Protein AF-A0A1M3NCI1-F1 (afdb_monomer_lite)

Secondary structure (DSSP, 8-state):
----------------------------------------------------TT----SSEEEEEEEEES-SEEEEETT-TTSPSBS-TTTSTT-SS-SB-TT-EEEE--B-S--EEEEEEEHHHH---TT-SSPPPHHHHH-TTT-SSPBTTTEEEEEEE-S-BSSSSEEEEEEEEE--HHHHHHHT--GGGG-TT-BTTTBS-EEEEEEPPP-S--BTTEEEEEEEE--HHHHHHPPTTEEEEEEEEEGGG-TT---EEEEESPPBTSBPPPEEEE--TT-HHHHHHEEEEEEEEETT-S-EEEEEEEEHHHHHHHH-TTS-HHHHHHS-SEEEEEEESBTT--SB-TTS-B-TT--TTTBSEEEEEEE--------------------

Structure (mmCIF, N/CA/C/O backbone):
data_AF-A0A1M3NCI1-F1
#
_entry.id   AF-A0A1M3NCI1-F1
#
loop_
_atom_site.group_PDB
_atom_site.id
_atom_site.type_symbol
_atom_site.label_atom_id
_atom_site.label_alt_id
_atom_site.label_comp_id
_atom_site.label_asym_id
_atom_site.label_entity_id
_atom_site.label_seq_id
_atom_site.pdbx_PDB_ins_code
_atom_site.Cartn_x
_atom_site.Cartn_y
_atom_site.Cartn_z
_atom_site.occupancy
_atom_site.B_iso_or_equiv
_atom_site.auth_seq_id
_atom_site.auth_comp_id
_atom_site.auth_asym_id
_atom_site.auth_atom_id
_atom_site.pdbx_PDB_model_num
ATOM 1 N N . MET A 1 1 ? -26.739 -9.148 -61.357 1.00 40.53 1 MET A N 1
ATOM 2 C CA . MET A 1 1 ? -25.997 -8.224 -62.245 1.00 40.53 1 MET A CA 1
ATOM 3 C C . MET A 1 1 ? -25.130 -7.331 -61.376 1.00 40.53 1 MET A C 1
ATOM 5 O O . MET A 1 1 ? -25.653 -6.690 -60.477 1.00 40.53 1 MET A O 1
ATOM 9 N N . ARG A 1 2 ? -23.810 -7.386 -61.578 1.00 34.84 2 ARG A N 1
ATOM 10 C CA . ARG A 1 2 ? -22.794 -6.645 -60.817 1.00 34.84 2 ARG A CA 1
ATOM 11 C C . ARG A 1 2 ? -22.845 -5.152 -61.156 1.00 34.84 2 ARG A C 1
ATOM 13 O O . ARG A 1 2 ? -22.869 -4.821 -62.338 1.00 34.84 2 ARG A O 1
ATOM 20 N N . ARG A 1 3 ? -22.734 -4.278 -60.153 1.00 43.81 3 ARG A N 1
ATOM 21 C CA . ARG A 1 3 ? -22.121 -2.949 -60.300 1.00 43.81 3 ARG A CA 1
ATOM 22 C C . ARG A 1 3 ? -21.271 -2.659 -59.063 1.00 43.81 3 ARG A C 1
ATOM 24 O O . ARG A 1 3 ? -21.806 -2.476 -57.978 1.00 43.81 3 ARG A O 1
ATOM 31 N N . LEU A 1 4 ? -19.952 -2.692 -59.263 1.00 43.12 4 LEU A N 1
ATOM 32 C CA . LEU A 1 4 ? -18.947 -2.146 -58.355 1.00 43.12 4 LEU A CA 1
ATOM 33 C C . LEU A 1 4 ? -19.023 -0.620 -58.409 1.00 43.12 4 LEU A C 1
ATOM 35 O O . LEU A 1 4 ? -19.038 -0.076 -59.512 1.00 43.12 4 LEU A O 1
ATOM 39 N N . TRP A 1 5 ? -18.997 0.041 -57.255 1.00 45.53 5 TRP A N 1
ATOM 40 C CA . TRP A 1 5 ? -18.660 1.459 -57.138 1.00 45.53 5 TRP A CA 1
ATOM 41 C C . TRP A 1 5 ? -17.601 1.621 -56.047 1.00 45.53 5 TRP A C 1
ATOM 43 O O . TRP A 1 5 ? -17.828 1.286 -54.888 1.00 45.53 5 TRP A O 1
ATOM 53 N N . THR A 1 6 ? -16.439 2.110 -56.466 1.00 47.72 6 THR A N 1
ATOM 54 C CA . THR A 1 6 ? -15.294 2.515 -55.647 1.00 47.72 6 THR A CA 1
ATOM 55 C C . THR A 1 6 ? -15.270 4.043 -55.592 1.00 47.72 6 THR A C 1
ATOM 57 O O . THR A 1 6 ? -15.431 4.674 -56.638 1.00 47.72 6 THR A O 1
ATOM 60 N N . PRO A 1 7 ? -14.993 4.646 -54.430 1.00 53.59 7 PRO A N 1
ATOM 61 C CA . PRO A 1 7 ? -14.240 5.901 -54.378 1.00 53.59 7 PRO A CA 1
ATOM 62 C C . PRO A 1 7 ? -13.011 5.722 -53.464 1.00 53.59 7 PRO A C 1
ATOM 64 O O . PRO A 1 7 ? -13.126 5.278 -52.329 1.00 53.59 7 PRO A O 1
ATOM 67 N N . ALA A 1 8 ? -11.799 5.778 -54.017 1.00 46.03 8 ALA A N 1
ATOM 68 C CA . ALA A 1 8 ? -10.978 6.983 -54.205 1.00 46.03 8 ALA A CA 1
ATOM 69 C C . ALA A 1 8 ? -10.274 7.414 -52.902 1.00 46.03 8 ALA A C 1
ATOM 71 O O . ALA A 1 8 ? -10.809 8.169 -52.096 1.00 46.03 8 ALA A O 1
ATOM 72 N N . ALA A 1 9 ? -9.050 6.905 -52.731 1.00 40.59 9 ALA A N 1
ATOM 73 C CA . ALA A 1 9 ? -8.100 7.324 -51.710 1.00 40.59 9 ALA A CA 1
ATOM 74 C C . ALA A 1 9 ? -7.507 8.696 -52.071 1.00 40.59 9 ALA A C 1
ATOM 76 O O . ALA A 1 9 ? -7.034 8.894 -53.191 1.00 40.59 9 ALA A O 1
ATOM 77 N N . ILE A 1 10 ? -7.520 9.627 -51.118 1.00 46.78 10 ILE A N 1
ATOM 78 C CA . ILE A 1 10 ? -6.822 10.912 -51.209 1.00 46.78 10 ILE A CA 1
ATOM 79 C C . ILE A 1 10 ? -5.492 10.754 -50.473 1.00 46.78 10 ILE A C 1
ATOM 81 O O . ILE A 1 10 ? -5.462 10.595 -49.256 1.00 46.78 10 ILE A O 1
ATOM 85 N N . ALA A 1 11 ? -4.397 10.777 -51.230 1.00 40.53 11 ALA A N 1
ATOM 86 C CA . ALA A 1 11 ? -3.043 10.885 -50.707 1.00 40.53 11 ALA A CA 1
ATOM 87 C C . ALA A 1 11 ? -2.715 12.368 -50.487 1.00 40.53 11 ALA A C 1
ATOM 89 O O . ALA A 1 11 ? -2.764 13.159 -51.430 1.00 40.53 11 ALA A O 1
ATOM 90 N N . ILE A 1 12 ? -2.390 12.746 -49.250 1.00 44.50 12 ILE A N 1
ATOM 91 C CA . ILE A 1 12 ? -1.831 14.061 -48.931 1.00 44.50 12 ILE A CA 1
ATOM 92 C C . ILE A 1 12 ? -0.315 13.904 -48.832 1.00 44.50 12 ILE A C 1
ATOM 94 O O . ILE A 1 12 ? 0.208 13.282 -47.911 1.00 44.50 12 ILE A O 1
ATOM 98 N N . THR A 1 13 ? 0.376 14.473 -49.814 1.00 37.19 13 THR A N 1
ATOM 99 C CA . THR A 1 13 ? 1.830 14.621 -49.858 1.00 37.19 13 THR A CA 1
ATOM 100 C C . THR A 1 13 ? 2.185 15.959 -49.210 1.00 37.19 13 THR A C 1
ATOM 102 O O . THR A 1 13 ? 1.835 17.004 -49.755 1.00 37.19 13 THR A O 1
ATOM 105 N N . ILE A 1 14 ? 2.881 15.957 -48.071 1.00 46.50 14 ILE A N 1
ATOM 106 C CA . ILE A 1 14 ? 3.517 17.166 -47.523 1.00 46.50 14 ILE A CA 1
ATOM 107 C C . ILE A 1 14 ? 5.025 16.968 -47.623 1.00 46.50 14 ILE A C 1
ATOM 109 O O . ILE A 1 14 ? 5.597 16.106 -46.962 1.00 46.50 14 ILE A O 1
ATOM 113 N N . ALA A 1 15 ? 5.646 17.760 -48.496 1.00 40.88 15 ALA A N 1
ATOM 114 C CA . ALA A 1 15 ? 7.088 17.876 -48.617 1.00 40.88 15 ALA A CA 1
ATOM 115 C C . ALA A 1 15 ? 7.594 19.071 -47.791 1.00 40.88 15 ALA A C 1
ATOM 117 O O . ALA A 1 15 ? 7.034 20.164 -47.817 1.00 40.88 15 ALA A O 1
ATOM 118 N N . THR A 1 16 ? 8.673 18.784 -47.076 1.00 40.47 16 THR A N 1
ATOM 119 C CA . THR A 1 16 ? 9.565 19.590 -46.234 1.00 40.47 16 THR A CA 1
ATOM 120 C C . THR A 1 16 ? 10.077 20.907 -46.820 1.00 40.47 16 THR A C 1
ATOM 122 O O . THR A 1 16 ? 10.429 20.965 -47.997 1.00 40.47 16 THR A O 1
ATOM 125 N N . VAL A 1 17 ? 10.342 21.878 -45.934 1.00 36.66 17 VAL A N 1
ATOM 126 C CA . VAL A 1 17 ? 11.493 22.794 -46.050 1.00 36.66 17 VAL A CA 1
ATOM 127 C C . VAL A 1 17 ? 12.200 22.887 -44.694 1.00 36.66 17 VAL A C 1
ATOM 129 O O . VAL A 1 17 ? 11.570 23.130 -43.668 1.00 36.66 17 VAL A O 1
ATOM 132 N N . ALA A 1 18 ? 13.511 22.657 -44.726 1.00 38.53 18 ALA A N 1
ATOM 133 C CA . ALA A 1 18 ? 14.450 22.709 -43.615 1.00 38.53 18 ALA A CA 1
ATOM 134 C C . ALA A 1 18 ? 15.222 24.040 -43.587 1.00 38.53 18 ALA A C 1
ATOM 136 O O . ALA A 1 18 ? 15.524 24.584 -44.6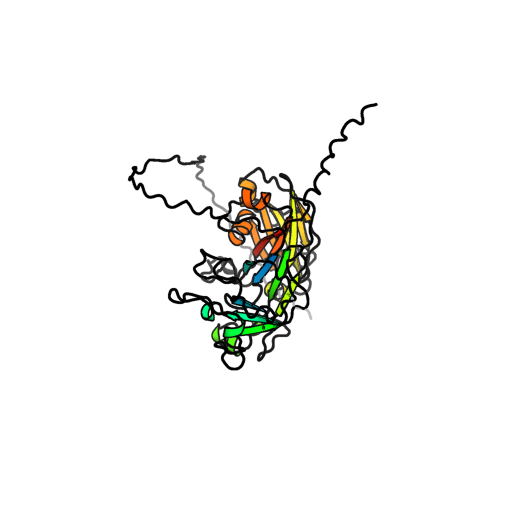46 1.00 38.53 18 ALA A O 1
ATOM 137 N N . ALA A 1 19 ? 15.569 24.495 -42.379 1.00 34.59 19 ALA A N 1
ATOM 138 C CA . ALA A 1 19 ? 16.744 25.285 -41.958 1.00 34.59 19 ALA A CA 1
ATOM 139 C C . ALA A 1 19 ? 16.405 25.823 -40.550 1.00 34.59 19 ALA A C 1
ATOM 141 O O . ALA A 1 19 ? 15.327 26.369 -40.365 1.00 34.59 19 ALA A O 1
ATOM 142 N N . GLY A 1 20 ? 17.185 25.696 -39.483 1.00 29.44 20 GLY A N 1
ATOM 143 C CA . GLY A 1 20 ? 18.598 25.400 -39.331 1.00 29.44 20 GLY A CA 1
ATOM 144 C C . GLY A 1 20 ? 19.154 26.422 -38.341 1.00 29.44 20 GLY A C 1
ATOM 145 O O . GLY A 1 20 ? 19.418 27.545 -38.744 1.00 29.44 20 GLY A O 1
ATOM 146 N N . THR A 1 21 ? 19.336 26.039 -37.078 1.00 30.75 21 THR A N 1
ATOM 147 C CA . THR A 1 21 ? 20.267 26.694 -36.146 1.00 30.75 21 THR A CA 1
ATOM 148 C C . THR A 1 21 ? 20.724 25.677 -35.110 1.00 30.75 21 THR A C 1
ATOM 150 O O . THR A 1 21 ? 19.938 25.148 -34.330 1.00 30.75 21 THR A O 1
ATOM 153 N N . ALA A 1 22 ? 22.021 25.397 -35.158 1.00 30.91 22 ALA A N 1
ATOM 154 C CA . ALA A 1 22 ? 22.777 24.658 -34.169 1.00 30.91 22 ALA A CA 1
ATOM 155 C C . ALA A 1 22 ? 23.440 25.654 -33.204 1.00 30.91 22 ALA A C 1
ATOM 157 O O . ALA A 1 22 ? 24.049 26.609 -33.673 1.00 30.91 22 ALA A O 1
ATOM 158 N N . CYS A 1 23 ? 23.323 25.380 -31.905 1.00 32.50 23 CYS A N 1
ATOM 159 C CA . CYS A 1 23 ? 24.206 25.712 -30.774 1.00 32.50 23 CYS A CA 1
ATOM 160 C C . CYS A 1 23 ? 23.754 24.714 -29.680 1.00 32.50 23 CYS A C 1
ATOM 162 O O . CYS A 1 23 ? 22.561 24.649 -29.416 1.00 32.50 23 CYS A O 1
ATOM 164 N N . GLY A 1 24 ? 24.537 23.817 -29.083 1.00 25.30 24 GLY A N 1
ATOM 165 C CA . GLY A 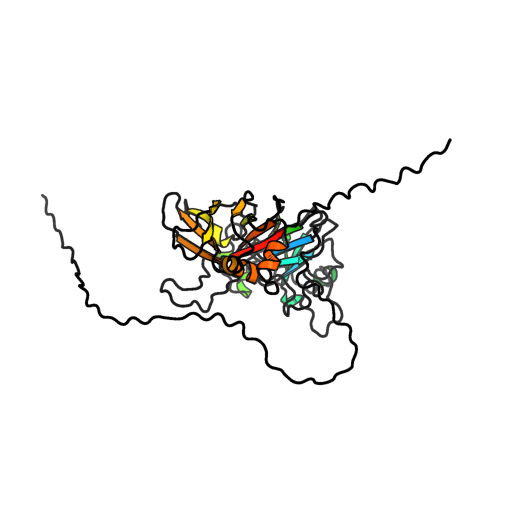1 24 ? 25.977 23.785 -28.875 1.00 25.30 24 GLY A CA 1
ATOM 166 C C . GLY A 1 24 ? 26.301 24.293 -27.468 1.00 25.30 24 GLY A C 1
ATOM 167 O O . GLY A 1 24 ? 26.268 25.506 -27.297 1.00 25.30 24 GLY A O 1
ATOM 168 N N . ALA A 1 25 ? 26.671 23.357 -26.571 1.00 33.38 25 ALA A N 1
ATOM 169 C CA . ALA A 1 25 ? 27.436 23.547 -25.316 1.00 33.38 25 ALA A CA 1
ATOM 170 C C . ALA A 1 25 ? 26.662 24.235 -24.151 1.00 33.38 25 ALA A C 1
ATOM 172 O O . ALA A 1 25 ? 25.836 25.098 -24.413 1.00 33.38 25 ALA A O 1
ATOM 173 N N . ASP A 1 26 ? 26.749 23.930 -22.848 1.00 31.02 26 ASP A N 1
ATOM 174 C CA . ASP A 1 26 ? 27.590 23.135 -21.928 1.00 31.02 26 ASP A CA 1
ATOM 175 C C . ASP A 1 26 ? 26.672 22.804 -20.703 1.00 31.02 26 ASP A C 1
ATOM 177 O O . ASP A 1 26 ? 25.660 23.470 -20.508 1.00 31.02 26 ASP A O 1
ATOM 181 N N . GLY A 1 27 ? 26.806 21.761 -19.878 1.00 31.61 27 GLY A N 1
ATOM 182 C CA . GLY A 1 27 ? 27.999 21.342 -19.160 1.00 31.61 27 GLY A CA 1
ATOM 183 C C . GLY A 1 27 ? 28.219 22.181 -17.894 1.00 31.61 27 GLY A C 1
ATOM 184 O O . GLY A 1 27 ? 29.201 22.902 -17.869 1.00 31.61 27 GLY A O 1
ATOM 185 N N . GLU A 1 28 ? 27.370 22.094 -16.857 1.00 28.95 28 GLU A N 1
ATOM 186 C CA . GLU A 1 28 ? 27.768 22.544 -15.508 1.00 28.95 28 GLU A CA 1
ATOM 187 C C . GLU A 1 28 ? 26.950 21.894 -14.379 1.00 28.95 28 GLU A C 1
ATOM 189 O O . GLU A 1 28 ? 25.812 22.252 -14.072 1.00 28.95 28 GLU A O 1
ATOM 194 N N . SER A 1 29 ? 27.588 20.913 -13.745 1.00 40.69 29 SER A N 1
ATOM 195 C CA . SER A 1 29 ? 27.358 20.525 -12.361 1.00 40.69 29 SER A CA 1
ATOM 196 C C . SER A 1 29 ? 27.756 21.698 -11.464 1.00 40.69 29 SER A C 1
ATOM 198 O O . SER A 1 29 ? 28.907 22.126 -11.500 1.00 40.69 29 SER A O 1
ATOM 200 N N . ALA A 1 30 ? 26.844 22.191 -10.631 1.00 33.94 30 ALA A N 1
ATOM 201 C CA . ALA A 1 30 ? 27.172 23.160 -9.591 1.00 33.94 30 ALA A CA 1
ATOM 202 C C . ALA A 1 30 ? 26.534 22.734 -8.267 1.00 33.94 30 ALA A C 1
ATOM 204 O O . ALA A 1 30 ? 25.440 23.159 -7.900 1.00 33.94 30 ALA A O 1
ATOM 205 N N . PHE A 1 31 ? 27.269 21.891 -7.541 1.00 40.50 31 PHE A N 1
ATOM 206 C CA . PHE A 1 31 ? 27.266 21.930 -6.086 1.00 40.50 31 PHE A CA 1
ATOM 207 C C . PHE A 1 31 ? 27.792 23.312 -5.677 1.00 40.50 31 PHE A C 1
ATOM 209 O O . PHE A 1 31 ? 28.977 23.606 -5.825 1.00 40.50 31 PHE A O 1
ATOM 216 N N . GLY A 1 32 ? 26.880 24.185 -5.255 1.00 30.11 32 GLY A N 1
ATOM 217 C CA . GLY A 1 32 ? 27.179 25.522 -4.761 1.00 30.11 32 GLY A CA 1
ATOM 218 C C . GLY A 1 32 ? 27.451 25.494 -3.265 1.00 30.11 32 GLY A C 1
ATOM 219 O O . GLY A 1 32 ? 26.518 25.462 -2.467 1.00 30.11 32 GLY A O 1
ATOM 220 N N . ASP A 1 33 ? 28.742 25.495 -2.948 1.00 32.66 33 ASP A N 1
ATOM 221 C CA . ASP A 1 33 ? 29.357 25.791 -1.656 1.00 32.66 33 ASP A CA 1
ATOM 222 C C . ASP A 1 33 ? 28.839 27.111 -1.047 1.00 32.66 33 ASP A C 1
ATOM 224 O O . ASP A 1 33 ? 28.389 28.026 -1.742 1.00 32.66 33 ASP A O 1
ATOM 228 N N . GLY A 1 34 ? 28.864 27.166 0.280 1.00 31.83 34 GLY A N 1
ATOM 229 C CA . GLY A 1 34 ? 28.138 28.113 1.103 1.00 31.83 34 GLY A CA 1
ATOM 230 C C . GLY A 1 34 ? 28.633 29.556 1.073 1.00 31.83 34 GLY A C 1
ATOM 231 O O . GLY A 1 34 ? 29.784 29.879 0.790 1.00 31.83 34 GLY A O 1
ATOM 232 N N . THR A 1 35 ? 27.742 30.437 1.525 1.00 31.97 35 THR A N 1
ATOM 233 C CA . THR A 1 35 ? 28.119 31.722 2.112 1.00 31.97 35 THR A CA 1
ATOM 234 C C . THR A 1 35 ? 27.311 31.960 3.382 1.00 31.97 35 THR A C 1
ATOM 236 O O . THR A 1 35 ? 26.106 32.193 3.324 1.00 31.97 35 THR A O 1
ATOM 239 N N . ASN A 1 36 ? 28.017 31.867 4.510 1.00 36.03 36 ASN A N 1
ATOM 240 C CA . ASN A 1 36 ? 27.876 32.627 5.753 1.00 36.03 36 ASN A CA 1
ATOM 241 C C . ASN A 1 36 ? 26.561 33.393 5.967 1.00 36.03 36 ASN A C 1
ATOM 243 O O . ASN A 1 36 ? 26.358 34.466 5.398 1.00 36.03 36 ASN A O 1
ATOM 247 N N . VAL A 1 37 ? 25.766 32.918 6.928 1.00 37.91 37 VAL A N 1
ATOM 248 C CA . VAL A 1 37 ? 24.909 33.791 7.734 1.00 37.91 37 VAL A CA 1
ATOM 249 C C . VAL A 1 37 ? 25.424 33.748 9.167 1.00 37.91 37 VAL A C 1
ATOM 251 O O . VAL A 1 37 ? 25.727 32.689 9.711 1.00 37.91 37 VAL A O 1
ATOM 254 N N . ASP A 1 38 ? 25.588 34.955 9.684 1.00 33.81 38 ASP A N 1
ATOM 255 C CA . ASP A 1 38 ? 26.250 35.367 10.909 1.00 33.81 38 ASP A CA 1
ATOM 256 C C . ASP A 1 38 ? 25.833 34.603 12.173 1.00 33.81 38 ASP A C 1
ATOM 258 O O . ASP A 1 38 ? 24.671 34.243 12.375 1.00 33.81 38 ASP A O 1
ATOM 262 N N . ALA A 1 39 ? 26.820 34.434 13.050 1.00 35.22 39 ALA A N 1
ATOM 263 C CA . ALA A 1 39 ? 26.708 33.823 14.360 1.00 35.22 39 ALA A CA 1
ATOM 264 C C . ALA A 1 39 ? 25.905 34.719 15.318 1.00 35.22 39 ALA A C 1
ATOM 266 O O . ALA A 1 39 ? 26.376 35.763 15.769 1.00 35.22 39 ALA A O 1
ATOM 267 N N . GLY A 1 40 ? 24.694 34.274 15.656 1.00 29.41 40 GLY A N 1
ATOM 268 C CA . GLY A 1 40 ? 23.921 34.755 16.795 1.00 29.41 40 GLY A CA 1
ATOM 269 C C . GLY A 1 40 ? 24.013 33.759 17.945 1.00 29.41 40 GLY A C 1
ATOM 270 O O . GLY A 1 40 ? 23.355 32.724 17.928 1.00 29.41 40 GLY A O 1
ATOM 271 N N . ASP A 1 41 ? 24.856 34.097 18.912 1.00 36.91 41 ASP A N 1
ATOM 272 C CA . ASP A 1 41 ? 25.030 33.482 20.226 1.00 36.91 41 ASP A CA 1
ATOM 273 C C . ASP A 1 41 ? 23.685 33.276 20.960 1.00 36.91 41 ASP A C 1
ATOM 275 O O . ASP A 1 41 ? 23.016 34.240 21.336 1.00 36.91 41 ASP A O 1
ATOM 279 N N . PHE A 1 42 ? 23.286 32.015 21.147 1.00 31.97 42 PHE A N 1
ATOM 280 C CA . PHE A 1 42 ? 22.255 31.596 22.098 1.00 31.97 42 PHE A CA 1
ATOM 281 C C . PHE A 1 42 ? 22.765 30.377 22.865 1.00 31.97 42 PHE A C 1
ATOM 283 O O . PHE A 1 42 ? 22.544 29.223 22.498 1.00 31.97 42 PHE A O 1
ATOM 290 N N . ASP A 1 43 ? 23.468 30.674 23.950 1.00 32.66 43 ASP A N 1
ATOM 291 C CA . ASP A 1 43 ? 23.837 29.733 24.995 1.00 32.66 43 ASP A CA 1
ATOM 292 C C . ASP A 1 43 ? 22.569 29.327 25.773 1.00 32.66 43 ASP A C 1
ATOM 294 O O . ASP A 1 43 ? 21.943 30.127 26.475 1.00 32.66 43 ASP A O 1
ATOM 298 N N . GLY A 1 44 ? 22.124 28.086 25.580 1.00 29.52 44 GLY A N 1
ATOM 299 C CA . GLY A 1 44 ? 20.874 27.585 26.144 1.00 29.52 44 GLY A CA 1
ATOM 300 C C . GLY A 1 44 ? 20.687 26.103 25.862 1.00 29.52 44 GLY A C 1
ATOM 301 O O . GLY A 1 44 ? 19.941 25.723 24.965 1.00 29.52 44 GLY A O 1
ATOM 302 N N . GLY A 1 45 ? 21.390 25.268 26.629 1.00 34.56 45 GLY A N 1
ATOM 303 C CA . GLY A 1 45 ? 21.347 23.813 26.536 1.00 34.56 45 GLY A CA 1
ATOM 304 C C . GLY A 1 45 ? 19.928 23.241 26.568 1.00 34.56 45 GLY A C 1
ATOM 305 O O . GLY A 1 45 ? 19.298 23.136 27.617 1.00 34.56 45 GLY A O 1
ATOM 306 N N . LEU A 1 46 ? 19.477 22.789 25.405 1.00 28.42 46 LEU A N 1
ATOM 307 C CA . LEU A 1 46 ? 18.456 21.770 25.239 1.00 28.42 46 LEU A CA 1
ATOM 308 C C . LEU A 1 46 ? 19.104 20.706 24.365 1.00 28.42 46 LEU A C 1
ATOM 310 O O . LEU A 1 46 ? 19.523 20.994 23.245 1.00 28.42 46 LEU A O 1
ATOM 314 N N . GLY A 1 47 ? 19.273 19.505 24.920 1.00 27.02 47 GLY A N 1
ATOM 315 C CA . GLY A 1 47 ? 19.826 18.374 24.188 1.00 27.02 47 GLY A CA 1
ATOM 316 C C . GLY A 1 47 ? 19.093 18.228 22.861 1.00 27.02 47 GLY A C 1
ATOM 317 O O . GLY A 1 47 ? 17.862 18.177 22.837 1.00 27.02 47 GLY A O 1
ATOM 318 N N . ALA A 1 48 ? 19.857 18.216 21.771 1.00 24.00 48 ALA A N 1
ATOM 319 C CA . ALA A 1 48 ? 19.333 17.915 20.455 1.00 24.00 48 ALA A CA 1
ATOM 320 C C . ALA A 1 48 ? 18.541 16.600 20.553 1.00 24.00 48 ALA A C 1
ATOM 322 O O . ALA A 1 48 ? 19.105 15.597 21.001 1.00 24.00 48 ALA A O 1
ATOM 323 N N . PRO A 1 49 ? 17.245 16.579 20.202 1.00 25.61 49 PRO A N 1
ATOM 324 C CA . PRO A 1 49 ? 16.517 15.330 20.128 1.00 25.61 49 PRO A CA 1
ATOM 325 C C . PRO A 1 49 ? 17.153 14.524 18.998 1.00 25.61 49 PRO A C 1
ATOM 327 O O . PRO A 1 49 ? 17.052 14.892 17.826 1.00 25.61 49 PRO A O 1
ATOM 330 N N . THR A 1 50 ? 17.841 13.443 19.355 1.00 27.28 50 THR A N 1
ATOM 331 C CA . THR A 1 50 ? 18.226 12.388 18.421 1.00 27.28 50 THR A CA 1
ATOM 332 C C . THR A 1 50 ? 16.927 11.785 17.905 1.00 27.28 50 THR A C 1
ATOM 334 O O . THR A 1 50 ? 16.303 10.943 18.546 1.00 27.28 50 THR A O 1
ATOM 337 N N . SER A 1 51 ? 16.449 12.338 16.800 1.00 39.59 51 SER A N 1
ATOM 338 C CA . SER A 1 51 ? 15.360 11.773 16.030 1.00 39.59 51 SER A CA 1
ATOM 339 C C . SER A 1 51 ? 15.991 10.688 15.179 1.00 39.59 51 SER A C 1
ATOM 341 O O . SER A 1 51 ? 16.780 10.985 14.286 1.00 39.59 51 SER A O 1
ATOM 343 N N . ASP A 1 52 ? 15.671 9.434 15.485 1.00 29.25 52 ASP A N 1
ATOM 344 C CA . ASP A 1 52 ? 15.889 8.330 14.559 1.00 29.25 52 ASP A CA 1
ATOM 345 C C . ASP A 1 52 ? 14.998 8.577 13.337 1.00 29.25 52 ASP A C 1
ATOM 347 O O . ASP A 1 52 ? 13.846 8.147 13.249 1.00 29.25 52 ASP A O 1
ATOM 351 N N . ALA A 1 53 ? 15.526 9.379 12.417 1.00 30.39 53 ALA A N 1
ATOM 352 C CA . ALA A 1 53 ? 14.993 9.597 11.093 1.00 30.39 53 ALA A CA 1
ATOM 353 C C . ALA A 1 53 ? 14.852 8.232 10.420 1.00 30.39 53 ALA A C 1
ATOM 355 O O . ALA A 1 53 ? 15.849 7.556 10.196 1.00 30.39 53 ALA A O 1
ATOM 356 N N . GLY A 1 54 ? 13.616 7.807 10.148 1.00 39.25 54 GLY A N 1
ATOM 357 C CA . GLY A 1 54 ? 13.352 6.627 9.329 1.00 39.25 54 GLY A CA 1
ATOM 358 C C . GLY A 1 54 ? 14.157 5.396 9.737 1.00 39.25 54 GLY A C 1
ATOM 359 O O . GLY A 1 54 ? 14.698 4.739 8.851 1.00 39.25 54 GLY A O 1
ATOM 360 N N . SER A 1 55 ? 14.253 5.104 11.047 1.00 38.88 55 SER A N 1
ATOM 361 C CA . SER A 1 55 ? 14.827 3.840 11.514 1.00 38.88 55 SER A CA 1
ATOM 362 C C . SER A 1 55 ? 14.227 2.738 10.658 1.00 38.88 55 SER A C 1
ATOM 364 O O . SER A 1 55 ? 13.001 2.599 10.582 1.00 38.88 55 SER A O 1
ATOM 366 N N . VAL A 1 56 ? 15.097 2.025 9.948 1.00 46.72 56 VAL A N 1
ATOM 367 C CA . VAL A 1 56 ? 14.785 0.775 9.271 1.00 46.72 56 VAL A CA 1
ATOM 368 C C . VAL A 1 56 ? 14.202 -0.097 10.372 1.00 46.72 56 VAL A C 1
ATOM 370 O O . VAL A 1 56 ? 14.954 -0.622 11.192 1.00 46.72 56 VAL A O 1
ATOM 373 N N . GLY A 1 57 ? 12.870 -0.066 10.512 1.00 50.31 57 GLY A N 1
ATOM 374 C CA . GLY A 1 57 ? 12.235 -0.405 11.785 1.00 50.31 57 GLY A CA 1
ATOM 375 C C . GLY A 1 57 ? 12.661 -1.789 12.255 1.00 50.31 57 GLY A C 1
ATOM 376 O O . GLY A 1 57 ? 13.066 -2.606 11.422 1.00 50.31 57 GLY A O 1
ATOM 377 N N . SER A 1 58 ? 12.564 -2.034 13.569 1.00 56.41 58 SER A N 1
ATOM 378 C CA . SER A 1 58 ? 12.768 -3.347 14.212 1.00 56.41 58 SER A CA 1
ATOM 379 C C . SER A 1 58 ? 12.403 -4.485 13.267 1.00 56.41 58 SER A C 1
ATOM 381 O O . SER A 1 58 ? 11.424 -4.357 12.559 1.00 56.41 58 SER A O 1
ATOM 383 N N . ALA A 1 59 ? 13.126 -5.594 13.185 1.00 68.00 59 ALA A N 1
ATOM 384 C CA . ALA A 1 59 ? 12.789 -6.625 12.193 1.00 68.00 59 ALA A CA 1
ATOM 385 C C . ALA A 1 59 ? 11.353 -7.197 12.321 1.00 68.00 59 ALA A C 1
ATOM 387 O O . ALA A 1 59 ? 10.773 -7.695 11.360 1.00 68.00 59 ALA A O 1
ATOM 388 N N . SER A 1 60 ? 10.723 -6.971 13.473 1.00 82.56 60 SER A N 1
ATOM 389 C CA . SER A 1 60 ? 9.313 -7.191 13.775 1.00 82.56 60 SER A CA 1
ATOM 390 C C . SER A 1 60 ? 8.439 -5.937 13.571 1.00 82.56 60 SER A C 1
ATOM 392 O O . SER A 1 60 ? 8.878 -4.790 13.699 1.00 82.56 60 SER A O 1
ATOM 394 N N . GLY A 1 61 ? 7.170 -6.117 13.219 1.00 89.19 61 GLY A N 1
ATOM 395 C CA . GLY A 1 61 ? 6.162 -5.051 13.211 1.00 89.19 61 GLY A CA 1
ATOM 396 C C . GLY A 1 61 ? 5.035 -5.279 12.210 1.00 89.19 61 GLY A C 1
ATOM 397 O O . GLY A 1 61 ? 5.034 -6.254 11.457 1.00 89.19 61 GLY A O 1
ATOM 398 N N . VAL A 1 62 ? 4.069 -4.360 12.186 1.00 91.75 62 VAL A N 1
ATOM 399 C CA . VAL A 1 62 ? 2.937 -4.423 11.251 1.00 91.75 62 VAL A CA 1
ATOM 400 C C . VAL A 1 62 ? 2.991 -3.247 10.286 1.00 91.75 62 VAL A C 1
ATOM 402 O O . VAL A 1 62 ? 2.995 -2.091 10.705 1.00 91.75 62 VAL A O 1
ATOM 405 N N . VAL A 1 63 ? 3.018 -3.533 8.987 1.00 91.75 63 VAL A N 1
ATOM 406 C CA . VAL A 1 63 ? 2.895 -2.533 7.921 1.00 91.75 63 VAL A CA 1
ATOM 407 C C . VAL A 1 63 ? 1.434 -2.449 7.515 1.00 91.75 63 VAL A C 1
ATOM 409 O O . VAL A 1 63 ? 0.898 -3.369 6.901 1.00 91.75 63 VAL A O 1
ATOM 412 N N . ILE A 1 64 ? 0.786 -1.343 7.857 1.00 94.44 64 ILE A N 1
ATOM 413 C CA . ILE A 1 64 ? -0.586 -1.057 7.453 1.00 94.44 64 ILE A CA 1
ATOM 414 C C . ILE A 1 64 ? -0.551 -0.396 6.079 1.00 94.44 64 ILE A C 1
ATOM 416 O O . ILE A 1 64 ? 0.124 0.617 5.897 1.00 94.44 64 ILE A O 1
ATOM 420 N N . VAL A 1 65 ? -1.299 -0.952 5.128 1.00 93.69 65 VAL A N 1
ATOM 421 C CA . VAL A 1 65 ? -1.394 -0.445 3.755 1.00 93.69 65 VAL A CA 1
ATOM 422 C C . VAL A 1 65 ? -2.807 0.039 3.472 1.00 93.69 65 VAL A C 1
ATOM 424 O O . VAL A 1 65 ? -3.780 -0.686 3.698 1.00 93.69 65 VAL A O 1
ATOM 427 N N . HIS A 1 66 ? -2.923 1.245 2.921 1.00 93.81 66 HIS A N 1
ATOM 428 C CA . HIS A 1 66 ? -4.201 1.794 2.487 1.00 93.81 66 HIS A CA 1
ATOM 429 C C . HIS A 1 66 ? -4.473 1.495 1.007 1.00 93.81 66 HIS A C 1
ATOM 431 O O . HIS A 1 66 ? -4.126 2.278 0.121 1.00 93.81 66 HIS A O 1
ATOM 437 N N . ALA A 1 67 ? -5.180 0.396 0.755 1.00 90.56 67 ALA A N 1
ATOM 438 C CA . ALA A 1 67 ? -5.648 -0.032 -0.567 1.00 90.56 67 ALA A CA 1
ATOM 439 C C . ALA A 1 67 ? -7.178 0.120 -0.745 1.00 90.56 67 ALA A C 1
ATOM 441 O O . ALA A 1 67 ? -7.760 -0.389 -1.701 1.00 90.56 67 ALA A O 1
ATOM 442 N N . ALA A 1 68 ? -7.852 0.783 0.197 1.00 88.44 68 ALA A N 1
ATOM 443 C CA . ALA A 1 68 ? -9.294 1.002 0.176 1.00 88.44 68 ALA A CA 1
ATOM 444 C C . ALA A 1 68 ? -9.670 2.284 -0.578 1.00 88.44 68 ALA A C 1
ATOM 446 O O . ALA A 1 68 ? -8.908 3.248 -0.600 1.00 88.44 68 ALA A O 1
ATOM 447 N N . SER A 1 69 ? -10.896 2.337 -1.097 1.00 83.25 69 SER A N 1
ATOM 448 C CA . SER A 1 69 ? -11.551 3.576 -1.539 1.00 83.25 69 SER A CA 1
ATOM 449 C C . SER A 1 69 ? -12.175 4.273 -0.326 1.00 83.25 69 SER A C 1
ATOM 451 O O . SER A 1 69 ? -13.389 4.452 -0.217 1.00 83.25 69 SER A O 1
ATOM 453 N N . PHE A 1 70 ? -11.317 4.595 0.638 1.00 82.38 70 PHE A N 1
ATOM 454 C CA . PHE A 1 70 ? -11.638 5.243 1.905 1.00 82.38 70 PHE A CA 1
ATOM 455 C C . PHE A 1 70 ? -10.723 6.485 2.042 1.00 82.38 70 PHE A C 1
ATOM 457 O O . PHE A 1 70 ? -9.640 6.511 1.466 1.00 82.38 70 PHE A O 1
ATOM 464 N N . PRO A 1 71 ? -11.127 7.569 2.716 1.00 85.31 71 PRO A N 1
ATOM 465 C CA . PRO A 1 71 ? -10.232 8.652 3.112 1.00 85.31 71 PRO A CA 1
ATOM 466 C C . PRO A 1 71 ? -9.176 8.147 4.090 1.00 85.31 71 PRO A C 1
ATOM 468 O O . PRO A 1 71 ? -9.261 7.027 4.583 1.00 85.31 71 PRO A O 1
ATOM 471 N N . ALA A 1 72 ? -8.249 9.026 4.474 1.00 88.88 72 ALA A N 1
ATOM 472 C CA . ALA A 1 72 ? -7.294 8.692 5.519 1.00 88.88 72 ALA A CA 1
ATOM 473 C C . ALA A 1 72 ? -7.994 8.115 6.766 1.00 88.88 72 ALA A C 1
ATOM 475 O O . ALA A 1 72 ? -9.018 8.644 7.230 1.00 88.88 72 ALA A O 1
ATOM 476 N N . PHE A 1 73 ? -7.439 7.032 7.306 1.00 92.25 73 PHE A N 1
ATOM 477 C CA . PHE A 1 73 ? -8.039 6.294 8.413 1.00 92.25 73 PHE A CA 1
ATOM 478 C C . PHE A 1 73 ? -7.039 5.944 9.507 1.00 92.25 73 PHE A C 1
ATOM 480 O O . PHE A 1 73 ? -5.821 6.010 9.333 1.00 92.25 73 PHE A O 1
ATOM 487 N N . ARG A 1 74 ? -7.603 5.521 10.638 1.00 94.56 74 ARG A N 1
ATOM 488 C CA . ARG A 1 74 ? -6.911 4.785 11.693 1.00 94.56 74 ARG A CA 1
ATOM 489 C C . ARG A 1 74 ? -7.612 3.465 11.958 1.00 94.56 74 ARG A C 1
ATOM 491 O O . ARG A 1 74 ? -8.769 3.285 11.587 1.00 94.56 74 ARG A O 1
ATOM 498 N N . LEU A 1 75 ? -6.906 2.557 12.608 1.00 96.06 75 LEU A N 1
ATOM 499 C CA . LEU A 1 75 ? -7.374 1.236 12.970 1.00 96.06 75 LEU A CA 1
ATOM 500 C C . LEU A 1 75 ? -7.559 1.129 14.475 1.00 96.06 75 LEU A C 1
ATOM 502 O O . LEU A 1 75 ? -6.696 1.528 15.253 1.00 96.06 75 LEU A O 1
ATOM 506 N N . CYS A 1 76 ? -8.676 0.536 14.857 1.00 97.12 76 CYS A N 1
ATOM 507 C CA . CYS A 1 76 ? -8.898 -0.002 16.183 1.00 97.12 76 CYS A CA 1
ATOM 508 C C . CYS A 1 76 ? -9.008 -1.518 16.099 1.00 97.12 76 CYS A C 1
ATOM 510 O O . CYS A 1 76 ? -9.507 -2.060 15.112 1.00 97.12 76 CYS A O 1
ATOM 512 N N . PHE A 1 77 ? -8.558 -2.194 17.149 1.00 97.44 77 PHE A N 1
ATOM 513 C CA . PHE A 1 77 ? -8.589 -3.647 17.236 1.00 97.44 77 PHE A CA 1
ATOM 514 C C . PHE A 1 77 ? -9.356 -4.050 18.491 1.00 97.44 77 PHE A C 1
ATOM 516 O O . PHE A 1 77 ? -9.091 -3.528 19.573 1.00 97.44 77 PHE A O 1
ATOM 523 N N . GLU A 1 78 ? -10.302 -4.973 18.350 1.00 97.19 78 GLU A N 1
ATOM 524 C CA . GLU A 1 78 ? -11.195 -5.424 19.428 1.00 97.19 78 GLU A CA 1
ATOM 525 C C . GLU A 1 78 ? -10.447 -5.873 20.687 1.00 97.19 78 GLU A C 1
ATOM 527 O O . GLU A 1 78 ? -10.827 -5.516 21.798 1.00 97.19 78 GLU A O 1
ATOM 532 N N . ASN A 1 79 ? -9.350 -6.616 20.520 1.00 97.50 79 ASN A N 1
ATOM 533 C CA . ASN A 1 79 ? -8.560 -7.130 21.642 1.00 97.50 79 ASN A CA 1
ATOM 534 C C . ASN A 1 79 ? -7.471 -6.154 22.126 1.00 97.50 79 ASN A C 1
ATOM 536 O O . ASN A 1 79 ? -6.658 -6.513 22.981 1.00 97.50 79 ASN A O 1
ATOM 540 N N . TYR A 1 80 ? -7.467 -4.923 21.609 1.00 96.75 80 TYR A N 1
ATOM 541 C CA . TYR A 1 80 ? -6.615 -3.821 22.058 1.00 96.75 80 TYR A CA 1
ATOM 542 C C . TYR A 1 80 ? -7.450 -2.577 22.413 1.00 96.75 80 TYR A C 1
ATOM 544 O O . TYR A 1 80 ? -7.217 -1.501 21.856 1.00 96.75 80 TYR A O 1
ATOM 552 N N . PRO A 1 81 ? -8.420 -2.687 23.341 1.00 95.81 81 PRO A N 1
ATOM 553 C CA . PRO A 1 81 ? -9.313 -1.578 23.666 1.00 95.81 81 PRO A CA 1
ATOM 554 C C . PRO A 1 81 ? -8.566 -0.397 24.292 1.00 95.81 81 PRO A C 1
ATOM 556 O O . PRO A 1 81 ? -8.944 0.741 24.049 1.00 95.81 81 PRO A O 1
ATOM 559 N N . ASP A 1 82 ? -7.488 -0.650 25.037 1.00 95.06 82 ASP A N 1
ATOM 560 C CA . ASP A 1 82 ? -6.718 0.391 25.729 1.00 95.06 82 ASP A CA 1
ATOM 561 C C . ASP A 1 82 ? -5.768 1.166 24.801 1.00 95.06 82 ASP A C 1
ATOM 563 O O . ASP A 1 82 ? -5.227 2.201 25.193 1.00 95.06 82 ASP A O 1
ATOM 567 N N . LEU A 1 83 ? -5.538 0.682 23.573 1.00 92.88 83 LEU A N 1
ATOM 568 C CA . LEU A 1 83 ? -4.703 1.397 22.612 1.00 92.88 83 LEU A CA 1
ATOM 569 C C . LEU A 1 83 ? -5.483 2.557 21.986 1.00 92.88 83 LEU A C 1
ATOM 571 O O . LEU A 1 83 ? -6.668 2.406 21.682 1.00 92.88 83 LEU A O 1
ATOM 575 N N . PRO A 1 84 ? -4.834 3.703 21.719 1.00 92.56 84 PRO A N 1
ATOM 576 C CA . PRO A 1 84 ? -5.412 4.697 20.831 1.00 92.56 84 PRO A CA 1
ATOM 577 C C . PRO A 1 84 ? -5.497 4.135 19.400 1.00 92.56 84 PRO A C 1
ATOM 579 O O . PRO A 1 84 ? -4.715 3.242 19.044 1.00 92.56 84 PRO A O 1
ATOM 582 N N . PRO A 1 85 ? -6.386 4.682 18.549 1.00 93.81 85 PRO A N 1
ATOM 583 C CA . PRO A 1 85 ? -6.441 4.313 17.140 1.00 93.81 85 PRO A CA 1
ATOM 584 C C . PRO A 1 85 ? -5.069 4.451 16.464 1.00 93.81 85 PRO A C 1
ATOM 586 O O . PRO A 1 85 ? -4.413 5.486 16.600 1.00 93.81 85 PRO A O 1
ATOM 589 N N . GLN A 1 86 ? -4.664 3.423 15.719 1.00 93.69 86 GLN A N 1
ATOM 590 C CA . GLN A 1 86 ? -3.344 3.292 15.100 1.00 93.69 86 GLN A CA 1
ATOM 591 C C . GLN A 1 86 ? -3.355 3.665 13.603 1.00 93.69 86 GLN A C 1
ATOM 593 O O . GLN A 1 86 ? -4.329 3.367 12.918 1.00 93.69 86 GLN A O 1
ATOM 598 N N . PRO A 1 87 ? -2.293 4.262 13.040 1.00 90.00 87 PRO A N 1
ATOM 599 C CA . PRO A 1 87 ? -1.112 4.751 13.740 1.00 90.00 87 PRO A CA 1
ATOM 600 C C . PRO A 1 87 ? -1.463 5.928 14.652 1.00 90.00 87 PRO A C 1
ATOM 602 O O . PRO A 1 87 ? -2.321 6.751 14.326 1.00 90.00 87 PRO A O 1
ATOM 605 N N . ASP A 1 88 ? -0.805 5.989 15.806 1.00 83.62 88 ASP A N 1
ATOM 606 C CA . ASP A 1 88 ? -0.967 7.088 16.748 1.00 83.62 88 ASP A CA 1
ATOM 607 C C . ASP A 1 88 ? 0.084 8.195 16.547 1.00 83.62 88 ASP A C 1
ATOM 609 O O . ASP A 1 88 ? 0.961 8.137 15.680 1.00 83.62 88 ASP A O 1
ATOM 613 N N . ARG A 1 89 ? -0.017 9.250 17.362 1.00 75.38 89 ARG A N 1
ATOM 614 C CA . ARG A 1 89 ? 0.863 10.426 17.279 1.00 75.38 89 ARG A CA 1
ATOM 615 C C . ARG A 1 89 ? 2.327 10.123 17.601 1.00 75.38 89 ARG A C 1
ATOM 617 O O . ARG A 1 89 ? 3.190 10.903 17.229 1.00 75.38 89 ARG A O 1
ATOM 624 N N . THR A 1 90 ? 2.603 9.039 18.318 1.00 74.81 90 THR A N 1
ATOM 625 C CA . THR A 1 90 ? 3.964 8.619 18.668 1.00 74.81 90 THR A CA 1
ATOM 626 C C . THR A 1 90 ? 4.632 7.972 17.465 1.00 74.81 90 THR A C 1
ATOM 628 O O . THR A 1 90 ? 5.820 8.174 17.239 1.00 74.81 90 THR A O 1
ATOM 631 N N . VAL A 1 91 ? 3.852 7.242 16.664 1.00 66.94 91 VAL A N 1
ATOM 632 C CA . VAL A 1 91 ? 4.306 6.642 15.406 1.00 66.94 91 VAL A CA 1
ATOM 633 C C . VAL A 1 91 ? 4.505 7.705 14.317 1.00 66.94 91 VAL A C 1
ATOM 635 O O . VAL A 1 91 ? 5.427 7.597 13.513 1.00 66.94 91 VAL A O 1
ATOM 638 N N . MET A 1 92 ? 3.677 8.758 14.295 1.00 62.72 92 MET A N 1
ATOM 639 C CA . MET A 1 92 ? 3.749 9.836 13.293 1.00 62.72 92 MET A CA 1
ATOM 640 C C . MET A 1 92 ? 3.853 11.241 13.925 1.00 62.72 92 MET A C 1
ATOM 642 O O . MET A 1 92 ? 2.967 12.072 13.715 1.00 62.72 92 MET A O 1
ATOM 646 N N . PRO A 1 93 ? 4.929 11.562 14.666 1.00 47.66 93 PRO A N 1
ATOM 647 C CA . PRO A 1 93 ? 5.006 12.787 15.472 1.00 47.66 93 PRO A CA 1
ATOM 648 C C . PRO A 1 93 ? 5.063 14.084 14.654 1.00 47.66 93 PRO A C 1
ATOM 650 O O . PRO A 1 93 ? 4.780 15.152 15.189 1.00 47.66 93 PRO A O 1
ATOM 653 N N . GLN A 1 94 ? 5.418 14.006 13.366 1.00 42.03 94 GLN A N 1
ATOM 654 C CA . GLN A 1 94 ? 5.583 15.168 12.482 1.00 42.03 94 GLN A CA 1
ATOM 655 C C . GLN A 1 94 ? 4.519 15.280 11.383 1.00 42.03 94 GLN A C 1
ATOM 657 O O . GLN A 1 94 ? 4.519 16.247 10.621 1.00 42.03 94 GLN A O 1
ATOM 662 N N . ALA A 1 95 ? 3.598 14.319 11.278 1.00 49.19 95 ALA A N 1
ATOM 663 C CA . ALA A 1 95 ? 2.520 14.425 10.310 1.00 49.19 95 ALA A CA 1
ATOM 664 C C . ALA A 1 95 ? 1.387 15.270 10.905 1.00 49.19 95 ALA A C 1
ATOM 666 O O . ALA A 1 95 ? 0.752 14.872 11.879 1.00 49.19 95 ALA A O 1
ATOM 667 N N . ASN A 1 96 ? 1.067 16.404 10.269 1.00 42.88 96 ASN A N 1
ATOM 668 C CA . ASN A 1 96 ? -0.150 17.175 10.579 1.00 42.88 96 ASN A CA 1
ATOM 669 C C . ASN A 1 96 ? -1.431 16.320 10.435 1.00 42.88 96 ASN A C 1
ATOM 671 O O . ASN A 1 96 ? -2.492 16.693 10.932 1.00 42.88 96 ASN A O 1
ATOM 675 N N . VAL A 1 97 ? -1.327 15.160 9.776 1.00 56.50 97 VAL A N 1
ATOM 676 C CA . VAL A 1 97 ? -2.352 14.124 9.670 1.00 56.50 97 VAL A CA 1
ATOM 677 C C . VAL A 1 97 ? -1.759 12.802 10.175 1.00 56.50 97 VAL A C 1
ATOM 679 O O . VAL A 1 97 ? -1.062 12.098 9.459 1.00 56.50 97 VAL A O 1
ATOM 682 N N . VAL A 1 98 ? -2.020 12.461 11.435 1.00 64.19 98 VAL A N 1
ATOM 683 C CA . VAL A 1 98 ? -1.581 11.193 12.053 1.00 64.19 98 VAL A CA 1
ATOM 684 C C . VAL A 1 98 ? -2.498 10.058 11.598 1.00 64.19 98 VAL A C 1
ATOM 686 O O . VAL A 1 98 ? -3.489 9.842 12.274 1.00 64.19 98 VAL A O 1
ATOM 689 N N . GLY A 1 99 ? -2.309 9.438 10.438 1.00 77.62 99 GLY A N 1
ATOM 690 C CA . GLY A 1 99 ? -3.209 8.410 9.897 1.00 77.62 99 GLY A CA 1
ATOM 691 C C . GLY A 1 99 ? -2.626 7.757 8.650 1.00 77.62 99 GLY A C 1
ATOM 692 O O . GLY A 1 99 ? -1.618 8.224 8.127 1.00 77.62 99 GLY A O 1
ATOM 693 N N . VAL A 1 100 ? -3.252 6.688 8.162 1.00 80.56 100 VAL A N 1
ATOM 694 C CA . VAL A 1 100 ? -2.838 6.066 6.898 1.00 80.56 100 VAL A CA 1
ATOM 695 C C . VAL A 1 100 ? -3.571 6.786 5.776 1.00 80.56 100 VAL A C 1
ATOM 697 O O . VAL A 1 100 ? -4.796 6.751 5.735 1.00 80.56 100 VAL A O 1
ATOM 700 N N . GLU A 1 101 ? -2.853 7.489 4.904 1.00 85.81 101 GLU A N 1
ATOM 701 C CA . GLU A 1 101 ? -3.429 8.138 3.722 1.00 85.81 101 GLU A CA 1
ATOM 702 C C . GLU A 1 101 ? -3.595 7.138 2.576 1.00 85.81 101 GLU A C 1
ATOM 704 O O . GLU A 1 101 ? -2.900 6.121 2.528 1.00 85.81 101 GLU A O 1
ATOM 709 N N . MET A 1 102 ? -4.476 7.434 1.621 1.00 83.94 102 MET A N 1
ATOM 710 C CA . MET A 1 102 ? -4.635 6.598 0.431 1.00 83.94 102 MET A CA 1
ATOM 711 C C . MET A 1 102 ? -3.324 6.493 -0.348 1.00 83.94 102 MET A C 1
ATOM 713 O O . MET A 1 102 ? -2.639 7.497 -0.513 1.00 83.94 102 MET A O 1
ATOM 717 N N . GLY A 1 103 ? -2.970 5.281 -0.790 1.00 80.94 103 GLY A N 1
ATOM 718 C CA . GLY A 1 103 ? -1.697 5.044 -1.478 1.00 80.94 103 GLY A CA 1
ATOM 719 C C . GLY A 1 103 ? -0.480 5.316 -0.597 1.00 80.94 103 GLY A C 1
ATOM 720 O O . GLY A 1 103 ? 0.548 5.782 -1.077 1.00 80.94 103 GLY A O 1
ATOM 721 N N . SER A 1 104 ? -0.605 5.085 0.709 1.00 85.69 104 SER A N 1
ATOM 722 C CA . SER A 1 104 ? 0.506 5.175 1.649 1.00 85.69 104 SER A CA 1
ATOM 723 C C . SER A 1 104 ? 0.565 3.948 2.551 1.00 85.69 104 SER A C 1
ATOM 725 O O . SER A 1 104 ? -0.367 3.136 2.617 1.00 85.69 104 SER A O 1
ATOM 727 N N . VAL A 1 105 ? 1.692 3.830 3.246 1.00 88.50 105 VAL A N 1
ATOM 728 C CA . VAL A 1 105 ? 1.933 2.799 4.245 1.00 88.50 105 VAL A CA 1
ATOM 729 C C . VAL A 1 105 ? 2.405 3.427 5.538 1.00 88.50 105 VAL A C 1
ATOM 731 O O . VAL A 1 105 ? 3.122 4.427 5.530 1.00 88.50 105 VAL A O 1
ATOM 734 N N . VAL A 1 106 ? 2.027 2.814 6.654 1.00 89.50 106 VAL A N 1
ATOM 735 C CA . VAL A 1 106 ? 2.555 3.180 7.965 1.00 89.50 106 VAL A CA 1
ATOM 736 C C . VAL A 1 106 ? 2.936 1.920 8.712 1.00 89.50 106 VAL A C 1
ATOM 738 O O . VAL A 1 106 ? 2.213 0.925 8.695 1.00 89.50 106 VAL A O 1
ATOM 741 N N . ARG A 1 107 ? 4.086 1.967 9.376 1.00 87.81 107 ARG A N 1
ATOM 742 C CA . ARG A 1 107 ? 4.557 0.883 10.222 1.00 87.81 107 ARG A CA 1
ATOM 743 C C . ARG A 1 107 ? 4.181 1.156 11.670 1.00 87.81 107 ARG A C 1
ATOM 745 O O . ARG A 1 107 ? 4.476 2.229 12.181 1.00 87.81 107 ARG A O 1
ATOM 752 N N . ILE A 1 108 ? 3.568 0.180 12.325 1.00 91.44 108 ILE A N 1
ATOM 753 C CA . ILE A 1 108 ? 3.298 0.199 13.764 1.00 91.44 108 ILE A CA 1
ATOM 754 C C . ILE A 1 108 ? 4.061 -0.932 14.457 1.00 91.44 108 ILE A C 1
ATOM 756 O O . ILE A 1 108 ? 4.592 -1.843 13.808 1.00 91.44 108 ILE A O 1
ATOM 760 N N . GLY A 1 109 ? 4.109 -0.864 15.788 1.00 89.81 109 GLY A N 1
ATOM 761 C CA . GLY A 1 109 ? 4.662 -1.936 16.608 1.00 89.81 109 GLY A CA 1
ATOM 762 C C . GLY A 1 109 ? 3.926 -3.273 16.418 1.00 89.81 109 GLY A C 1
ATOM 763 O O . GLY A 1 109 ? 2.814 -3.304 15.881 1.00 89.81 109 GLY A O 1
ATOM 764 N N . PRO A 1 110 ? 4.545 -4.386 16.838 1.00 92.88 110 PRO A N 1
ATOM 765 C CA . PRO A 1 110 ? 3.923 -5.704 16.781 1.00 92.88 110 PRO A CA 1
ATOM 766 C C . PRO A 1 110 ? 2.627 -5.767 17.600 1.00 92.88 110 PRO A C 1
ATOM 768 O O . PRO A 1 110 ? 2.503 -5.144 18.655 1.00 92.88 110 PRO A O 1
ATOM 771 N N . LEU A 1 111 ? 1.683 -6.579 17.128 1.00 95.00 111 LEU A N 1
ATOM 772 C CA . LEU A 1 111 ? 0.471 -6.963 17.844 1.00 95.00 111 LEU A CA 1
ATOM 773 C C . LEU A 1 111 ? 0.679 -8.377 18.401 1.00 95.00 111 LEU A C 1
ATOM 775 O O . LEU A 1 111 ? 0.414 -9.379 17.738 1.00 95.00 111 LEU A O 1
ATOM 779 N N . ASP A 1 112 ? 1.189 -8.426 19.630 1.00 95.06 112 ASP A N 1
ATOM 780 C CA . ASP 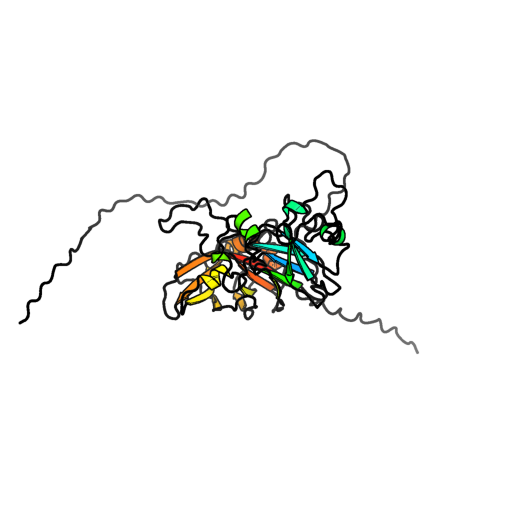A 1 112 ? 1.562 -9.616 20.413 1.00 95.06 112 ASP A CA 1
ATOM 781 C C . ASP A 1 112 ? 0.422 -10.608 20.725 1.00 95.06 112 ASP A C 1
ATOM 783 O O . ASP A 1 112 ? 0.651 -11.742 21.147 1.00 95.06 112 ASP A O 1
ATOM 787 N N . ARG A 1 113 ? -0.824 -10.200 20.510 1.00 96.00 113 ARG A N 1
ATOM 788 C CA . ARG A 1 113 ? -2.057 -10.949 20.738 1.00 96.00 113 ARG A CA 1
ATOM 789 C C . ARG A 1 113 ? -2.907 -10.866 19.475 1.00 96.00 113 ARG A C 1
ATOM 791 O O . ARG A 1 113 ? -2.770 -9.953 18.666 1.00 96.00 113 ARG A O 1
ATOM 798 N N . ARG A 1 114 ? -3.830 -11.816 19.307 1.00 96.19 114 ARG A N 1
ATOM 799 C CA . ARG A 1 114 ? -4.779 -11.794 18.181 1.00 96.19 114 ARG A CA 1
ATOM 800 C C . ARG A 1 114 ? -5.564 -10.467 18.175 1.00 96.19 114 ARG A C 1
ATOM 802 O O . ARG A 1 114 ? -6.226 -10.185 19.176 1.00 96.19 114 ARG A O 1
ATOM 809 N N . PRO A 1 115 ? -5.544 -9.662 17.098 1.00 97.19 115 PRO A N 1
ATOM 810 C CA . PRO A 1 115 ? -6.223 -8.365 17.103 1.00 97.19 115 PRO A CA 1
ATOM 811 C C . PRO A 1 115 ? -7.750 -8.456 17.258 1.00 97.19 115 PRO A C 1
ATOM 813 O O . PRO A 1 115 ? -8.354 -7.549 17.829 1.00 97.19 115 PRO A O 1
ATOM 816 N N . GLY A 1 116 ? -8.370 -9.567 16.840 1.00 97.75 116 GLY A N 1
ATOM 817 C CA . GLY A 1 116 ? -9.828 -9.712 16.818 1.00 97.75 116 GLY A CA 1
ATOM 818 C C . GLY A 1 116 ? -10.431 -8.907 15.673 1.00 97.75 116 GLY A C 1
ATOM 819 O O . GLY A 1 116 ? -9.814 -8.795 14.609 1.00 97.75 116 GLY A O 1
ATOM 820 N N . LYS A 1 117 ? -11.624 -8.342 15.869 1.00 97.75 117 LYS A N 1
ATOM 821 C CA . LYS A 1 117 ? -12.228 -7.466 14.857 1.00 97.75 117 LYS A CA 1
ATOM 822 C C . LYS A 1 117 ? -11.374 -6.228 14.591 1.00 97.75 117 LYS A C 1
ATOM 824 O O . LYS A 1 117 ? -10.862 -5.597 15.517 1.00 97.75 117 LYS A O 1
ATOM 829 N N . VAL A 1 118 ? -11.260 -5.874 13.314 1.00 97.69 118 VAL A N 1
ATOM 830 C CA . VAL A 1 118 ? -10.575 -4.673 12.832 1.00 97.69 118 VAL A CA 1
ATOM 831 C C . VAL A 1 118 ? -11.618 -3.615 12.519 1.00 97.69 118 VAL A C 1
ATOM 833 O O . VAL A 1 118 ? -12.518 -3.840 11.713 1.00 97.69 118 VAL A O 1
ATOM 836 N N . PHE A 1 119 ? -11.477 -2.443 13.121 1.00 96.62 119 PHE A N 1
ATOM 837 C CA . PHE A 1 119 ? -12.348 -1.302 12.883 1.00 96.62 119 PHE A CA 1
ATOM 838 C C . PHE A 1 119 ? -11.565 -0.201 12.180 1.00 96.62 119 PHE A C 1
ATOM 840 O O . PHE A 1 119 ? -10.558 0.281 12.695 1.00 96.62 119 PHE A O 1
ATOM 847 N N . VAL A 1 120 ? -12.038 0.209 11.010 1.00 95.31 120 VAL A N 1
ATOM 848 C CA . VAL A 1 120 ? -11.490 1.325 10.242 1.00 95.31 120 VAL A CA 1
ATOM 849 C C . VAL A 1 120 ? -12.249 2.578 10.633 1.00 95.31 120 VAL A C 1
ATOM 851 O O . VAL A 1 120 ? -13.452 2.688 10.405 1.00 95.31 120 VAL A O 1
ATOM 854 N N . VAL A 1 121 ? -11.539 3.519 11.241 1.00 93.19 121 VAL A N 1
ATOM 855 C CA . VAL A 1 121 ? -12.091 4.743 11.810 1.00 93.19 121 VAL A CA 1
ATOM 856 C C . VAL A 1 121 ? -11.636 5.939 10.988 1.00 93.19 121 VAL A C 1
ATOM 858 O O . VAL A 1 121 ? -10.454 6.077 10.665 1.00 93.19 121 VAL A O 1
ATOM 861 N N . ALA A 1 122 ? -12.561 6.842 10.666 1.00 89.12 122 ALA A N 1
ATOM 862 C CA . ALA A 1 122 ? -12.223 8.049 9.925 1.00 89.12 122 ALA A CA 1
ATOM 863 C C . ALA A 1 122 ? -11.235 8.926 10.716 1.00 89.12 122 ALA A C 1
ATOM 865 O O . ALA A 1 122 ? -11.561 9.430 11.791 1.00 89.12 122 ALA A O 1
ATOM 866 N N . GLN A 1 123 ? -10.065 9.195 10.131 1.00 88.19 123 GLN A N 1
ATOM 867 C CA . GLN A 1 123 ? -8.981 9.994 10.714 1.00 88.19 123 GLN A CA 1
ATOM 868 C C . GLN A 1 123 ? -9.469 11.287 11.384 1.00 88.19 123 GLN A C 1
ATOM 870 O O . GLN A 1 123 ? -9.129 11.589 12.523 1.00 88.19 123 GLN A O 1
ATOM 875 N N . ARG A 1 124 ? -10.319 12.042 10.681 1.00 85.50 124 ARG A N 1
ATOM 876 C CA . ARG A 1 124 ? -10.857 13.340 11.125 1.00 85.50 124 ARG A CA 1
ATOM 877 C C . ARG A 1 124 ? -11.690 13.282 12.410 1.00 85.50 124 ARG A C 1
ATOM 879 O O . ARG A 1 124 ? -11.942 14.325 12.998 1.00 85.50 124 ARG A O 1
ATOM 886 N N . LYS A 1 125 ? -12.178 12.100 12.795 1.00 86.38 125 LYS A N 1
ATOM 887 C CA . LYS A 1 125 ? -13.020 11.895 13.983 1.00 86.38 125 LYS A CA 1
ATOM 888 C C . LYS A 1 125 ? -12.213 11.546 15.228 1.00 86.38 125 LYS A C 1
ATOM 890 O O . LYS A 1 125 ? -12.701 11.738 16.329 1.00 86.38 125 LYS A O 1
ATOM 895 N N . VAL A 1 126 ? -10.985 11.070 15.039 1.00 84.88 126 VAL A N 1
ATOM 896 C CA . VAL A 1 126 ? -10.081 10.616 16.108 1.00 84.88 126 VAL A CA 1
ATOM 897 C C . VAL A 1 126 ? -8.763 11.389 16.140 1.00 84.88 126 VAL A C 1
ATOM 899 O O . VAL A 1 126 ? -7.843 11.066 16.898 1.00 84.88 126 VAL A O 1
ATOM 902 N N . ALA A 1 127 ? -8.640 12.410 15.295 1.00 74.00 127 ALA A N 1
ATOM 903 C CA . ALA A 1 127 ? -7.554 13.365 15.366 1.00 74.00 127 ALA A CA 1
ATOM 904 C C . ALA A 1 127 ? -7.701 14.151 16.673 1.00 74.00 127 ALA A C 1
ATOM 906 O O . ALA A 1 127 ? -8.641 14.929 16.823 1.00 74.00 127 ALA A O 1
ATOM 907 N N . ALA A 1 128 ? -6.777 13.919 17.610 1.00 65.50 128 ALA A N 1
ATOM 908 C CA . ALA A 1 128 ? -6.730 14.665 18.857 1.00 65.50 128 ALA A CA 1
ATOM 909 C C . ALA A 1 128 ? -6.638 16.158 18.535 1.00 65.50 128 ALA A C 1
ATOM 911 O O . ALA A 1 128 ? -5.805 16.581 17.726 1.00 65.50 128 ALA A O 1
ATOM 912 N N . THR A 1 129 ? -7.498 16.957 19.156 1.00 62.94 129 THR A N 1
ATOM 913 C CA . THR A 1 129 ? -7.356 18.411 19.050 1.00 62.94 129 THR A CA 1
ATOM 914 C C . THR A 1 129 ? -6.118 18.850 19.845 1.00 62.94 129 THR A C 1
ATOM 916 O O . THR A 1 129 ? -5.759 18.185 20.818 1.00 62.94 129 THR A O 1
ATOM 919 N N . PRO A 1 130 ? -5.455 19.972 19.505 1.00 57.97 130 PRO A N 1
ATOM 920 C CA . PRO A 1 130 ? -4.279 20.452 20.247 1.00 57.97 130 PRO A CA 1
ATOM 921 C C . PRO A 1 130 ? -4.516 20.646 21.755 1.00 57.97 130 PRO A C 1
ATOM 923 O O . PRO A 1 130 ? -3.570 20.732 22.531 1.00 57.97 130 PRO A O 1
ATOM 926 N N . THR A 1 131 ? -5.782 20.743 22.163 1.00 57.25 131 THR A N 1
ATOM 927 C CA . THR A 1 131 ? -6.232 20.921 23.545 1.00 57.25 131 THR A CA 1
ATOM 928 C C . THR A 1 131 ? -6.505 19.615 24.295 1.00 57.25 131 THR A C 1
ATOM 930 O O . THR A 1 131 ? -6.690 19.655 25.509 1.00 57.25 131 THR A O 1
ATOM 933 N N . GLU A 1 132 ? -6.536 18.464 23.620 1.00 66.69 132 GLU A N 1
ATOM 934 C CA . GLU A 1 132 ? -6.718 17.160 24.264 1.00 66.69 132 GLU A CA 1
ATOM 935 C C . GLU A 1 132 ? -5.367 16.602 24.728 1.00 66.69 132 GLU A C 1
ATOM 937 O O . GLU A 1 132 ? -4.474 16.293 23.937 1.00 66.69 132 GLU A O 1
ATOM 942 N N . SER A 1 133 ? -5.204 16.476 26.047 1.00 57.31 133 SER A N 1
ATOM 943 C CA . SER A 1 133 ? -3.961 16.009 26.673 1.00 57.31 133 SER A CA 1
ATOM 944 C C . SER A 1 133 ? -3.686 14.517 26.435 1.00 57.31 133 SER A C 1
ATOM 946 O O . SER A 1 133 ? -2.520 14.108 26.392 1.00 57.31 133 SER A O 1
ATOM 948 N N . ALA A 1 134 ? -4.730 13.714 26.214 1.00 69.25 134 ALA A N 1
ATOM 949 C CA . ALA A 1 134 ? -4.640 12.285 25.930 1.00 69.25 134 ALA A CA 1
ATOM 950 C C . ALA A 1 134 ? -5.524 11.903 24.734 1.00 69.25 134 ALA A C 1
ATOM 952 O O . ALA A 1 134 ? -6.656 12.366 24.617 1.00 69.25 134 ALA A O 1
ATOM 953 N N . ALA A 1 135 ? -4.995 11.056 23.847 1.00 80.31 135 ALA A N 1
ATOM 954 C CA . ALA A 1 135 ? -5.789 10.452 22.784 1.00 80.31 135 ALA A CA 1
ATOM 955 C C . ALA A 1 135 ? -6.743 9.418 23.398 1.00 80.31 135 ALA A C 1
ATOM 957 O O . ALA A 1 135 ? -6.304 8.605 24.212 1.00 80.31 135 ALA A O 1
ATOM 958 N N . LYS A 1 136 ? -8.020 9.453 23.002 1.00 88.25 136 LYS A N 1
ATOM 959 C CA . LYS A 1 136 ? -9.017 8.460 23.424 1.00 88.25 136 LYS A CA 1
ATOM 960 C C . LYS A 1 136 ? -8.612 7.071 22.950 1.00 88.25 136 LYS A C 1
ATOM 962 O O . LYS A 1 136 ? -8.079 6.910 21.847 1.00 88.25 136 LYS A O 1
ATOM 967 N N . SER A 1 137 ? -8.875 6.088 23.791 1.00 92.81 137 SER A N 1
ATOM 968 C CA . SER A 1 137 ? -8.647 4.681 23.499 1.00 92.81 137 SER A CA 1
ATOM 969 C C . SER A 1 137 ? -9.713 4.134 22.544 1.00 92.81 137 SER A C 1
ATOM 971 O O . SER A 1 137 ? -10.815 4.674 22.417 1.00 92.81 137 SER A O 1
ATOM 973 N N . CYS A 1 138 ? -9.400 3.042 21.853 1.00 94.62 138 CYS A N 1
ATOM 974 C CA . CYS A 1 138 ? -10.343 2.357 20.976 1.00 94.62 138 CYS A CA 1
ATOM 975 C C . CYS A 1 138 ? -11.582 1.853 21.728 1.00 94.62 138 CYS A C 1
ATOM 977 O O . CYS A 1 138 ? -12.678 1.886 21.172 1.00 94.62 138 CYS A O 1
ATOM 979 N N . GLY A 1 139 ? -11.425 1.437 22.986 1.00 94.25 139 GLY A N 1
ATOM 980 C CA . GLY A 1 139 ? -12.520 1.020 23.856 1.00 94.25 139 GLY A CA 1
ATOM 981 C C . GLY A 1 139 ? -13.496 2.159 24.141 1.00 94.25 139 GLY A C 1
ATOM 982 O O . GLY A 1 139 ? -14.695 1.972 23.984 1.00 94.25 139 GLY A O 1
ATOM 983 N N . GLU A 1 140 ? -12.994 3.353 24.469 1.00 92.81 140 GLU A N 1
ATOM 984 C CA . GLU A 1 140 ? -13.836 4.541 24.696 1.00 92.81 140 GLU A CA 1
ATOM 985 C C . GLU A 1 140 ? -14.560 4.992 23.420 1.00 92.81 140 GLU A C 1
ATOM 987 O O . GLU A 1 140 ? -15.719 5.396 23.465 1.00 92.81 140 GLU A O 1
ATOM 992 N N . LEU A 1 141 ? -13.888 4.920 22.268 1.00 92.31 141 LEU A N 1
ATOM 993 C CA . LEU A 1 141 ? -14.439 5.382 20.992 1.00 92.31 141 LEU A CA 1
ATOM 994 C C . LEU A 1 141 ? -15.522 4.456 20.426 1.00 92.31 141 LEU A C 1
ATOM 996 O O . LEU A 1 141 ? -16.462 4.939 19.792 1.00 92.31 141 LEU A O 1
ATOM 1000 N N . LEU A 1 142 ? -15.373 3.143 20.624 1.00 93.62 142 LEU A N 1
ATOM 1001 C CA . LEU A 1 142 ? -16.225 2.107 20.031 1.00 93.62 142 LEU A CA 1
ATOM 1002 C C . LEU A 1 142 ? -17.228 1.492 21.019 1.00 93.62 142 LEU A C 1
ATOM 1004 O O . LEU A 1 142 ? -17.920 0.538 20.659 1.00 93.62 142 LEU A O 1
ATOM 1008 N N . ASP A 1 143 ? -17.315 2.007 22.250 1.00 91.06 143 ASP A N 1
ATOM 1009 C CA . ASP A 1 143 ? -18.244 1.498 23.260 1.00 91.06 143 ASP A CA 1
ATOM 1010 C C . ASP A 1 143 ? -19.702 1.534 22.738 1.00 91.06 143 ASP A C 1
ATOM 1012 O O . ASP A 1 143 ? -20.172 2.560 22.247 1.00 91.06 143 ASP A O 1
ATOM 1016 N N . PRO A 1 144 ? -20.472 0.438 22.823 1.00 82.69 144 PRO A N 1
ATOM 1017 C CA . PRO A 1 144 ? -21.824 0.392 22.263 1.00 82.69 144 PRO A CA 1
ATOM 1018 C C . PRO A 1 144 ? -22.849 1.249 23.027 1.00 82.69 144 PRO A C 1
ATOM 1020 O O . PRO A 1 144 ? -23.947 1.483 22.521 1.00 82.69 144 PRO A O 1
ATOM 1023 N N . VAL A 1 145 ? -22.535 1.672 24.253 1.00 83.88 145 VAL A N 1
ATOM 1024 C CA . VAL A 1 145 ? -23.406 2.456 25.140 1.00 83.88 145 VAL A CA 1
ATOM 1025 C C . VAL A 1 145 ? -22.977 3.922 25.186 1.00 83.88 145 VAL A C 1
ATOM 1027 O O . VAL A 1 145 ? -23.833 4.806 25.198 1.00 83.88 145 VAL A O 1
ATOM 1030 N N . GLN A 1 146 ? -21.672 4.177 25.247 1.00 83.94 146 GLN A N 1
ATOM 1031 C CA . GLN A 1 146 ? -21.083 5.504 25.457 1.00 83.94 146 GLN A CA 1
ATOM 1032 C C . GLN A 1 146 ? -20.152 5.949 24.327 1.00 83.94 146 GLN A C 1
ATOM 1034 O O . GLN A 1 146 ? -19.611 7.051 24.398 1.00 83.94 146 GLN A O 1
ATOM 1039 N N . GLY A 1 147 ? -19.966 5.115 23.305 1.00 80.31 147 GLY A N 1
ATOM 1040 C CA . GLY A 1 147 ? -19.057 5.382 22.204 1.00 80.31 147 GLY A CA 1
ATOM 1041 C C . GLY A 1 147 ? -19.440 6.643 21.452 1.00 80.31 147 GLY A C 1
ATOM 1042 O O . GLY A 1 147 ? -20.613 6.957 21.235 1.00 80.31 147 GLY A O 1
ATOM 1043 N N . GLU A 1 148 ? -18.415 7.379 21.053 1.00 86.25 148 GLU A N 1
ATOM 1044 C CA . GLU A 1 148 ? -18.577 8.648 20.349 1.00 86.25 148 GLU A CA 1
ATOM 1045 C C . GLU A 1 148 ? -18.730 8.466 18.842 1.00 86.25 148 GLU A C 1
ATOM 1047 O O . GLU A 1 148 ? -19.112 9.407 18.147 1.00 86.25 148 GLU A O 1
ATOM 1052 N N . LEU A 1 149 ? -18.405 7.272 18.338 1.00 90.75 149 LEU A N 1
ATOM 1053 C CA . LEU A 1 149 ? -18.420 6.972 16.918 1.00 90.75 149 LEU A CA 1
ATOM 1054 C C . LEU A 1 149 ? -19.657 6.163 16.533 1.00 90.75 149 LEU A C 1
ATOM 1056 O O . LEU A 1 149 ? -20.008 5.153 17.138 1.00 90.75 149 LEU A O 1
ATOM 1060 N N . THR A 1 150 ? -20.280 6.582 15.442 1.00 88.00 150 THR A N 1
ATOM 1061 C CA . THR A 1 150 ? -21.440 5.935 14.838 1.00 88.00 150 THR A CA 1
ATOM 1062 C C . THR A 1 150 ? -20.986 4.891 13.820 1.00 88.00 150 THR A C 1
ATOM 1064 O O . THR A 1 150 ? -20.246 5.206 12.878 1.00 88.00 150 THR A O 1
ATOM 1067 N N . ARG A 1 151 ? -21.459 3.649 13.971 1.00 88.31 151 ARG A N 1
ATOM 1068 C CA . ARG A 1 151 ? -21.204 2.566 13.009 1.00 88.31 151 ARG A CA 1
ATOM 1069 C C . ARG A 1 151 ? -21.719 2.947 11.619 1.00 88.31 151 ARG A C 1
ATOM 1071 O O . ARG A 1 151 ? -22.751 3.599 11.496 1.00 88.31 151 ARG A O 1
ATOM 1078 N N . ASP A 1 152 ? -20.988 2.545 10.586 1.00 83.44 152 ASP A N 1
ATOM 1079 C CA . ASP A 1 152 ? -21.309 2.716 9.163 1.00 83.44 152 ASP A CA 1
ATOM 1080 C C . ASP A 1 152 ? -21.312 4.171 8.655 1.00 83.44 152 ASP A C 1
ATOM 1082 O O . ASP A 1 152 ? -21.548 4.428 7.472 1.00 83.44 152 ASP A O 1
ATOM 1086 N N . LEU A 1 153 ? -20.990 5.123 9.535 1.00 82.25 153 LEU A N 1
ATOM 1087 C CA . LEU A 1 153 ? -20.795 6.533 9.207 1.00 82.25 153 LEU A CA 1
ATOM 1088 C C . LEU A 1 153 ? -19.395 7.021 9.596 1.00 82.25 153 LEU A C 1
ATOM 1090 O O . LEU A 1 153 ? -18.745 7.736 8.832 1.00 82.25 153 LEU A O 1
ATOM 1094 N N . GLU A 1 154 ? -18.943 6.670 10.799 1.00 87.88 154 GLU A N 1
ATOM 1095 C CA . GLU A 1 154 ? -17.694 7.169 11.387 1.00 87.88 154 GLU A CA 1
ATOM 1096 C C . GLU A 1 154 ? -16.651 6.066 11.568 1.00 87.88 154 GLU A C 1
ATOM 1098 O O . GLU A 1 154 ? -15.450 6.349 11.512 1.00 87.88 154 GLU A O 1
ATOM 1103 N N . TYR A 1 155 ? -17.104 4.818 11.697 1.00 92.31 155 TYR A N 1
ATOM 1104 C CA . TYR A 1 155 ? -16.257 3.636 11.624 1.00 92.31 155 TYR A CA 1
ATOM 1105 C C . TYR A 1 155 ? -16.942 2.482 10.888 1.00 92.31 155 TYR A C 1
ATOM 1107 O O . TYR A 1 155 ? -18.170 2.393 10.848 1.00 92.31 155 TYR A O 1
ATOM 1115 N N . HIS A 1 156 ? -16.133 1.576 10.345 1.00 93.19 156 HIS A N 1
ATOM 1116 C CA . HIS A 1 156 ? -16.577 0.357 9.674 1.00 93.19 156 HIS A CA 1
ATOM 1117 C C . HIS A 1 156 ? -15.791 -0.852 10.180 1.00 93.19 156 HIS A C 1
ATOM 1119 O O . HIS A 1 156 ? -14.612 -0.742 10.508 1.00 93.19 156 HIS A O 1
ATOM 1125 N N . GLU A 1 157 ? -16.435 -2.012 10.230 1.00 94.56 157 GLU A N 1
ATOM 1126 C CA . GLU A 1 157 ? -15.777 -3.289 10.518 1.00 94.56 157 GLU A CA 1
ATOM 1127 C C . GLU A 1 157 ? -15.138 -3.815 9.225 1.00 94.56 157 GLU A C 1
ATOM 1129 O O . GLU A 1 157 ? -15.815 -3.938 8.209 1.00 94.56 157 GLU A O 1
ATOM 1134 N N . ALA A 1 158 ? -13.839 -4.105 9.259 1.00 95.19 158 ALA A N 1
ATOM 1135 C CA . ALA A 1 158 ? -13.062 -4.614 8.129 1.00 95.19 158 ALA A CA 1
ATOM 1136 C C . ALA A 1 158 ? -12.731 -6.110 8.288 1.00 95.19 158 ALA A C 1
ATOM 1138 O O . ALA A 1 158 ? -11.777 -6.609 7.708 1.00 95.19 158 ALA A O 1
ATOM 1139 N N . GLY A 1 159 ? -13.497 -6.853 9.083 1.00 95.06 159 GLY A N 1
ATOM 1140 C CA . GLY A 1 159 ? -13.270 -8.280 9.321 1.00 95.06 159 GLY A CA 1
ATOM 1141 C C . GLY A 1 159 ? -12.493 -8.570 10.603 1.00 95.06 159 GLY A C 1
ATOM 1142 O O . GLY A 1 159 ? -12.395 -7.723 11.489 1.00 95.06 159 GLY A O 1
ATOM 1143 N N . GLU A 1 160 ? -11.985 -9.796 10.720 1.00 96.94 160 GLU A N 1
ATOM 1144 C CA . GLU A 1 160 ? -11.416 -10.343 11.954 1.00 96.94 160 GLU A CA 1
ATOM 1145 C C . GLU A 1 160 ? -10.037 -10.965 11.707 1.00 96.94 160 GLU A C 1
ATOM 1147 O O . GLU A 1 160 ? -9.819 -11.671 10.722 1.00 96.94 160 GLU A O 1
ATOM 1152 N N . LEU A 1 161 ? -9.112 -10.718 12.634 1.00 96.88 161 LEU A N 1
ATOM 1153 C CA . LEU A 1 161 ? -7.760 -11.259 12.638 1.00 96.88 161 LEU A CA 1
ATOM 1154 C C . LEU A 1 161 ? -7.579 -12.198 13.829 1.00 96.88 161 LEU A C 1
ATOM 1156 O O . LEU A 1 161 ? -7.622 -11.788 14.992 1.00 96.88 161 LEU A O 1
ATOM 1160 N N . THR A 1 162 ? -7.337 -13.471 13.531 1.00 96.69 162 THR A N 1
ATOM 1161 C CA . THR A 1 162 ? -7.331 -14.546 14.533 1.00 96.69 162 THR A CA 1
ATOM 1162 C C . THR A 1 162 ? -5.948 -14.881 15.086 1.00 96.69 162 THR A C 1
ATOM 1164 O O . THR A 1 162 ? -5.852 -15.678 16.019 1.00 96.69 162 THR A O 1
ATOM 1167 N N . SER A 1 163 ? -4.891 -14.272 14.547 1.00 95.62 163 SER A N 1
ATOM 1168 C CA . SER A 1 163 ? -3.493 -14.547 14.899 1.00 95.62 163 SER A CA 1
ATOM 1169 C C . SER A 1 163 ? -2.756 -13.255 15.271 1.00 95.62 163 SER A C 1
ATOM 1171 O O . SER A 1 163 ? -3.112 -12.200 14.740 1.00 95.62 163 SER A O 1
ATOM 1173 N N . PRO A 1 164 ? -1.748 -13.309 16.164 1.00 95.56 164 PRO A N 1
ATOM 1174 C CA . PRO A 1 164 ? -0.823 -12.196 16.389 1.00 95.56 164 PRO A CA 1
ATOM 1175 C C . PRO A 1 164 ? -0.183 -11.724 15.080 1.00 95.56 164 PRO A C 1
ATOM 1177 O O . PRO A 1 164 ? 0.002 -12.524 14.161 1.00 95.56 164 PRO A O 1
ATOM 1180 N N . LEU A 1 165 ? 0.165 -10.440 15.004 1.00 94.06 165 LEU A N 1
ATOM 1181 C CA . LEU A 1 165 ? 0.782 -9.845 13.820 1.00 94.06 165 LEU A CA 1
ATOM 1182 C C . LEU A 1 165 ? 2.108 -9.196 14.159 1.00 94.06 165 LEU A C 1
ATOM 1184 O O . LEU A 1 165 ? 2.236 -8.461 15.133 1.00 94.06 165 LEU A O 1
ATOM 1188 N N . GLY A 1 166 ? 3.078 -9.401 13.284 1.00 90.75 166 GLY A N 1
ATOM 1189 C CA . GLY A 1 166 ? 4.314 -8.650 13.322 1.00 90.75 166 GLY A CA 1
ATOM 1190 C C . GLY A 1 166 ? 5.269 -9.042 14.443 1.00 90.75 166 GLY A C 1
ATOM 1191 O O . GLY A 1 166 ? 6.213 -8.303 14.657 1.00 90.75 166 GLY A O 1
ATOM 1192 N N . VAL A 1 167 ? 5.023 -10.124 15.192 1.00 89.94 167 VAL A N 1
ATOM 1193 C CA . VAL A 1 167 ? 5.816 -10.483 16.385 1.00 89.94 167 VAL A CA 1
ATOM 1194 C C . VAL A 1 167 ? 7.214 -10.968 16.004 1.00 89.94 167 VAL A C 1
ATOM 1196 O O . VAL A 1 167 ? 8.195 -10.414 16.486 1.00 89.94 167 VAL A O 1
ATOM 1199 N N . ASP A 1 168 ? 7.284 -11.943 15.097 1.00 84.31 168 ASP A N 1
ATOM 1200 C CA . ASP A 1 168 ? 8.536 -12.604 14.692 1.00 84.31 168 ASP A CA 1
ATOM 1201 C C . ASP A 1 168 ? 9.051 -12.133 13.321 1.00 84.31 168 ASP A C 1
ATOM 1203 O O . ASP A 1 168 ? 10.046 -12.633 12.816 1.00 84.31 168 ASP A O 1
ATOM 1207 N N . SER A 1 169 ? 8.308 -11.256 12.646 1.00 84.56 169 SER A N 1
ATOM 1208 C CA . SER A 1 169 ? 8.625 -10.777 11.296 1.00 84.56 169 SER A CA 1
ATOM 1209 C C . SER A 1 169 ? 7.810 -9.533 10.964 1.00 84.56 169 SER A C 1
ATOM 1211 O O . SER A 1 169 ? 6.938 -9.120 11.731 1.00 84.56 169 SER A O 1
ATOM 1213 N N . VAL A 1 170 ? 8.040 -8.944 9.793 1.00 85.75 170 VAL A N 1
ATOM 1214 C CA . VAL A 1 170 ? 7.163 -7.902 9.255 1.00 85.75 170 VAL A CA 1
ATOM 1215 C C . VAL A 1 170 ? 5.884 -8.533 8.702 1.00 85.75 170 VAL A C 1
ATOM 1217 O O . VAL A 1 170 ? 5.903 -9.238 7.695 1.00 85.75 170 VAL A O 1
ATOM 1220 N N . SER A 1 171 ? 4.745 -8.246 9.332 1.00 90.81 171 SER A N 1
ATOM 1221 C CA . SER A 1 171 ? 3.425 -8.608 8.806 1.00 90.81 171 SER A CA 1
ATOM 1222 C C . SER A 1 171 ? 2.812 -7.438 8.053 1.00 90.81 171 SER A C 1
ATOM 1224 O O . SER A 1 171 ? 2.818 -6.311 8.541 1.00 90.81 171 SER A O 1
ATOM 1226 N N . MET A 1 172 ? 2.224 -7.694 6.890 1.00 92.88 172 MET A N 1
ATOM 1227 C CA . MET A 1 172 ? 1.482 -6.673 6.162 1.00 92.88 172 MET A CA 1
ATOM 1228 C C . MET A 1 172 ? -0.011 -6.804 6.432 1.00 92.88 172 MET A C 1
ATOM 1230 O O . MET A 1 172 ? -0.569 -7.891 6.315 1.00 92.88 172 MET A O 1
ATOM 1234 N N . LEU A 1 173 ? -0.658 -5.688 6.757 1.00 95.88 173 LEU A N 1
ATOM 1235 C CA . LEU A 1 173 ? -2.099 -5.570 6.920 1.00 95.88 173 LEU A CA 1
ATOM 1236 C C . LEU A 1 173 ? -2.648 -4.612 5.860 1.00 95.88 173 LEU A C 1
ATOM 1238 O O . LEU A 1 173 ? -2.597 -3.392 6.015 1.00 95.88 173 LEU A O 1
ATOM 1242 N N . ALA A 1 174 ? -3.169 -5.169 4.771 1.00 95.62 174 ALA A N 1
ATOM 1243 C CA . ALA A 1 174 ? -3.816 -4.398 3.721 1.00 95.62 174 ALA A CA 1
ATOM 1244 C C . ALA A 1 174 ? -5.286 -4.154 4.076 1.00 95.62 174 ALA A C 1
ATOM 1246 O O . ALA A 1 174 ? -6.038 -5.098 4.318 1.00 95.62 174 ALA A O 1
ATOM 1247 N N . ILE A 1 175 ? -5.696 -2.888 4.081 1.00 95.75 175 ILE A N 1
ATOM 1248 C CA . ILE A 1 175 ? -7.099 -2.488 4.204 1.00 95.75 175 ILE A CA 1
ATOM 1249 C C . ILE A 1 175 ? -7.594 -2.130 2.811 1.00 95.75 175 ILE A C 1
ATOM 1251 O O . ILE A 1 175 ? -7.066 -1.201 2.199 1.00 95.75 175 ILE A O 1
ATOM 1255 N N . ALA A 1 176 ? -8.585 -2.862 2.310 1.00 92.94 176 ALA A N 1
ATOM 1256 C CA . ALA A 1 176 ? -9.078 -2.732 0.944 1.00 92.94 176 ALA A CA 1
ATOM 1257 C C . ALA A 1 176 ? -10.609 -2.779 0.869 1.00 92.94 176 ALA A C 1
ATOM 1259 O O . ALA A 1 176 ? -11.277 -3.206 1.807 1.00 92.94 176 ALA A O 1
ATOM 1260 N N . GLY A 1 177 ? -11.165 -2.339 -0.262 1.00 91.38 177 GLY A N 1
ATOM 1261 C CA . GLY A 1 177 ? -12.612 -2.265 -0.494 1.00 91.38 177 GLY A CA 1
ATOM 1262 C C . GLY A 1 177 ? -13.210 -0.886 -0.204 1.00 91.38 177 GLY A C 1
ATOM 1263 O O . GLY A 1 177 ? -12.504 0.122 -0.215 1.00 91.38 177 GLY A O 1
ATOM 1264 N N . CYS A 1 178 ? -14.523 -0.840 0.022 1.00 90.75 178 CYS A N 1
ATOM 1265 C CA . CYS A 1 178 ? -15.293 0.392 0.219 1.00 90.75 178 CYS A CA 1
ATOM 1266 C C . CYS A 1 178 ? -16.118 0.382 1.510 1.00 90.75 178 CYS A C 1
ATOM 1268 O O . CYS A 1 178 ? -16.572 -0.671 1.952 1.00 90.75 178 CYS A O 1
ATOM 1270 N N . GLY A 1 179 ? -16.403 1.567 2.058 1.00 90.25 179 GLY A N 1
ATOM 1271 C CA . GLY A 1 179 ? -17.433 1.743 3.093 1.00 90.25 179 GLY A CA 1
ATOM 1272 C C . GLY A 1 179 ? -18.864 1.642 2.538 1.00 90.25 179 GLY A C 1
ATOM 1273 O O . GLY A 1 179 ? -19.066 1.603 1.327 1.00 90.25 179 GLY A O 1
ATOM 1274 N N . GLY A 1 180 ? -19.874 1.621 3.411 1.00 89.38 180 GLY A N 1
ATOM 1275 C CA . GLY A 1 180 ? -21.292 1.550 3.015 1.00 89.38 180 GLY A CA 1
ATOM 1276 C C . GLY A 1 180 ? -21.774 2.731 2.151 1.00 89.38 180 GLY A C 1
ATOM 1277 O O . GLY A 1 180 ? -21.089 3.737 1.977 1.00 89.38 180 GLY A O 1
ATOM 1278 N N . GLY A 1 181 ? -22.978 2.635 1.589 1.00 88.75 181 GLY A N 1
ATOM 1279 C CA . GLY A 1 181 ? -23.486 3.577 0.583 1.00 88.75 181 GLY A CA 1
ATOM 1280 C C . GLY A 1 181 ? -23.647 5.001 1.111 1.00 88.75 181 GLY A C 1
ATOM 1281 O O . GLY A 1 181 ? -23.297 5.959 0.424 1.00 88.75 181 GLY A O 1
ATOM 1282 N N . ALA A 1 182 ? -24.091 5.144 2.364 1.00 86.19 182 ALA A N 1
ATOM 1283 C CA . ALA A 1 182 ? -24.160 6.439 3.045 1.00 86.19 182 ALA A CA 1
ATOM 1284 C C . ALA A 1 182 ? -22.776 7.102 3.148 1.00 86.19 182 ALA A C 1
ATOM 1286 O O . ALA A 1 182 ? -22.639 8.314 2.965 1.00 86.19 182 ALA A O 1
ATOM 1287 N N . TYR A 1 183 ? -21.745 6.291 3.387 1.00 85.69 183 TYR A N 1
ATOM 1288 C CA . TYR A 1 183 ? -20.366 6.740 3.468 1.00 85.69 183 TYR A CA 1
ATOM 1289 C C . TYR A 1 183 ? -19.839 7.206 2.106 1.00 85.69 183 TYR A C 1
ATOM 1291 O O . TYR A 1 183 ? -19.337 8.324 1.985 1.00 85.69 183 TYR A O 1
ATOM 1299 N N . LEU A 1 184 ? -20.017 6.393 1.058 1.00 87.12 184 LEU A N 1
ATOM 1300 C CA . LEU A 1 184 ? -19.604 6.751 -0.303 1.00 87.12 184 LEU A CA 1
ATOM 1301 C C . LEU A 1 184 ? -20.305 8.014 -0.806 1.00 87.12 184 LEU A C 1
ATOM 1303 O O . LEU A 1 184 ? -19.661 8.880 -1.398 1.00 87.12 184 LEU A O 1
ATOM 1307 N N . GLN A 1 185 ? -21.602 8.158 -0.520 1.00 86.56 185 GLN A N 1
ATOM 1308 C CA . GLN A 1 185 ? -22.369 9.348 -0.877 1.00 86.56 185 GLN A CA 1
ATOM 1309 C C . GLN A 1 185 ? -21.795 10.607 -0.220 1.00 86.56 185 GLN A C 1
ATOM 1311 O O . GLN A 1 185 ? -21.666 11.635 -0.884 1.00 86.56 185 GLN A O 1
ATOM 1316 N N . ALA A 1 186 ? -21.409 10.531 1.057 1.00 82.56 186 ALA A N 1
ATOM 1317 C CA . ALA A 1 186 ? -20.786 11.648 1.765 1.00 82.56 186 ALA A CA 1
ATOM 1318 C C . ALA A 1 186 ? -19.420 12.048 1.175 1.00 82.56 186 ALA A C 1
ATOM 1320 O O . ALA A 1 186 ? -18.984 13.184 1.361 1.00 82.56 186 ALA A O 1
ATOM 1321 N N . LEU A 1 187 ? -18.753 11.133 0.467 1.00 80.62 187 LEU A N 1
ATOM 1322 C CA . LEU A 1 187 ? -17.477 11.370 -0.209 1.00 80.62 187 LEU A CA 1
ATOM 1323 C C . LEU A 1 187 ? -17.611 11.674 -1.704 1.00 80.62 187 LEU A C 1
ATOM 1325 O O . LEU A 1 187 ? -16.619 12.027 -2.337 1.00 80.62 187 LEU A O 1
ATOM 1329 N N . GLY A 1 188 ? -18.807 11.528 -2.278 1.00 84.25 188 GLY A N 1
ATOM 1330 C CA . GLY A 1 188 ? -19.014 11.640 -3.720 1.00 84.25 188 GLY A CA 1
ATOM 1331 C C . GLY A 1 188 ? -18.320 10.537 -4.528 1.00 84.25 188 GLY A C 1
ATOM 1332 O O . GLY A 1 188 ? -18.030 10.750 -5.702 1.00 84.25 188 GLY A O 1
ATOM 1333 N N . VAL A 1 189 ? -18.042 9.379 -3.920 1.00 82.44 189 VAL A N 1
ATOM 1334 C CA . VAL A 1 189 ? -17.440 8.226 -4.606 1.00 82.44 189 VAL A CA 1
ATOM 1335 C C . VAL A 1 189 ? -18.555 7.409 -5.271 1.00 82.44 189 VAL A C 1
ATOM 1337 O O . VAL A 1 189 ? -19.480 6.973 -4.580 1.00 82.44 189 VAL A O 1
ATOM 1340 N N . PRO A 1 190 ? -18.522 7.188 -6.597 1.00 84.88 190 PRO A N 1
ATOM 1341 C CA . PRO A 1 190 ? -19.514 6.358 -7.269 1.00 84.88 190 PRO A CA 1
ATOM 1342 C C . PRO A 1 190 ? -19.451 4.903 -6.791 1.00 84.88 190 PRO A C 1
ATOM 1344 O O . PRO A 1 190 ? -18.382 4.308 -6.719 1.00 84.88 190 PRO A O 1
ATOM 1347 N N . GLN A 1 191 ? -20.613 4.285 -6.565 1.00 87.56 191 GLN A N 1
ATOM 1348 C CA . GLN A 1 191 ? -20.708 2.874 -6.161 1.00 87.56 191 GLN A CA 1
ATOM 1349 C C . GLN A 1 191 ? -20.022 1.910 -7.148 1.00 87.56 191 GLN A C 1
ATOM 1351 O O . GLN A 1 191 ? -19.524 0.861 -6.746 1.00 87.56 191 GLN A O 1
ATOM 1356 N N . ALA A 1 192 ? -19.972 2.266 -8.435 1.00 83.06 192 ALA A N 1
ATOM 1357 C CA . ALA A 1 192 ? -19.295 1.477 -9.463 1.00 83.06 192 ALA A CA 1
ATOM 1358 C C . ALA A 1 192 ? -17.788 1.289 -9.191 1.00 83.06 192 ALA A C 1
ATOM 1360 O O . ALA A 1 192 ? -17.200 0.331 -9.681 1.00 83.06 192 ALA A O 1
ATOM 1361 N N . GLU A 1 193 ? -17.173 2.157 -8.382 1.00 81.19 193 GLU A N 1
ATOM 1362 C CA . GLU A 1 193 ? -15.749 2.092 -8.019 1.00 81.19 193 GLU A CA 1
ATOM 1363 C C . GLU A 1 193 ? -15.455 1.108 -6.883 1.00 81.19 193 GLU A C 1
ATOM 1365 O O . GLU A 1 193 ? -14.316 0.979 -6.453 1.00 81.19 193 GLU A O 1
ATOM 1370 N N . CYS A 1 194 ? -16.466 0.410 -6.371 1.00 84.81 194 CYS A N 1
ATOM 1371 C CA . CYS A 1 194 ? -16.301 -0.524 -5.258 1.00 84.81 194 CYS A CA 1
ATOM 1372 C C . CYS A 1 194 ? -16.179 -1.986 -5.683 1.00 84.81 194 CYS A C 1
ATOM 1374 O O . CYS A 1 194 ? -16.021 -2.863 -4.830 1.00 84.81 194 CYS A O 1
ATOM 1376 N N . GLY A 1 195 ? -16.211 -2.229 -6.996 1.00 79.81 195 GLY A N 1
ATOM 1377 C CA . GLY A 1 195 ? -16.025 -3.543 -7.590 1.00 79.81 195 GLY A CA 1
ATOM 1378 C C . GLY A 1 195 ? -17.168 -4.519 -7.312 1.00 79.81 195 GLY A C 1
ATOM 1379 O O . GLY A 1 195 ? -18.214 -4.187 -6.745 1.00 79.81 195 GLY A O 1
ATOM 1380 N N . ALA A 1 196 ? -16.965 -5.756 -7.756 1.00 78.50 196 ALA A N 1
ATOM 1381 C CA . ALA A 1 196 ? -17.890 -6.849 -7.494 1.00 78.50 196 ALA A CA 1
ATOM 1382 C C . ALA A 1 196 ? -17.906 -7.203 -5.995 1.00 78.50 196 ALA A C 1
ATOM 1384 O O . ALA A 1 196 ? -16.874 -7.178 -5.330 1.00 78.50 196 ALA A O 1
ATOM 1385 N N . GLY A 1 197 ? -19.080 -7.556 -5.465 1.00 83.06 197 GLY A N 1
ATOM 1386 C CA . GLY A 1 197 ? -19.241 -7.931 -4.053 1.00 83.06 197 GLY A CA 1
ATOM 1387 C C . GLY A 1 197 ? -19.458 -6.758 -3.092 1.00 83.06 197 GLY A C 1
ATOM 1388 O O . GLY A 1 197 ? -19.559 -6.978 -1.890 1.00 83.06 197 GLY A O 1
ATOM 1389 N N . TYR A 1 198 ? -19.569 -5.531 -3.603 1.00 91.56 198 TYR A N 1
ATOM 1390 C CA . TYR A 1 198 ? -19.965 -4.376 -2.807 1.00 91.56 198 TYR A CA 1
ATOM 1391 C C . TYR A 1 198 ? -21.417 -4.458 -2.320 1.00 91.56 198 TYR A C 1
ATOM 1393 O O . TYR A 1 198 ? -22.339 -4.599 -3.128 1.00 91.56 198 TYR A O 1
ATOM 1401 N N . ASP A 1 199 ? -21.619 -4.275 -1.014 1.00 91.56 199 ASP A N 1
ATOM 1402 C CA . ASP A 1 199 ? -22.936 -4.126 -0.402 1.00 91.56 199 ASP A CA 1
ATOM 1403 C C . ASP A 1 199 ? -23.210 -2.667 -0.007 1.00 91.56 199 ASP A C 1
ATOM 1405 O O . ASP A 1 199 ? -22.404 -2.016 0.653 1.00 91.56 199 ASP A O 1
ATOM 1409 N N . ALA A 1 200 ? -24.377 -2.136 -0.374 1.00 90.12 200 ALA A N 1
ATOM 1410 C CA . ALA A 1 200 ? -24.712 -0.742 -0.078 1.00 90.12 200 ALA A CA 1
ATOM 1411 C C . ALA A 1 200 ? -24.948 -0.481 1.419 1.00 90.12 200 ALA A C 1
ATOM 1413 O O . ALA A 1 200 ? -24.901 0.672 1.846 1.00 90.12 200 ALA A O 1
ATOM 1414 N N . THR A 1 201 ? -25.212 -1.513 2.221 1.00 87.56 201 THR A N 1
ATOM 1415 C CA . THR A 1 201 ? -25.408 -1.367 3.666 1.00 87.56 201 THR A CA 1
ATOM 1416 C C . THR A 1 201 ? -24.083 -1.496 4.411 1.00 87.56 201 THR A C 1
ATOM 1418 O O . THR A 1 201 ? -23.734 -0.604 5.177 1.00 87.56 201 THR A O 1
ATOM 1421 N N . HIS A 1 202 ? -23.320 -2.552 4.142 1.00 85.00 202 HIS A N 1
ATOM 1422 C CA . HIS A 1 202 ? -22.128 -2.922 4.908 1.00 85.00 202 HIS A CA 1
ATOM 1423 C C . HIS A 1 202 ? -20.808 -2.544 4.218 1.00 85.00 202 HIS A C 1
ATOM 1425 O O . HIS A 1 202 ? -19.756 -2.544 4.852 1.00 85.00 202 HIS A O 1
ATOM 1431 N N . GLY A 1 203 ? -20.841 -2.193 2.933 1.00 91.31 203 GLY A N 1
ATOM 1432 C CA . GLY A 1 203 ? -19.652 -1.957 2.121 1.00 91.31 203 GLY A CA 1
ATOM 1433 C C . GLY A 1 203 ? -19.003 -3.250 1.618 1.00 91.31 203 GLY A C 1
ATOM 1434 O O . GLY A 1 203 ? -19.638 -4.294 1.499 1.00 91.31 203 GLY A O 1
ATOM 1435 N N . SER A 1 204 ? -17.717 -3.163 1.294 1.00 92.19 204 SER A N 1
ATOM 1436 C CA . SER A 1 204 ? -16.834 -4.290 0.947 1.00 92.19 204 SER A CA 1
ATOM 1437 C C . SER A 1 204 ? -15.486 -4.205 1.666 1.00 92.19 204 SER A C 1
ATOM 1439 O O . SER A 1 204 ? -14.508 -4.826 1.245 1.00 92.19 204 SER A O 1
ATOM 1441 N N . LEU A 1 205 ? -15.411 -3.386 2.719 1.00 93.06 205 LEU A N 1
ATOM 1442 C CA . LEU A 1 205 ? -14.181 -3.137 3.448 1.00 93.06 205 LEU A CA 1
ATOM 1443 C C . LEU A 1 205 ? -13.701 -4.419 4.126 1.00 93.06 205 LEU A C 1
ATOM 1445 O O . LEU A 1 205 ? -14.460 -5.088 4.825 1.00 93.06 205 LEU A O 1
ATOM 1449 N N . HIS A 1 206 ? -12.436 -4.753 3.925 1.00 94.19 206 HIS A N 1
ATOM 1450 C CA . HIS A 1 206 ? -11.820 -5.917 4.533 1.00 94.19 206 HIS A CA 1
ATOM 1451 C C . HIS A 1 206 ? -10.343 -5.667 4.835 1.00 94.19 206 HIS A C 1
ATOM 1453 O O . HIS A 1 206 ? -9.658 -4.891 4.166 1.00 94.19 206 HIS A O 1
ATOM 1459 N N . ALA A 1 207 ? -9.869 -6.346 5.866 1.00 95.69 207 ALA A N 1
ATOM 1460 C CA . ALA A 1 207 ? -8.512 -6.356 6.351 1.00 95.69 207 ALA A CA 1
ATOM 1461 C C . ALA A 1 207 ? -7.904 -7.706 5.980 1.00 95.69 207 ALA A C 1
ATOM 1463 O O . ALA A 1 207 ? -8.425 -8.761 6.348 1.00 95.69 207 ALA A O 1
ATOM 1464 N N . ARG A 1 208 ? -6.812 -7.678 5.222 1.00 95.25 208 ARG A N 1
ATOM 1465 C CA . ARG A 1 208 ? -6.130 -8.877 4.748 1.00 95.25 208 ARG A CA 1
ATOM 1466 C C . ARG A 1 208 ? -4.684 -8.863 5.193 1.00 95.25 208 ARG A C 1
ATOM 1468 O O . ARG A 1 208 ? -3.955 -7.901 4.966 1.00 95.25 208 ARG A O 1
ATOM 1475 N N . THR A 1 209 ? -4.280 -9.957 5.818 1.00 94.25 209 THR A N 1
ATOM 1476 C CA . THR A 1 209 ? -2.891 -10.187 6.193 1.00 94.25 209 THR A CA 1
ATOM 1477 C C . THR A 1 209 ? -2.150 -10.809 5.028 1.00 94.25 209 THR A C 1
ATOM 1479 O O . THR A 1 209 ? -2.625 -11.793 4.459 1.00 94.25 209 THR A O 1
ATOM 1482 N N . LEU A 1 210 ? -0.988 -10.258 4.702 1.00 90.81 210 LEU A N 1
ATOM 1483 C CA . LEU A 1 210 ? -0.101 -10.788 3.678 1.00 90.81 210 LEU A CA 1
ATOM 1484 C C . LEU A 1 210 ? 1.250 -11.098 4.311 1.00 90.81 210 LEU A C 1
ATOM 1486 O O . LEU A 1 210 ? 1.795 -10.298 5.079 1.00 90.81 210 LEU A O 1
ATOM 1490 N N . THR A 1 211 ? 1.766 -12.281 3.999 1.00 79.44 211 THR A N 1
ATOM 1491 C CA . THR A 1 211 ? 3.102 -12.694 4.411 1.00 79.44 211 THR A CA 1
ATOM 1492 C C . THR A 1 211 ? 4.098 -12.145 3.407 1.00 79.44 211 THR A C 1
ATOM 1494 O O . THR A 1 211 ? 3.986 -12.399 2.209 1.00 79.44 211 THR A O 1
ATOM 1497 N N . LEU A 1 212 ? 5.072 -11.388 3.898 1.00 79.62 212 LEU A N 1
ATOM 1498 C CA . LEU A 1 212 ? 6.178 -10.920 3.080 1.00 79.62 212 LEU A CA 1
ATOM 1499 C C . LEU A 1 212 ? 7.205 -12.041 3.021 1.00 79.62 212 LEU A C 1
ATOM 1501 O O . LEU A 1 212 ? 7.654 -12.510 4.065 1.00 79.62 212 LEU A O 1
ATOM 1505 N N . LEU A 1 213 ? 7.538 -12.500 1.815 1.00 75.38 213 LEU A N 1
ATOM 1506 C CA . LEU A 1 213 ? 8.541 -13.540 1.673 1.00 75.38 213 LEU A CA 1
ATOM 1507 C C . LEU A 1 213 ? 9.928 -12.911 1.849 1.00 75.38 213 LEU A C 1
ATOM 1509 O O . LEU A 1 213 ? 10.260 -11.956 1.135 1.00 75.38 213 LEU A O 1
ATOM 1513 N N . PRO A 1 214 ? 10.732 -13.408 2.797 1.00 67.88 214 PRO A N 1
ATOM 1514 C CA . PRO A 1 214 ? 12.132 -13.042 2.851 1.00 67.88 214 PRO A CA 1
ATOM 1515 C C . PRO A 1 214 ? 12.840 -13.514 1.580 1.00 67.88 214 PRO A C 1
ATOM 1517 O O . PRO A 1 214 ? 12.472 -14.528 0.978 1.00 67.88 214 PRO A O 1
ATOM 1520 N N . SER A 1 215 ? 13.842 -12.763 1.144 1.00 69.12 215 SER A N 1
ATOM 1521 C CA . SER A 1 215 ? 14.634 -13.110 -0.034 1.00 69.12 215 SER A CA 1
ATOM 1522 C C . SER A 1 215 ? 16.115 -12.919 0.252 1.00 69.12 215 SER A C 1
ATOM 1524 O O . SER A 1 215 ? 16.493 -12.357 1.271 1.00 69.12 215 SER A O 1
ATOM 1526 N N . ILE A 1 216 ? 16.958 -13.375 -0.677 1.00 74.06 216 ILE A N 1
ATOM 1527 C CA . ILE A 1 216 ? 18.413 -13.158 -0.643 1.00 74.06 216 ILE A CA 1
ATOM 1528 C C . ILE A 1 216 ? 18.695 -11.684 -0.303 1.00 74.06 216 ILE A C 1
ATOM 1530 O O . ILE A 1 216 ? 17.965 -10.852 -0.830 1.00 74.06 216 ILE A O 1
ATOM 1534 N N . PRO A 1 217 ? 19.696 -11.347 0.531 1.00 77.38 217 PRO A N 1
ATOM 1535 C CA . PRO A 1 217 ? 20.028 -9.959 0.841 1.00 77.38 217 PRO A CA 1
ATOM 1536 C C . PRO A 1 217 ? 20.468 -9.150 -0.384 1.00 77.38 217 PRO A C 1
ATOM 1538 O O . PRO A 1 217 ? 21.119 -9.675 -1.291 1.00 77.38 217 PRO A O 1
ATOM 1541 N N . ALA A 1 218 ? 20.157 -7.855 -0.373 1.00 82.50 218 ALA A N 1
ATOM 1542 C CA . ALA A 1 218 ? 20.637 -6.892 -1.348 1.00 82.50 218 ALA A CA 1
ATOM 1543 C C . ALA A 1 218 ? 22.167 -6.787 -1.328 1.00 82.50 218 ALA A C 1
ATOM 1545 O O . ALA A 1 218 ? 22.821 -6.953 -0.297 1.00 82.50 218 ALA A O 1
ATOM 1546 N N . THR A 1 219 ? 22.737 -6.485 -2.491 1.00 86.06 219 THR A N 1
ATOM 1547 C CA . THR A 1 219 ? 24.162 -6.172 -2.653 1.00 86.06 219 THR A CA 1
ATOM 1548 C C . THR A 1 219 ? 24.296 -4.873 -3.430 1.00 86.06 219 THR A C 1
ATOM 1550 O O . THR A 1 219 ? 23.343 -4.436 -4.065 1.00 86.06 219 THR A O 1
ATOM 1553 N N . GLU A 1 220 ? 25.487 -4.279 -3.484 1.00 87.56 220 GLU A N 1
ATOM 1554 C CA . GLU A 1 220 ? 25.716 -3.070 -4.295 1.00 87.56 220 GLU A CA 1
ATOM 1555 C C . GLU A 1 220 ? 25.296 -3.218 -5.769 1.00 87.56 220 GLU A C 1
ATOM 1557 O O . GLU A 1 220 ? 25.025 -2.221 -6.423 1.00 87.56 220 GLU A O 1
ATOM 1562 N N . GLN A 1 221 ? 25.220 -4.445 -6.292 1.00 91.00 221 GLN A N 1
ATOM 1563 C CA . GLN A 1 221 ? 24.876 -4.730 -7.690 1.00 91.00 221 GLN A CA 1
ATOM 1564 C C . GLN A 1 221 ? 23.498 -5.385 -7.861 1.00 91.00 221 GLN A C 1
ATOM 1566 O O . GLN A 1 221 ? 23.129 -5.789 -8.968 1.00 91.00 221 GLN A O 1
ATOM 1571 N N . SER A 1 222 ? 22.747 -5.570 -6.771 1.00 90.31 222 SER A N 1
ATOM 1572 C CA . SER A 1 222 ? 21.477 -6.280 -6.838 1.00 90.31 222 SER A CA 1
ATOM 1573 C C . SER A 1 222 ? 20.461 -5.833 -5.798 1.00 90.31 222 SER A C 1
ATOM 1575 O O . SER A 1 222 ? 20.791 -5.640 -4.629 1.00 90.31 222 SER A O 1
ATOM 1577 N N . LEU A 1 223 ? 19.203 -5.727 -6.231 1.00 91.50 223 LEU A N 1
ATOM 1578 C CA . LEU A 1 223 ? 18.078 -5.376 -5.369 1.00 91.50 223 LEU A CA 1
ATOM 1579 C C . LEU A 1 223 ? 16.984 -6.455 -5.442 1.00 91.50 223 LEU A C 1
ATOM 1581 O O . LEU A 1 223 ? 16.267 -6.550 -6.437 1.00 91.50 223 LEU A O 1
ATOM 1585 N N . PRO A 1 224 ? 16.853 -7.293 -4.411 1.00 92.94 224 PRO A N 1
ATOM 1586 C CA . PRO A 1 224 ? 15.790 -8.280 -4.273 1.00 92.94 224 PRO A CA 1
ATOM 1587 C C . PRO A 1 224 ? 14.438 -7.606 -4.028 1.00 92.94 224 PRO A C 1
ATOM 1589 O O . PRO A 1 224 ? 14.274 -6.835 -3.078 1.00 92.94 224 PRO A O 1
ATOM 1592 N N . VAL A 1 225 ? 13.461 -7.918 -4.877 1.00 93.69 225 VAL A N 1
ATOM 1593 C CA . VAL A 1 225 ? 12.108 -7.365 -4.805 1.00 93.69 225 VAL A CA 1
ATOM 1594 C C . VAL A 1 225 ? 11.039 -8.441 -4.975 1.00 93.69 225 VAL A C 1
ATOM 1596 O O . VAL A 1 225 ? 11.261 -9.469 -5.606 1.00 93.69 225 VAL A O 1
ATOM 1599 N N . GLN A 1 226 ? 9.842 -8.180 -4.465 1.00 93.00 226 GLN A N 1
ATOM 1600 C CA . GLN A 1 226 ? 8.632 -8.953 -4.761 1.00 93.00 226 GLN A CA 1
ATOM 1601 C C . GLN A 1 226 ? 7.472 -7.994 -5.021 1.00 93.00 226 GLN A C 1
ATOM 1603 O O . GLN A 1 226 ? 7.365 -6.978 -4.337 1.00 93.00 226 GLN A O 1
ATOM 1608 N N . ILE A 1 227 ? 6.600 -8.292 -5.984 1.00 95.38 227 ILE A N 1
ATOM 1609 C CA . ILE A 1 227 ? 5.402 -7.484 -6.235 1.00 95.38 227 ILE A CA 1
ATOM 1610 C C . ILE A 1 227 ? 4.254 -8.007 -5.377 1.00 95.38 227 ILE A C 1
ATOM 1612 O O . ILE A 1 227 ? 4.002 -9.206 -5.336 1.00 95.38 227 ILE A O 1
ATOM 1616 N N . ILE A 1 228 ? 3.513 -7.105 -4.743 1.00 95.62 228 ILE A N 1
ATOM 1617 C CA . ILE A 1 228 ? 2.235 -7.408 -4.101 1.00 95.62 228 ILE A CA 1
ATOM 1618 C C . ILE A 1 228 ? 1.171 -6.554 -4.775 1.00 95.62 228 ILE A C 1
ATOM 1620 O O . ILE A 1 228 ? 1.182 -5.325 -4.670 1.00 95.62 228 ILE A O 1
ATOM 1624 N N . HIS A 1 229 ? 0.250 -7.205 -5.483 1.00 95.88 229 HIS A N 1
ATOM 1625 C CA . HIS A 1 229 ? -0.798 -6.508 -6.214 1.00 95.88 229 HIS A CA 1
ATOM 1626 C C . HIS A 1 229 ? -1.967 -6.166 -5.286 1.00 95.88 229 HIS A C 1
ATOM 1628 O O . HIS A 1 229 ? -2.694 -7.046 -4.839 1.00 95.88 229 HIS A O 1
ATOM 1634 N N . LEU A 1 230 ? -2.155 -4.880 -4.988 1.00 95.06 230 LEU A N 1
ATOM 1635 C CA . LEU A 1 230 ? -3.206 -4.371 -4.095 1.00 95.06 230 LEU A CA 1
ATOM 1636 C C . LEU A 1 230 ? -4.202 -3.438 -4.803 1.00 95.06 230 LEU A C 1
ATOM 1638 O O . LEU A 1 230 ? -5.164 -2.978 -4.190 1.00 95.06 230 LEU A O 1
ATOM 1642 N N . SER A 1 231 ? -3.990 -3.147 -6.087 1.00 93.62 231 SER A N 1
ATOM 1643 C CA . SER A 1 231 ? -4.853 -2.281 -6.884 1.00 93.62 231 SER A CA 1
ATOM 1644 C C . SER A 1 231 ? -6.070 -3.035 -7.428 1.00 93.62 231 SER A C 1
ATOM 1646 O O . SER A 1 231 ? -6.081 -3.574 -8.533 1.00 93.62 231 SER A O 1
ATOM 1648 N N . THR A 1 232 ? -7.161 -3.008 -6.667 1.00 90.31 232 THR A N 1
ATOM 1649 C CA . THR A 1 232 ? -8.464 -3.509 -7.135 1.00 90.31 232 THR A CA 1
ATOM 1650 C C . THR A 1 232 ? -8.958 -2.764 -8.377 1.00 90.31 232 THR A C 1
ATOM 1652 O O . THR A 1 232 ? -9.627 -3.353 -9.222 1.00 90.31 232 THR A O 1
ATOM 1655 N N . MET A 1 233 ? -8.627 -1.473 -8.504 1.00 88.81 233 MET A N 1
ATOM 1656 C CA . MET A 1 233 ? -9.026 -0.652 -9.647 1.00 88.81 233 MET A CA 1
ATOM 1657 C C . MET A 1 233 ? -8.249 -1.015 -10.909 1.00 88.81 233 MET A C 1
ATOM 1659 O O . MET A 1 233 ? -8.850 -1.063 -11.978 1.00 88.81 233 MET A O 1
ATOM 1663 N N . LEU A 1 234 ? -6.949 -1.302 -10.815 1.00 91.69 234 LEU A N 1
ATOM 1664 C CA . LEU A 1 234 ? -6.175 -1.784 -11.959 1.00 91.69 234 LEU A CA 1
ATOM 1665 C C . LEU A 1 234 ? -6.702 -3.139 -12.431 1.00 91.69 234 LEU A C 1
ATOM 1667 O O . LEU A 1 234 ? -6.963 -3.303 -13.618 1.00 91.69 234 LEU A O 1
ATOM 1671 N N . GLU A 1 235 ? -6.958 -4.054 -11.494 1.00 91.81 235 GLU A N 1
ATOM 1672 C CA . GLU A 1 235 ? -7.552 -5.360 -11.788 1.00 91.81 235 GLU A CA 1
ATOM 1673 C C . GLU A 1 235 ? -8.925 -5.229 -12.471 1.00 91.81 235 GLU A C 1
ATOM 1675 O O . GLU A 1 235 ? -9.206 -5.924 -13.442 1.00 91.81 235 GLU A O 1
ATOM 1680 N N . ALA A 1 236 ? -9.775 -4.305 -12.009 1.00 88.38 236 ALA A N 1
ATOM 1681 C CA . ALA A 1 236 ? -11.096 -4.065 -12.592 1.00 88.38 236 ALA A CA 1
ATOM 1682 C C . ALA A 1 236 ? -11.055 -3.391 -13.977 1.00 88.38 236 ALA A C 1
ATOM 1684 O O . ALA A 1 236 ? -12.024 -3.493 -14.727 1.00 88.38 236 ALA A O 1
ATOM 1685 N N . ASN A 1 237 ? -9.968 -2.686 -14.309 1.00 89.50 237 ASN A N 1
ATOM 1686 C CA . ASN A 1 237 ? -9.763 -2.075 -15.627 1.00 89.50 237 ASN A CA 1
ATOM 1687 C C . ASN A 1 237 ? -9.048 -3.012 -16.613 1.00 89.50 237 ASN A C 1
ATOM 1689 O O . ASN A 1 237 ? -8.917 -2.654 -17.781 1.00 89.50 237 ASN A O 1
ATOM 1693 N N . ARG A 1 238 ? -8.594 -4.190 -16.167 1.00 91.44 238 ARG A N 1
ATOM 1694 C CA . ARG A 1 238 ? -7.948 -5.184 -17.026 1.00 91.44 238 ARG A CA 1
ATOM 1695 C C . ARG A 1 238 ? -8.960 -5.738 -18.031 1.00 91.44 238 ARG A C 1
ATOM 1697 O O . ARG A 1 238 ? -9.979 -6.305 -17.637 1.00 91.44 238 ARG A O 1
ATOM 1704 N N . GLY A 1 239 ? -8.685 -5.563 -19.323 1.00 88.69 239 GLY A N 1
ATOM 1705 C CA . GLY A 1 239 ? -9.491 -6.133 -20.397 1.00 88.69 239 GLY A CA 1
ATOM 1706 C C . GLY A 1 239 ? -9.380 -7.658 -20.475 1.00 88.69 239 GLY A C 1
ATOM 1707 O O . GLY A 1 239 ? -8.466 -8.274 -19.922 1.00 88.69 239 GLY A O 1
ATOM 1708 N N . ASP A 1 240 ? -10.312 -8.285 -21.195 1.00 88.38 240 ASP A N 1
ATOM 1709 C CA . ASP A 1 240 ? -10.264 -9.726 -21.456 1.00 88.38 240 ASP A CA 1
ATOM 1710 C C . ASP A 1 240 ? -8.971 -10.094 -22.206 1.00 88.38 240 ASP A C 1
ATOM 1712 O O . ASP A 1 240 ? -8.730 -9.624 -23.318 1.00 88.38 240 ASP A O 1
ATOM 1716 N N . GLY A 1 241 ? -8.153 -10.968 -21.612 1.00 87.94 241 GLY A N 1
ATOM 1717 C CA . GLY A 1 241 ? -6.883 -11.412 -22.200 1.00 87.94 241 GLY A CA 1
ATOM 1718 C C . GLY A 1 241 ? -5.713 -10.438 -22.027 1.00 87.94 241 GLY A C 1
ATOM 1719 O O . GLY A 1 241 ? -4.649 -10.674 -22.611 1.00 87.94 241 GLY A O 1
ATOM 1720 N N . GLU A 1 242 ? -5.898 -9.375 -21.238 1.00 93.56 242 GLU A N 1
ATOM 1721 C CA . GLU A 1 242 ? -4.809 -8.520 -20.779 1.00 93.56 242 GLU A CA 1
ATOM 1722 C C . GLU A 1 242 ? -4.183 -9.047 -19.488 1.00 93.56 242 GLU A C 1
ATOM 1724 O O . GLU A 1 242 ? -4.879 -9.549 -18.606 1.00 93.56 242 GLU A O 1
ATOM 1729 N N . ASP A 1 243 ? -2.872 -8.867 -19.367 1.00 93.81 243 ASP A N 1
ATOM 1730 C CA . ASP A 1 243 ? -2.082 -9.156 -18.179 1.00 93.81 243 ASP A CA 1
ATOM 1731 C C . ASP A 1 243 ? -1.548 -7.851 -17.572 1.00 93.81 243 ASP A C 1
ATOM 1733 O O . ASP A 1 243 ? -1.199 -6.900 -18.280 1.00 93.81 243 ASP A O 1
ATOM 1737 N N . VAL A 1 244 ? -1.474 -7.814 -16.238 1.00 95.06 244 VAL A N 1
ATOM 1738 C CA . VAL A 1 244 ? -0.732 -6.777 -15.508 1.00 95.06 244 VAL A CA 1
ATOM 1739 C C . VAL A 1 244 ? 0.746 -7.139 -15.568 1.00 95.06 244 VAL A C 1
ATOM 1741 O O . VAL A 1 244 ? 1.163 -8.142 -14.995 1.00 95.06 244 VAL A O 1
ATOM 1744 N N . GLU A 1 245 ? 1.553 -6.327 -16.232 1.00 94.75 245 GLU A N 1
ATOM 1745 C CA . GLU A 1 245 ? 2.993 -6.536 -16.339 1.00 94.75 245 GLU A CA 1
ATOM 1746 C C . GLU A 1 245 ? 3.761 -5.474 -15.562 1.00 94.75 245 GLU A C 1
ATOM 1748 O O . GLU A 1 245 ? 3.458 -4.282 -15.640 1.00 94.75 245 GLU A O 1
ATOM 1753 N N . VAL A 1 246 ? 4.787 -5.915 -14.835 1.00 95.62 246 VAL A N 1
ATOM 1754 C CA . VAL A 1 246 ? 5.767 -5.049 -14.185 1.00 95.62 246 VAL A CA 1
ATOM 1755 C C . VAL A 1 246 ? 7.148 -5.410 -14.716 1.00 95.62 246 VAL A C 1
ATOM 1757 O O . VAL A 1 246 ? 7.609 -6.541 -14.554 1.00 95.62 246 VAL A O 1
ATOM 1760 N N . THR A 1 247 ? 7.817 -4.445 -15.337 1.00 95.06 247 THR A N 1
ATOM 1761 C CA . THR A 1 247 ? 9.177 -4.583 -15.884 1.00 95.06 247 THR A CA 1
ATOM 1762 C C . THR A 1 247 ? 10.108 -3.546 -15.272 1.00 95.06 247 THR A C 1
ATOM 1764 O O . THR A 1 247 ? 9.642 -2.474 -14.894 1.00 95.06 247 THR A O 1
ATOM 1767 N N . PHE A 1 248 ? 11.407 -3.828 -15.218 1.00 95.25 248 PHE A N 1
ATOM 1768 C CA . PHE A 1 248 ? 12.437 -2.948 -14.668 1.00 95.25 248 PHE A CA 1
ATOM 1769 C C . PHE A 1 248 ? 13.564 -2.683 -15.679 1.00 95.25 248 PHE A C 1
ATOM 1771 O O . PHE A 1 248 ? 13.883 -3.545 -16.501 1.00 95.25 248 PHE A O 1
ATOM 1778 N N . GLY A 1 249 ? 14.163 -1.490 -15.616 1.00 93.25 249 GLY A N 1
ATOM 1779 C CA . GLY A 1 249 ? 15.295 -1.089 -16.457 1.00 93.25 249 GLY A CA 1
ATOM 1780 C C . GLY A 1 249 ? 15.418 0.433 -16.647 1.00 93.25 249 GLY A C 1
ATOM 1781 O O . GLY A 1 249 ? 14.779 1.192 -15.911 1.00 93.25 249 GLY A O 1
ATOM 1782 N N . PRO A 1 250 ? 16.221 0.884 -17.631 1.00 92.62 250 PRO A N 1
ATOM 1783 C CA . PRO A 1 250 ? 16.353 2.295 -17.998 1.00 92.62 250 PRO A CA 1
ATOM 1784 C C . PRO A 1 250 ? 15.051 2.867 -18.581 1.00 92.62 250 PRO A C 1
ATOM 1786 O O . PRO A 1 250 ? 14.496 2.337 -19.545 1.00 92.62 250 PRO A O 1
ATOM 1789 N N . LEU A 1 251 ? 14.564 3.977 -18.025 1.00 90.06 251 LEU A N 1
ATOM 1790 C CA . LEU A 1 251 ? 13.301 4.608 -18.437 1.00 90.06 251 LEU A CA 1
ATOM 1791 C C . LEU A 1 251 ? 13.423 5.430 -19.735 1.00 90.06 251 LEU A C 1
ATOM 1793 O O . LEU A 1 251 ? 12.420 5.731 -20.382 1.00 90.06 251 LEU A O 1
ATOM 1797 N N . ASP A 1 252 ? 14.641 5.786 -20.138 1.00 83.50 252 ASP A N 1
ATOM 1798 C CA . ASP A 1 252 ? 14.950 6.610 -21.311 1.00 83.50 252 ASP A CA 1
ATOM 1799 C C . ASP A 1 252 ? 15.068 5.816 -22.625 1.00 83.50 252 ASP A C 1
ATOM 1801 O O . ASP A 1 252 ? 15.019 6.403 -23.708 1.00 83.50 252 ASP A O 1
ATOM 1805 N N . GLY A 1 253 ? 15.150 4.484 -22.570 1.00 66.62 253 GLY A N 1
ATOM 1806 C CA . GLY A 1 253 ? 15.332 3.647 -23.761 1.00 66.62 253 GLY A CA 1
ATOM 1807 C C . GLY A 1 253 ? 14.083 3.475 -24.654 1.00 66.62 253 GLY A C 1
ATOM 1808 O O . GLY A 1 253 ? 14.141 2.817 -25.694 1.00 66.62 253 GLY A O 1
ATOM 1809 N N . GLY A 1 254 ? 12.941 4.069 -24.292 1.00 61.25 254 GLY A N 1
ATOM 1810 C CA . GLY A 1 254 ? 11.691 4.020 -25.063 1.00 61.25 254 GLY A CA 1
ATOM 1811 C C . GLY A 1 254 ? 10.729 2.886 -24.670 1.00 61.25 254 GLY A C 1
ATOM 1812 O O . GLY A 1 254 ? 10.862 2.232 -23.634 1.00 61.25 254 GLY A O 1
ATOM 1813 N N . ALA A 1 255 ? 9.698 2.654 -25.494 1.00 57.22 255 ALA A N 1
ATOM 1814 C CA . ALA A 1 255 ? 8.577 1.751 -25.177 1.00 57.22 255 ALA A CA 1
ATOM 1815 C C . ALA A 1 255 ? 8.966 0.262 -25.014 1.00 57.22 255 ALA A C 1
ATOM 1817 O O . ALA A 1 255 ? 8.192 -0.507 -24.442 1.00 57.22 255 ALA A O 1
ATOM 1818 N N . TYR A 1 256 ? 10.164 -0.126 -25.470 1.00 52.16 256 TYR A N 1
ATOM 1819 C CA . TYR A 1 256 ? 10.639 -1.516 -25.545 1.00 52.16 256 TYR A CA 1
ATOM 1820 C C . TYR A 1 256 ? 11.960 -1.780 -24.803 1.00 52.16 256 TYR A C 1
ATOM 1822 O O . TYR A 1 256 ? 12.504 -2.870 -24.928 1.00 52.16 256 TYR A O 1
ATOM 1830 N N . ALA A 1 257 ? 12.497 -0.805 -24.064 1.00 56.12 257 ALA A N 1
ATOM 1831 C CA . ALA A 1 257 ? 13.838 -0.897 -23.473 1.00 56.12 257 ALA A CA 1
ATOM 1832 C C . ALA A 1 257 ? 13.884 -1.346 -22.008 1.00 56.12 257 ALA A C 1
ATOM 1834 O O . ALA A 1 257 ? 14.941 -1.304 -21.387 1.00 56.12 257 ALA A O 1
ATOM 1835 N N . LEU A 1 258 ? 12.756 -1.766 -21.436 1.00 63.78 258 LEU A N 1
ATOM 1836 C CA . LEU A 1 258 ? 12.752 -2.328 -20.088 1.00 63.78 258 LEU A CA 1
ATOM 1837 C C . LEU A 1 258 ? 12.930 -3.834 -20.204 1.00 63.78 258 LEU A C 1
ATOM 1839 O O . LEU A 1 258 ? 12.027 -4.556 -20.619 1.00 63.78 258 LEU A O 1
ATOM 1843 N N . GLU A 1 259 ? 14.155 -4.262 -19.923 1.00 71.94 259 GLU A N 1
ATOM 1844 C CA . GLU A 1 259 ? 14.677 -5.572 -20.309 1.00 71.94 259 GLU A CA 1
ATOM 1845 C C . GLU A 1 259 ? 14.337 -6.669 -19.296 1.00 71.94 259 GLU A C 1
ATOM 1847 O O . GLU A 1 259 ? 14.294 -7.846 -19.656 1.00 71.94 259 GLU A O 1
ATOM 1852 N N . GLN A 1 260 ? 14.080 -6.302 -18.034 1.00 90.62 260 GLN A N 1
ATOM 1853 C CA . GLN A 1 260 ? 13.897 -7.271 -16.961 1.00 90.62 260 GLN A CA 1
ATOM 1854 C C . GLN A 1 260 ? 12.415 -7.423 -16.574 1.00 90.62 260 GLN A C 1
ATOM 1856 O O . GLN A 1 260 ? 11.848 -6.507 -15.972 1.00 90.62 260 GLN A O 1
ATOM 1861 N N . PRO A 1 261 ? 11.768 -8.574 -16.839 1.00 92.81 261 PRO A N 1
ATOM 1862 C CA . PRO A 1 261 ? 10.454 -8.865 -16.276 1.00 92.81 261 PRO A CA 1
ATOM 1863 C C . PRO A 1 261 ? 10.563 -9.049 -14.756 1.00 92.81 261 PRO A C 1
ATOM 1865 O O . PRO A 1 261 ? 11.398 -9.813 -14.272 1.00 92.81 261 PRO A O 1
ATOM 1868 N N . VAL A 1 262 ? 9.711 -8.349 -14.006 1.00 94.75 262 VAL A N 1
ATOM 1869 C CA . VAL A 1 262 ? 9.639 -8.424 -12.535 1.00 94.75 262 VAL A CA 1
ATOM 1870 C C . VAL A 1 262 ? 8.428 -9.240 -12.104 1.00 94.75 262 VAL A C 1
ATOM 1872 O O . VAL A 1 262 ? 8.544 -10.138 -11.277 1.00 94.75 262 VAL A O 1
ATOM 1875 N N . ALA A 1 263 ? 7.263 -8.963 -12.686 1.00 95.25 263 ALA A N 1
ATOM 1876 C CA . ALA A 1 263 ? 6.064 -9.766 -12.493 1.00 95.25 263 ALA A CA 1
ATOM 1877 C C . ALA A 1 263 ? 5.212 -9.755 -13.762 1.00 95.25 263 ALA A C 1
ATOM 1879 O O . ALA A 1 263 ? 5.099 -8.733 -14.437 1.00 95.25 263 ALA A O 1
ATOM 1880 N N . SER A 1 264 ? 4.588 -10.891 -14.056 1.00 94.19 264 SER A N 1
ATOM 1881 C CA . SER A 1 264 ? 3.581 -11.023 -15.104 1.00 94.19 264 SER A CA 1
ATOM 1882 C C . SER A 1 264 ? 2.324 -11.602 -14.473 1.00 94.19 264 SER A C 1
ATOM 1884 O O . SER A 1 264 ? 2.377 -12.635 -13.804 1.00 94.19 264 SER A O 1
ATOM 1886 N N . ASN A 1 265 ? 1.231 -10.862 -14.625 1.00 94.81 265 ASN A N 1
ATOM 1887 C CA . ASN A 1 265 ? -0.080 -11.108 -14.048 1.00 94.81 265 ASN A CA 1
ATOM 1888 C C . ASN A 1 265 ? -0.050 -11.478 -12.546 1.00 94.81 265 ASN A C 1
ATOM 1890 O O . ASN A 1 265 ? -0.516 -12.557 -12.164 1.00 94.81 265 ASN A O 1
ATOM 1894 N N . PRO A 1 266 ? 0.529 -10.623 -11.673 1.00 94.88 266 PRO A N 1
ATOM 1895 C CA . PRO A 1 266 ? 0.574 -10.903 -10.246 1.00 94.88 266 PRO A CA 1
ATOM 1896 C C . PRO A 1 266 ? -0.851 -11.010 -9.664 1.00 94.88 266 PRO A C 1
ATOM 1898 O O . PRO A 1 266 ? -1.678 -10.117 -9.894 1.00 94.88 266 PRO A O 1
ATOM 1901 N N . PRO A 1 267 ? -1.146 -12.070 -8.889 1.00 93.06 267 PRO A N 1
ATOM 1902 C CA . PRO A 1 267 ? -2.461 -12.275 -8.291 1.00 93.06 267 PRO A CA 1
ATOM 1903 C C . PRO A 1 267 ? -2.844 -11.140 -7.335 1.00 93.06 267 PRO A C 1
ATOM 1905 O O . PRO A 1 267 ? -2.038 -10.687 -6.521 1.00 93.06 267 PRO A O 1
ATOM 1908 N N . LEU A 1 268 ? -4.105 -10.703 -7.401 1.00 93.00 268 LEU A N 1
ATOM 1909 C CA . LEU A 1 268 ? -4.634 -9.682 -6.502 1.00 93.00 268 LEU A CA 1
ATOM 1910 C C . LEU A 1 268 ? -4.617 -10.179 -5.044 1.00 93.00 268 LEU A C 1
ATOM 1912 O O . LEU A 1 268 ? -5.160 -11.239 -4.716 1.00 93.00 268 LEU A O 1
ATOM 1916 N N . PHE A 1 269 ? -4.048 -9.357 -4.164 1.00 92.06 269 PHE A N 1
ATOM 1917 C CA . PHE A 1 269 ? -3.820 -9.613 -2.743 1.00 92.06 269 PHE A CA 1
ATOM 1918 C C . PHE A 1 269 ? -2.963 -10.847 -2.453 1.00 92.06 269 PHE A C 1
ATOM 1920 O O . PHE A 1 269 ? -3.223 -11.586 -1.497 1.00 92.06 269 PHE A O 1
ATOM 1927 N N . ASP A 1 270 ? -1.950 -11.082 -3.271 1.00 91.56 270 ASP A N 1
ATOM 1928 C CA . ASP A 1 270 ? -0.956 -12.111 -3.019 1.00 91.56 270 ASP A CA 1
ATOM 1929 C C . ASP A 1 270 ? 0.413 -11.648 -3.544 1.00 91.56 270 ASP A C 1
ATOM 1931 O O . ASP A 1 270 ? 0.511 -10.683 -4.313 1.00 91.56 270 ASP A O 1
ATOM 1935 N N . ALA A 1 271 ? 1.476 -12.265 -3.042 1.00 89.81 271 ALA A N 1
ATOM 1936 C CA . ALA A 1 271 ? 2.839 -11.929 -3.419 1.00 89.81 271 ALA A CA 1
ATOM 1937 C C . ALA A 1 271 ? 3.238 -12.677 -4.698 1.00 89.81 271 ALA A C 1
ATOM 1939 O O . ALA A 1 271 ? 2.972 -13.869 -4.858 1.00 89.81 271 ALA A O 1
ATOM 1940 N N . SER A 1 272 ? 3.915 -11.984 -5.612 1.00 91.88 272 SER A N 1
ATOM 1941 C CA . SER A 1 272 ? 4.603 -12.628 -6.725 1.00 91.88 272 SER A CA 1
ATOM 1942 C C . SER A 1 272 ? 5.813 -13.415 -6.223 1.00 91.88 272 SER A C 1
ATOM 1944 O O . SER A 1 272 ? 6.309 -13.203 -5.115 1.00 91.88 272 SER A O 1
ATOM 1946 N N . ALA A 1 273 ? 6.359 -14.276 -7.084 1.00 90.12 273 ALA A N 1
ATOM 1947 C CA . ALA A 1 273 ? 7.694 -14.811 -6.849 1.00 90.12 273 ALA A CA 1
ATOM 1948 C C . ALA A 1 273 ? 8.704 -13.649 -6.695 1.00 90.12 273 ALA A C 1
ATOM 1950 O O . ALA A 1 273 ? 8.608 -12.674 -7.452 1.00 90.12 273 ALA A O 1
ATOM 1951 N N . PRO A 1 274 ? 9.653 -13.732 -5.744 1.00 91.25 274 PRO A N 1
ATOM 1952 C CA . PRO A 1 274 ? 10.727 -12.756 -5.635 1.00 91.25 274 PRO A CA 1
ATOM 1953 C C . PRO A 1 274 ? 11.618 -12.753 -6.881 1.00 91.25 274 PRO A C 1
ATOM 1955 O O . PRO A 1 274 ? 11.913 -13.805 -7.453 1.00 91.25 274 PRO A O 1
ATOM 1958 N N . VAL A 1 275 ? 12.085 -11.570 -7.269 1.00 93.19 275 VAL A N 1
ATOM 1959 C CA . VAL A 1 275 ? 13.009 -11.340 -8.382 1.00 93.19 275 VAL A CA 1
ATOM 1960 C C . VAL A 1 275 ? 14.154 -10.457 -7.903 1.00 93.19 275 VAL A C 1
ATOM 1962 O O . VAL A 1 275 ? 13.951 -9.481 -7.188 1.00 93.19 275 VAL A O 1
ATOM 1965 N N . THR A 1 276 ? 15.375 -10.778 -8.317 1.00 93.62 276 THR A N 1
ATOM 1966 C CA . THR A 1 276 ? 16.547 -9.943 -8.045 1.00 93.62 276 THR A CA 1
ATOM 1967 C C . THR A 1 276 ? 16.788 -9.004 -9.218 1.00 93.62 276 THR A C 1
ATOM 1969 O O . THR A 1 276 ? 17.120 -9.446 -10.318 1.00 93.62 276 THR A O 1
ATOM 1972 N N . LEU A 1 277 ? 16.611 -7.706 -8.991 1.00 93.44 277 LEU A N 1
ATOM 1973 C CA . LEU A 1 277 ? 16.893 -6.670 -9.978 1.00 93.44 277 LEU A CA 1
ATOM 1974 C C . LEU A 1 277 ? 18.400 -6.505 -10.143 1.00 93.44 277 LEU A C 1
ATOM 1976 O O . LEU A 1 277 ? 19.130 -6.493 -9.152 1.00 93.44 277 LEU A O 1
ATOM 1980 N N . THR A 1 278 ? 18.848 -6.349 -11.387 1.00 91.31 278 THR A N 1
ATOM 1981 C CA . THR A 1 278 ? 20.249 -6.022 -11.685 1.00 91.31 278 THR A CA 1
ATOM 1982 C C . THR A 1 278 ? 20.390 -4.509 -11.769 1.00 91.31 278 THR A C 1
ATOM 1984 O O . THR A 1 278 ? 19.859 -3.900 -12.697 1.00 91.31 278 THR A O 1
ATOM 1987 N N . LEU A 1 279 ? 21.065 -3.894 -10.796 1.00 90.56 279 LEU A N 1
ATOM 1988 C CA . LEU A 1 279 ? 21.308 -2.452 -10.791 1.00 90.56 279 LEU A CA 1
ATOM 1989 C C . LEU A 1 279 ? 22.542 -2.095 -9.961 1.00 90.56 279 LEU A C 1
ATOM 1991 O O . LEU A 1 279 ? 22.759 -2.675 -8.901 1.00 90.56 279 LEU A O 1
ATOM 1995 N N . ASP A 1 280 ? 23.318 -1.121 -10.428 1.00 90.50 280 ASP A N 1
ATOM 1996 C CA . ASP A 1 280 ? 24.470 -0.602 -9.691 1.00 90.50 280 ASP A CA 1
ATOM 1997 C C . ASP A 1 280 ? 24.015 0.497 -8.718 1.00 90.50 280 ASP A C 1
ATOM 1999 O O . ASP A 1 280 ? 23.766 1.641 -9.114 1.00 90.50 280 ASP A O 1
ATOM 2003 N N . GLN A 1 281 ? 23.881 0.127 -7.443 1.00 89.50 281 GLN A N 1
ATOM 2004 C CA . GLN A 1 281 ? 23.444 0.994 -6.343 1.00 89.50 281 GLN A CA 1
ATOM 2005 C C . GLN A 1 281 ? 24.496 2.039 -5.948 1.00 89.50 281 GLN A C 1
ATOM 2007 O O . GLN A 1 281 ? 24.167 2.995 -5.242 1.00 89.50 281 GLN A O 1
ATOM 2012 N N . SER A 1 282 ? 25.746 1.889 -6.407 1.00 88.88 282 SER A N 1
ATOM 2013 C CA . SER A 1 282 ? 26.822 2.853 -6.143 1.00 88.88 282 SER A CA 1
ATOM 2014 C C . SER A 1 282 ? 26.729 4.113 -7.017 1.00 88.88 282 SER A C 1
ATOM 2016 O O . SER A 1 282 ? 27.312 5.147 -6.689 1.00 88.88 282 SER A O 1
ATOM 2018 N N . ILE A 1 283 ? 25.968 4.054 -8.117 1.00 91.94 283 ILE A N 1
ATOM 2019 C CA . ILE A 1 283 ? 25.797 5.157 -9.064 1.00 91.94 283 ILE A CA 1
ATOM 2020 C C . ILE A 1 283 ? 24.493 5.898 -8.749 1.00 91.94 283 ILE A C 1
ATOM 2022 O O . ILE A 1 283 ? 23.406 5.448 -9.100 1.00 91.94 283 ILE A O 1
ATOM 2026 N N . GLU A 1 284 ? 24.588 7.087 -8.151 1.00 91.00 284 GLU A N 1
ATOM 2027 C CA . GLU A 1 284 ? 23.421 7.893 -7.747 1.00 91.00 284 GLU A CA 1
ATOM 2028 C C . GLU A 1 284 ? 22.447 8.186 -8.908 1.00 91.00 284 GLU A C 1
ATOM 2030 O O . GLU A 1 284 ? 21.226 8.129 -8.749 1.00 91.00 284 GLU A O 1
ATOM 2035 N N . ALA A 1 285 ? 22.975 8.428 -10.112 1.00 92.06 285 ALA A N 1
ATOM 2036 C CA . ALA A 1 285 ? 22.165 8.687 -11.303 1.00 92.06 285 ALA A CA 1
ATOM 2037 C C . ALA A 1 285 ? 21.246 7.508 -11.687 1.00 92.06 285 ALA A C 1
ATOM 2039 O O . ALA A 1 285 ? 20.214 7.721 -12.334 1.00 92.06 285 ALA A O 1
ATOM 2040 N N . THR A 1 286 ? 21.574 6.277 -11.272 1.00 91.62 286 THR A N 1
ATOM 2041 C CA . THR A 1 286 ? 20.743 5.087 -11.502 1.00 91.62 286 THR A CA 1
ATOM 2042 C C . THR A 1 286 ? 19.362 5.269 -10.885 1.00 91.62 286 THR A C 1
ATOM 2044 O O . THR A 1 286 ? 18.369 4.939 -11.527 1.00 91.62 286 THR A O 1
ATOM 2047 N N . TYR A 1 287 ? 19.253 5.881 -9.700 1.00 93.94 287 TYR A N 1
ATOM 2048 C CA . TYR A 1 287 ? 17.964 6.020 -9.019 1.00 93.94 287 TYR A CA 1
ATOM 2049 C C . TYR A 1 287 ? 16.967 6.903 -9.783 1.00 93.94 287 TYR A C 1
ATOM 2051 O O . TYR A 1 287 ? 15.761 6.682 -9.702 1.00 93.94 287 TYR A O 1
ATOM 2059 N N . GLY A 1 288 ? 17.453 7.895 -10.534 1.00 93.81 288 GLY A N 1
ATOM 2060 C CA . GLY A 1 288 ? 16.608 8.774 -11.348 1.00 93.81 288 GLY A CA 1
ATOM 2061 C C . GLY A 1 288 ? 16.323 8.249 -12.758 1.00 93.81 288 GLY A C 1
ATOM 2062 O O . GLY A 1 288 ? 15.327 8.642 -13.359 1.00 93.81 288 GLY A O 1
ATOM 2063 N N . THR A 1 289 ? 17.185 7.379 -13.289 1.00 93.19 289 THR A N 1
ATOM 2064 C CA . THR A 1 289 ? 17.134 6.909 -14.688 1.00 93.19 289 THR A CA 1
ATOM 2065 C C . THR A 1 289 ? 16.584 5.495 -14.836 1.00 93.19 289 THR A C 1
ATOM 2067 O O . THR A 1 289 ? 16.047 5.164 -15.890 1.00 93.19 289 THR A O 1
ATOM 2070 N N . HIS A 1 290 ? 16.682 4.673 -13.791 1.00 94.06 290 HIS A N 1
ATOM 2071 C CA . HIS A 1 290 ? 16.149 3.317 -13.755 1.00 94.06 290 HIS A CA 1
ATOM 2072 C C . HIS A 1 290 ? 14.892 3.254 -12.899 1.00 94.06 290 HIS A C 1
ATOM 2074 O O . HIS A 1 290 ? 14.740 3.969 -11.902 1.00 94.06 290 HIS A O 1
ATOM 2080 N N . GLY A 1 291 ? 13.979 2.378 -13.288 1.00 95.38 291 GLY A N 1
ATOM 2081 C CA . GLY A 1 291 ? 12.694 2.279 -12.632 1.00 95.38 291 GLY A CA 1
ATOM 2082 C C . GLY A 1 291 ? 11.840 1.146 -13.148 1.00 95.38 291 GLY A C 1
ATOM 2083 O O . GLY A 1 291 ? 12.302 0.254 -13.858 1.00 95.38 291 GLY A O 1
ATOM 2084 N N . PHE A 1 292 ? 10.574 1.213 -12.769 1.00 96.19 292 PHE A N 1
ATOM 2085 C CA . PHE A 1 292 ? 9.559 0.247 -13.129 1.00 96.19 292 PHE A CA 1
ATOM 2086 C C . PHE A 1 292 ? 8.622 0.829 -14.174 1.00 96.19 292 PHE A C 1
ATOM 2088 O O . PHE A 1 292 ? 8.261 2.004 -14.116 1.00 96.19 292 PHE A O 1
ATOM 2095 N N . ARG A 1 293 ? 8.165 -0.033 -15.076 1.00 95.00 293 ARG A N 1
ATOM 2096 C CA . ARG A 1 293 ? 6.986 0.205 -15.903 1.00 95.00 293 ARG A CA 1
ATOM 2097 C C . ARG A 1 293 ? 5.913 -0.777 -15.512 1.00 95.00 293 ARG A C 1
ATOM 2099 O O . ARG A 1 293 ? 6.167 -1.978 -15.458 1.00 95.00 293 ARG A O 1
ATOM 2106 N N . ILE A 1 294 ? 4.729 -0.242 -15.271 1.00 95.38 294 ILE A N 1
ATOM 2107 C CA . ILE A 1 294 ? 3.516 -0.998 -14.989 1.00 95.38 294 ILE A CA 1
ATOM 2108 C C . ILE A 1 294 ? 2.632 -0.846 -16.217 1.00 95.38 294 ILE A C 1
ATOM 2110 O O . ILE A 1 294 ? 2.339 0.281 -16.622 1.00 95.38 294 ILE A O 1
ATOM 2114 N N . ALA A 1 295 ? 2.215 -1.954 -16.818 1.00 94.12 295 ALA A N 1
ATOM 2115 C CA . ALA A 1 295 ? 1.403 -1.936 -18.025 1.00 94.12 295 ALA A CA 1
ATOM 2116 C C . ALA A 1 295 ? 0.252 -2.943 -17.963 1.00 94.12 295 ALA A C 1
ATOM 2118 O O . ALA A 1 295 ? 0.374 -3.997 -17.347 1.00 94.12 295 ALA A O 1
ATOM 2119 N N . LEU A 1 296 ? -0.850 -2.613 -18.638 1.00 94.31 296 LEU A N 1
ATOM 2120 C CA . LEU A 1 296 ? -1.864 -3.585 -19.042 1.00 94.31 296 LEU A CA 1
ATOM 2121 C C . LEU A 1 296 ? -1.620 -3.917 -20.511 1.00 94.31 296 LEU A C 1
ATOM 2123 O O . LEU A 1 296 ? -1.678 -3.021 -21.360 1.00 94.31 296 LEU A O 1
ATOM 2127 N N . ARG A 1 297 ? -1.288 -5.174 -20.807 1.00 91.69 297 ARG A N 1
ATOM 2128 C CA . ARG A 1 297 ? -0.960 -5.623 -22.167 1.00 91.69 297 ARG A CA 1
ATOM 2129 C C . ARG A 1 297 ? -1.750 -6.856 -22.539 1.00 91.69 297 ARG A C 1
ATOM 2131 O O . ARG A 1 297 ? -1.859 -7.782 -21.748 1.00 91.69 297 ARG A O 1
ATOM 2138 N N . SER A 1 298 ? -2.250 -6.888 -23.768 1.00 89.00 298 SER A N 1
ATOM 2139 C CA . SER A 1 298 ? -2.826 -8.106 -24.334 1.00 89.00 298 SER A CA 1
ATOM 2140 C C . SER A 1 298 ? -1.724 -9.117 -24.636 1.00 89.00 298 SER A C 1
ATOM 2142 O O . SER A 1 298 ? -0.702 -8.774 -25.236 1.00 89.00 298 SER A O 1
ATOM 2144 N N . SER A 1 299 ? -1.950 -10.376 -24.267 1.00 77.00 299 SER A N 1
ATOM 2145 C CA . SER A 1 299 ? -1.017 -11.462 -24.576 1.00 77.00 299 SER A CA 1
ATOM 2146 C C . SER A 1 299 ? -0.719 -11.538 -26.086 1.00 77.00 299 SER A C 1
ATOM 2148 O O . SER A 1 299 ? -1.591 -11.798 -26.914 1.00 77.00 299 SER A O 1
ATOM 2150 N N . GLY A 1 300 ? 0.541 -11.291 -26.460 1.00 69.81 300 GLY A N 1
ATOM 2151 C CA . GLY A 1 300 ? 1.002 -11.337 -27.853 1.00 69.81 300 GLY A CA 1
ATOM 2152 C C . GLY A 1 300 ? 0.865 -10.037 -28.659 1.00 69.81 300 GLY A C 1
ATOM 2153 O O . GLY A 1 300 ? 1.185 -10.059 -29.849 1.00 69.81 300 GLY A O 1
ATOM 2154 N N . ASP A 1 301 ? 0.449 -8.922 -28.047 1.00 71.38 301 ASP A N 1
ATOM 2155 C CA . ASP A 1 301 ? 0.493 -7.586 -28.657 1.00 71.38 301 ASP A CA 1
ATOM 2156 C C . ASP A 1 301 ? 1.609 -6.725 -28.032 1.00 71.38 301 ASP A C 1
ATOM 2158 O O . ASP A 1 301 ? 1.897 -6.783 -26.838 1.00 71.38 301 ASP A O 1
ATOM 2162 N N . ALA A 1 302 ? 2.249 -5.904 -28.863 1.00 70.62 302 ALA A N 1
ATOM 2163 C CA . ALA A 1 302 ? 3.204 -4.888 -28.438 1.00 70.62 302 ALA A CA 1
ATOM 2164 C C . ALA A 1 302 ? 2.509 -3.637 -27.859 1.00 70.62 302 ALA A C 1
ATOM 2166 O O . ALA A 1 302 ? 3.164 -2.813 -27.212 1.00 70.62 302 ALA A O 1
ATOM 2167 N N . GLY A 1 303 ? 1.202 -3.479 -28.092 1.00 82.69 303 GLY A N 1
ATOM 2168 C CA . GLY A 1 303 ? 0.380 -2.416 -27.520 1.00 82.69 303 GLY A CA 1
ATOM 2169 C C . GLY A 1 303 ? 0.081 -2.617 -26.031 1.00 82.69 303 GLY A C 1
ATOM 2170 O O . GLY A 1 303 ? -0.122 -3.736 -25.567 1.00 82.69 303 GLY A O 1
ATOM 2171 N N . ALA A 1 304 ? 0.037 -1.514 -25.285 1.00 88.31 304 ALA A N 1
ATOM 2172 C CA . ALA A 1 304 ? -0.466 -1.479 -23.916 1.00 88.31 304 ALA A CA 1
ATOM 2173 C C . ALA A 1 304 ? -1.690 -0.558 -23.858 1.00 88.31 304 ALA A C 1
ATOM 2175 O O . ALA A 1 304 ? -1.650 0.548 -24.402 1.00 88.31 304 ALA A O 1
ATOM 2176 N N . SER A 1 305 ? -2.769 -1.000 -23.212 1.00 91.25 305 SER A N 1
ATOM 2177 C CA . SER A 1 305 ? -3.963 -0.172 -22.978 1.00 91.25 305 SER A CA 1
ATOM 2178 C C . SER A 1 305 ? -3.744 0.838 -21.852 1.00 91.25 305 SER A C 1
ATOM 2180 O O . SER A 1 305 ? -4.348 1.911 -21.837 1.00 91.25 305 SER A O 1
ATOM 2182 N N . PHE A 1 306 ? -2.822 0.523 -20.944 1.00 92.50 306 PHE A N 1
ATOM 2183 C CA . PHE A 1 306 ? -2.383 1.379 -19.855 1.00 92.50 306 PHE A CA 1
ATOM 2184 C C . PHE A 1 306 ? -0.873 1.242 -19.668 1.00 92.50 306 PHE A C 1
ATOM 2186 O O . PHE A 1 306 ? -0.322 0.147 -19.792 1.00 92.50 306 PHE A O 1
ATOM 2193 N N . THR A 1 307 ? -0.181 2.340 -19.363 1.00 92.62 307 THR A N 1
ATOM 2194 C CA . THR A 1 307 ? 1.235 2.316 -18.981 1.00 92.62 307 THR A CA 1
ATOM 2195 C C . THR A 1 307 ? 1.549 3.471 -18.040 1.00 92.62 307 THR A C 1
ATOM 2197 O O . THR A 1 307 ? 1.137 4.604 -18.288 1.00 92.62 307 THR A O 1
ATOM 2200 N N . VAL A 1 308 ? 2.318 3.192 -16.992 1.00 93.69 308 VAL A N 1
ATOM 2201 C CA . VAL A 1 308 ? 2.941 4.207 -16.141 1.00 93.69 308 VAL A CA 1
ATOM 2202 C C . VAL A 1 308 ? 4.383 3.807 -15.849 1.00 93.69 308 VAL A C 1
ATOM 2204 O O . VAL A 1 308 ? 4.670 2.633 -15.612 1.00 93.69 308 VAL A O 1
ATOM 2207 N N . ASP A 1 309 ? 5.266 4.799 -15.867 1.00 94.19 309 ASP A N 1
ATOM 2208 C CA . ASP A 1 309 ? 6.678 4.656 -15.532 1.00 94.19 309 ASP A CA 1
ATOM 2209 C C . ASP A 1 309 ? 6.941 5.326 -14.183 1.00 94.19 309 ASP A C 1
ATOM 2211 O O . ASP A 1 309 ? 6.358 6.372 -13.883 1.00 94.19 309 ASP A O 1
ATOM 2215 N N . GLN A 1 310 ? 7.811 4.722 -13.377 1.00 95.44 310 GLN A N 1
ATOM 2216 C CA . GLN A 1 310 ? 8.189 5.240 -12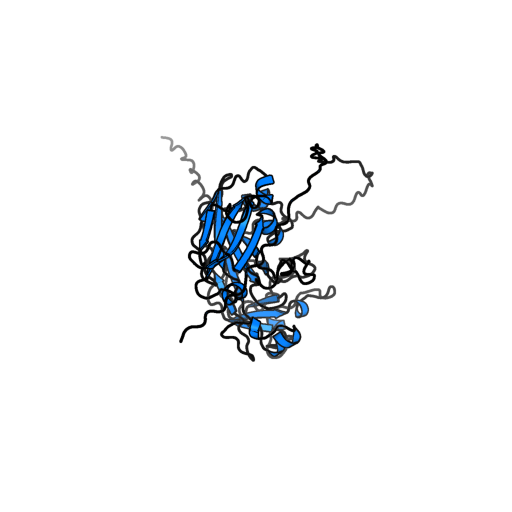.069 1.00 95.44 310 GLN A CA 1
ATOM 2217 C C . GLN A 1 310 ? 9.657 4.931 -11.772 1.00 95.44 310 GLN A C 1
ATOM 2219 O O . GLN A 1 310 ? 10.044 3.764 -11.708 1.00 95.44 310 GLN A O 1
ATOM 2224 N N . SER A 1 311 ? 10.479 5.960 -11.563 1.00 96.25 311 SER A N 1
ATOM 2225 C CA . SER A 1 311 ? 11.895 5.774 -11.206 1.00 96.25 311 SER A CA 1
ATOM 2226 C C . SER A 1 311 ? 12.070 5.240 -9.782 1.00 96.25 311 SER A C 1
ATOM 2228 O O . SER A 1 311 ? 11.181 5.373 -8.938 1.00 96.25 311 SER A O 1
ATOM 2230 N N . LEU A 1 312 ? 13.233 4.663 -9.466 1.00 95.69 312 LEU A N 1
ATOM 2231 C CA . LEU A 1 312 ? 13.556 4.254 -8.093 1.00 95.69 312 LEU A CA 1
ATOM 2232 C C . LEU A 1 312 ? 13.518 5.440 -7.116 1.00 95.69 312 LEU A C 1
ATOM 2234 O O . LEU A 1 312 ? 13.044 5.290 -5.989 1.00 95.69 312 LEU A O 1
ATOM 2238 N N . ALA A 1 313 ? 13.959 6.623 -7.544 1.00 95.12 313 ALA A N 1
ATOM 2239 C CA . ALA A 1 313 ? 13.851 7.853 -6.766 1.00 95.12 313 ALA A CA 1
ATOM 2240 C C . ALA A 1 313 ? 12.382 8.232 -6.526 1.00 95.12 313 ALA A C 1
ATOM 2242 O O . ALA A 1 313 ? 12.011 8.646 -5.431 1.00 95.12 313 ALA A O 1
ATOM 2243 N N . GLU A 1 314 ? 11.510 8.038 -7.516 1.00 95.38 314 GLU A N 1
ATOM 2244 C CA . GLU A 1 314 ? 10.080 8.275 -7.355 1.00 95.38 314 GLU A CA 1
ATOM 2245 C C . GLU A 1 314 ? 9.401 7.247 -6.438 1.00 95.38 314 GLU A C 1
ATOM 2247 O O . GLU A 1 314 ? 8.537 7.615 -5.639 1.00 95.38 314 GLU A O 1
ATOM 2252 N N . VAL A 1 315 ? 9.757 5.966 -6.528 1.00 95.25 315 VAL A N 1
ATOM 2253 C CA . VAL A 1 315 ? 9.266 4.945 -5.588 1.00 95.25 315 VAL A CA 1
ATOM 2254 C C . VAL A 1 315 ? 9.676 5.319 -4.163 1.00 95.25 315 VAL A C 1
ATOM 2256 O O . VAL A 1 315 ? 8.829 5.402 -3.273 1.00 95.25 315 VAL A O 1
ATOM 2259 N N . GLN A 1 316 ? 10.952 5.646 -3.961 1.00 93.12 316 GLN A N 1
ATOM 2260 C CA . GLN A 1 316 ? 11.486 6.013 -2.655 1.00 93.12 316 GLN A CA 1
ATOM 2261 C C . GLN A 1 316 ? 10.834 7.286 -2.100 1.00 93.12 316 GLN A C 1
ATOM 2263 O O . GLN A 1 316 ? 10.425 7.301 -0.942 1.00 93.12 316 GLN A O 1
ATOM 2268 N N . GLN A 1 317 ? 10.662 8.328 -2.917 1.00 90.62 317 GLN A N 1
ATOM 2269 C CA . GLN A 1 317 ? 10.028 9.575 -2.489 1.00 90.62 317 GLN A CA 1
ATOM 2270 C C . GLN A 1 317 ? 8.588 9.358 -1.995 1.00 90.62 317 GLN A C 1
ATOM 2272 O O . GLN A 1 317 ? 8.138 10.055 -1.086 1.00 90.62 317 GLN A O 1
ATOM 2277 N N . LEU A 1 318 ? 7.846 8.411 -2.583 1.00 89.62 318 LEU A N 1
ATOM 2278 C CA . LEU A 1 318 ? 6.504 8.071 -2.102 1.00 89.62 318 LEU A CA 1
ATOM 2279 C C . LEU A 1 318 ? 6.539 7.246 -0.817 1.00 89.62 318 LEU A C 1
ATOM 2281 O O . LEU A 1 318 ? 5.731 7.498 0.078 1.00 89.62 318 LEU A O 1
ATOM 2285 N N . SER A 1 319 ? 7.468 6.294 -0.727 1.00 89.19 319 SER A N 1
ATOM 2286 C CA . SER A 1 319 ? 7.606 5.391 0.415 1.00 89.19 319 SER A CA 1
ATOM 2287 C C . SER A 1 319 ? 8.162 6.058 1.672 1.00 89.19 319 SER A C 1
ATOM 2289 O O . SER A 1 319 ? 7.678 5.799 2.771 1.00 89.19 319 SER A O 1
ATOM 2291 N N . ALA A 1 320 ? 9.195 6.887 1.530 1.00 86.56 320 ALA A N 1
ATOM 2292 C CA . ALA A 1 320 ? 9.980 7.426 2.636 1.00 86.56 320 ALA A CA 1
ATOM 2293 C C . ALA A 1 320 ? 10.580 8.804 2.280 1.00 86.56 320 ALA A C 1
ATOM 2295 O O . ALA A 1 320 ? 11.802 8.939 2.228 1.00 86.56 320 ALA A O 1
ATOM 2296 N N . PRO A 1 321 ? 9.759 9.858 2.094 1.00 85.62 321 PRO A N 1
ATOM 2297 C CA . PRO A 1 321 ? 10.164 11.150 1.512 1.00 85.62 321 PRO A CA 1
ATOM 2298 C C . PRO A 1 321 ? 11.295 11.899 2.236 1.00 85.62 321 PRO A C 1
ATOM 2300 O O . PRO A 1 321 ? 11.815 12.868 1.696 1.00 85.62 321 PRO A O 1
ATOM 2303 N N . GLN A 1 322 ? 11.635 11.498 3.462 1.00 83.25 322 GLN A N 1
ATOM 2304 C CA . GLN A 1 322 ? 12.689 12.110 4.278 1.00 83.25 322 GLN A CA 1
ATOM 2305 C C . GLN A 1 322 ? 14.045 11.399 4.154 1.00 83.25 322 GLN A C 1
ATOM 2307 O O . GLN A 1 322 ? 15.025 11.847 4.737 1.00 83.25 322 GLN A O 1
ATOM 2312 N N . THR A 1 323 ? 14.100 10.277 3.437 1.00 82.94 323 THR A N 1
ATOM 2313 C CA . THR A 1 323 ? 15.340 9.528 3.191 1.00 82.94 323 THR A CA 1
ATOM 2314 C C . THR A 1 323 ? 15.891 9.879 1.814 1.00 82.94 323 THR A C 1
ATOM 2316 O O . THR A 1 323 ? 15.149 10.339 0.945 1.00 82.94 323 THR A O 1
ATOM 2319 N N . VAL A 1 324 ? 17.190 9.687 1.602 1.00 88.56 324 VAL A N 1
ATOM 2320 C CA . VAL A 1 324 ? 17.774 9.742 0.256 1.00 88.56 324 VAL A CA 1
ATOM 2321 C C . VAL A 1 324 ? 17.739 8.344 -0.376 1.00 88.56 324 VAL A C 1
ATOM 2323 O O . VAL A 1 324 ? 17.805 7.357 0.360 1.00 88.56 324 VAL A O 1
ATOM 2326 N N . PRO A 1 325 ? 17.642 8.220 -1.714 1.00 87.69 325 PRO A N 1
ATOM 2327 C CA . PRO A 1 325 ? 17.550 6.923 -2.385 1.00 87.69 325 PRO A CA 1
ATOM 2328 C C . PRO A 1 325 ? 18.644 5.925 -2.002 1.00 87.69 325 PRO A C 1
ATOM 2330 O O . PRO A 1 325 ? 18.328 4.771 -1.732 1.00 87.69 325 PRO A O 1
ATOM 2333 N N . THR A 1 326 ? 19.900 6.369 -1.921 1.00 87.06 326 THR A N 1
ATOM 2334 C CA . THR A 1 326 ? 21.041 5.507 -1.583 1.00 87.06 326 THR A CA 1
ATOM 2335 C C . THR A 1 326 ? 20.884 4.865 -0.205 1.00 87.06 326 THR A C 1
ATOM 2337 O O . THR A 1 326 ? 20.904 3.642 -0.091 1.00 87.06 326 THR A O 1
ATOM 2340 N N . ASP A 1 327 ? 20.653 5.676 0.830 1.00 86.38 327 ASP A N 1
ATOM 2341 C CA . ASP A 1 327 ? 20.471 5.190 2.203 1.00 86.38 327 ASP A CA 1
ATOM 2342 C C . ASP A 1 327 ? 19.243 4.291 2.314 1.00 86.38 327 ASP A C 1
ATOM 2344 O O . ASP A 1 327 ? 19.263 3.286 3.020 1.00 86.38 327 ASP A O 1
ATOM 2348 N N . TYR A 1 328 ? 18.177 4.645 1.593 1.00 87.06 328 TYR A N 1
ATOM 2349 C CA . TYR A 1 328 ? 16.961 3.859 1.555 1.00 87.06 328 TYR A CA 1
ATOM 2350 C C . TYR A 1 328 ? 17.242 2.466 0.984 1.00 87.06 328 TYR A C 1
ATOM 2352 O O . TYR A 1 328 ? 17.115 1.487 1.705 1.00 87.06 328 TYR A O 1
ATOM 2360 N N . TYR A 1 329 ? 17.690 2.334 -0.265 1.00 88.44 329 TYR A N 1
ATOM 2361 C CA . TYR A 1 329 ? 17.816 1.016 -0.900 1.00 88.44 329 TYR A CA 1
ATOM 2362 C C . TYR A 1 329 ? 18.929 0.133 -0.312 1.00 88.44 329 TYR A C 1
ATOM 2364 O O . TYR A 1 329 ? 18.770 -1.087 -0.312 1.00 88.44 329 TYR A O 1
ATOM 2372 N N . LEU A 1 330 ? 19.970 0.716 0.294 1.00 83.44 330 LEU A N 1
ATOM 2373 C CA . LEU A 1 330 ? 21.016 -0.036 1.003 1.00 83.44 330 LEU A CA 1
ATOM 2374 C C . LEU A 1 330 ? 20.612 -0.499 2.412 1.00 83.44 330 LEU A C 1
ATOM 2376 O O . LEU A 1 330 ? 21.256 -1.382 2.976 1.00 83.44 330 LEU A O 1
ATOM 2380 N N . ALA A 1 331 ? 19.564 0.080 3.000 1.00 77.25 331 ALA A N 1
ATOM 2381 C CA . ALA A 1 331 ? 19.177 -0.198 4.381 1.00 77.25 331 ALA A CA 1
ATOM 2382 C C . ALA A 1 331 ? 18.537 -1.579 4.609 1.00 77.25 331 ALA A C 1
ATOM 2384 O O . ALA A 1 331 ? 18.537 -2.065 5.743 1.00 77.25 331 ALA A O 1
ATOM 2385 N N . ALA A 1 332 ? 17.951 -2.200 3.583 1.00 72.62 332 ALA A N 1
ATOM 2386 C CA . ALA A 1 332 ? 17.160 -3.420 3.731 1.00 72.62 332 ALA A CA 1
ATOM 2387 C C . ALA A 1 332 ? 17.716 -4.582 2.907 1.00 72.62 332 ALA A C 1
ATOM 2389 O O . ALA A 1 332 ? 18.257 -4.397 1.820 1.00 72.62 332 ALA A O 1
ATOM 2390 N N . SER A 1 333 ? 17.522 -5.802 3.415 1.00 72.69 333 SER A N 1
ATOM 2391 C CA . SER A 1 333 ? 17.864 -7.032 2.700 1.00 72.69 333 SER A CA 1
ATOM 2392 C C . SER A 1 333 ? 17.002 -7.212 1.455 1.00 72.69 333 SER A C 1
ATOM 2394 O O . SER A 1 333 ? 17.493 -7.698 0.443 1.00 72.69 333 SER A O 1
ATOM 2396 N N . ASN A 1 334 ? 15.731 -6.817 1.509 1.00 86.88 334 ASN A N 1
ATOM 2397 C CA . ASN A 1 334 ? 14.804 -6.968 0.399 1.00 86.88 334 ASN A CA 1
ATOM 2398 C C . ASN A 1 334 ? 13.616 -6.008 0.491 1.00 86.88 334 ASN A C 1
ATOM 2400 O O . ASN A 1 334 ? 13.350 -5.409 1.533 1.00 86.88 334 ASN A O 1
ATOM 2404 N N . TYR A 1 335 ? 12.882 -5.874 -0.615 1.00 91.56 335 TYR A N 1
ATOM 2405 C CA . TYR A 1 335 ? 11.742 -4.967 -0.719 1.00 91.56 335 TYR A CA 1
ATOM 2406 C C . TYR A 1 335 ? 10.466 -5.658 -1.190 1.00 91.56 335 TYR A C 1
ATOM 2408 O O . TYR A 1 335 ? 10.439 -6.349 -2.207 1.00 91.56 335 TYR A O 1
ATOM 2416 N N . ALA A 1 336 ? 9.363 -5.396 -0.494 1.00 92.44 336 ALA A N 1
ATOM 2417 C CA . ALA A 1 336 ? 8.027 -5.633 -1.022 1.00 92.44 336 ALA A CA 1
ATOM 2418 C C . ALA A 1 336 ? 7.563 -4.385 -1.783 1.00 92.44 336 ALA A C 1
ATOM 2420 O O . ALA A 1 336 ? 7.432 -3.311 -1.200 1.00 92.44 336 ALA A O 1
ATOM 2421 N N . LEU A 1 337 ? 7.327 -4.523 -3.084 1.00 95.56 337 LEU A N 1
ATOM 2422 C CA . LEU A 1 337 ? 6.803 -3.474 -3.947 1.00 95.56 337 LEU A CA 1
ATOM 2423 C C . LEU A 1 337 ? 5.283 -3.605 -4.030 1.00 95.56 337 LEU A C 1
ATOM 2425 O O . LEU A 1 337 ? 4.743 -4.555 -4.597 1.00 95.56 337 LEU A O 1
ATOM 2429 N N . LEU A 1 338 ? 4.586 -2.640 -3.453 1.00 96.06 338 LEU A N 1
ATOM 2430 C CA . LEU A 1 338 ? 3.136 -2.597 -3.394 1.00 96.06 338 LEU A CA 1
ATOM 2431 C C . LEU A 1 338 ? 2.576 -1.897 -4.619 1.00 96.06 338 LEU A C 1
ATOM 2433 O O . LEU A 1 338 ? 2.726 -0.686 -4.745 1.00 96.06 338 LEU A O 1
ATOM 2437 N N . LEU A 1 339 ? 1.893 -2.645 -5.480 1.00 97.31 339 LEU A N 1
ATOM 2438 C CA . LEU A 1 339 ? 1.182 -2.099 -6.629 1.00 97.31 339 LEU A CA 1
ATOM 2439 C C . LEU A 1 339 ? -0.204 -1.613 -6.202 1.00 97.31 339 LEU A C 1
ATOM 2441 O O . LEU A 1 339 ? -1.093 -2.415 -5.909 1.00 97.31 339 LEU A O 1
ATOM 2445 N N . LEU A 1 340 ? -0.368 -0.293 -6.162 1.00 95.44 340 LEU A N 1
ATOM 2446 C CA . LEU A 1 340 ? -1.534 0.423 -5.642 1.00 95.44 340 LEU A CA 1
ATOM 2447 C C . LEU A 1 340 ? -2.083 1.401 -6.687 1.00 95.44 340 LEU A C 1
ATOM 2449 O O . LEU A 1 340 ? -1.453 1.643 -7.713 1.00 95.44 340 LEU A O 1
ATOM 2453 N N . GLY A 1 341 ? -3.240 1.999 -6.394 1.00 93.06 341 GLY A N 1
ATOM 2454 C CA . GLY A 1 341 ? -3.782 3.139 -7.140 1.00 93.06 341 GLY A CA 1
ATOM 2455 C C . GLY A 1 341 ? -4.837 2.787 -8.185 1.00 93.06 341 GLY A C 1
ATOM 2456 O O . GLY A 1 341 ? -5.364 1.681 -8.199 1.00 93.06 341 GLY A O 1
ATOM 2457 N N . ASP A 1 342 ? -5.176 3.756 -9.029 1.00 91.06 342 ASP A N 1
ATOM 2458 C CA . ASP A 1 342 ? -6.272 3.709 -9.995 1.00 91.06 342 ASP A CA 1
ATOM 2459 C C . ASP A 1 342 ? -5.792 4.178 -11.381 1.00 91.06 342 ASP A C 1
ATOM 2461 O O . ASP A 1 342 ? -5.313 5.314 -11.504 1.00 91.06 342 ASP A O 1
ATOM 2465 N N . PRO A 1 343 ? -5.919 3.350 -12.439 1.00 92.12 343 PRO A N 1
ATOM 2466 C CA . PRO A 1 343 ? -5.436 3.695 -13.780 1.00 92.12 343 PRO A CA 1
ATOM 2467 C C . PRO A 1 343 ? -6.200 4.859 -14.422 1.00 92.12 343 PRO A C 1
ATOM 2469 O O . PRO A 1 343 ? -5.727 5.443 -15.395 1.00 92.12 343 PRO A O 1
ATOM 2472 N N . ARG A 1 344 ? -7.360 5.245 -13.875 1.00 89.50 344 ARG A N 1
ATOM 2473 C CA . ARG A 1 344 ? -8.149 6.396 -14.342 1.00 89.50 344 ARG A CA 1
ATOM 2474 C C . ARG A 1 344 ? -7.553 7.733 -13.893 1.00 89.50 344 ARG A C 1
ATOM 2476 O O . ARG A 1 344 ? -7.844 8.769 -14.491 1.00 89.50 344 ARG A O 1
ATOM 2483 N N . ILE A 1 345 ? -6.718 7.731 -12.850 1.00 90.38 345 ILE A N 1
ATOM 2484 C CA . ILE A 1 345 ? -6.030 8.928 -12.357 1.00 90.38 345 ILE A CA 1
ATOM 2485 C C . ILE A 1 345 ? -4.695 9.066 -13.096 1.00 90.38 345 ILE A C 1
ATOM 2487 O O . ILE A 1 345 ? -3.640 8.666 -12.613 1.00 90.38 345 ILE A O 1
ATOM 2491 N N . ALA A 1 346 ? -4.746 9.642 -14.296 1.00 89.38 346 ALA A N 1
ATOM 2492 C CA . ALA A 1 346 ? -3.566 9.891 -15.120 1.00 89.38 346 ALA A CA 1
ATOM 2493 C C . ALA A 1 346 ? -3.015 11.314 -14.927 1.00 89.38 346 ALA A C 1
ATOM 2495 O O . ALA A 1 346 ? -3.764 12.255 -14.649 1.00 89.38 346 ALA A O 1
ATOM 2496 N N . ARG A 1 347 ? -1.698 11.481 -15.114 1.00 89.75 347 ARG A N 1
ATOM 2497 C CA . ARG A 1 347 ? -1.007 12.785 -15.043 1.00 89.75 347 ARG A CA 1
ATOM 2498 C C . ARG A 1 347 ? -1.488 13.757 -16.121 1.00 89.75 347 ARG A C 1
ATOM 2500 O O . ARG A 1 347 ? -1.579 14.963 -15.887 1.00 89.75 347 ARG A O 1
ATOM 2507 N N . THR A 1 348 ? -1.795 13.219 -17.292 1.00 89.56 348 THR A N 1
ATOM 2508 C CA . THR A 1 348 ? -2.314 13.955 -18.442 1.00 89.56 348 THR A CA 1
ATOM 2509 C C . THR A 1 348 ? -3.604 13.317 -18.929 1.00 89.56 348 THR A C 1
ATOM 2511 O O . THR A 1 348 ? -3.796 12.108 -18.811 1.00 89.56 348 THR A O 1
ATOM 2514 N N . TYR A 1 349 ? -4.484 14.127 -19.502 1.00 86.88 349 TYR A N 1
ATOM 2515 C CA . TYR A 1 349 ? -5.632 13.646 -20.257 1.00 86.88 349 TYR A CA 1
ATOM 2516 C C . TYR A 1 349 ? -5.193 13.016 -21.586 1.00 86.88 349 TYR A C 1
ATOM 2518 O O . TYR A 1 349 ? -4.035 13.120 -21.998 1.00 86.88 349 TYR A O 1
ATOM 2526 N N . ALA A 1 350 ? -6.138 12.382 -22.285 1.00 84.50 350 ALA A N 1
ATOM 2527 C CA . ALA A 1 350 ? -5.891 11.745 -23.579 1.00 84.50 350 ALA A CA 1
ATOM 2528 C C . ALA A 1 350 ? -5.438 12.728 -24.679 1.00 84.50 350 ALA A C 1
ATOM 2530 O O . ALA A 1 350 ? -4.817 12.314 -25.653 1.00 84.50 350 ALA A O 1
ATOM 2531 N N . ASP A 1 351 ? -5.728 14.023 -24.529 1.00 86.75 351 ASP A N 1
ATOM 2532 C CA . ASP A 1 351 ? -5.282 15.091 -25.433 1.00 86.75 351 ASP A CA 1
ATOM 2533 C C . ASP A 1 351 ? -3.885 15.648 -25.084 1.00 86.75 351 ASP A C 1
ATOM 2535 O O . ASP A 1 351 ? -3.402 16.566 -25.747 1.00 86.75 351 ASP A O 1
ATOM 2539 N N . GLY A 1 352 ? -3.231 15.104 -24.051 1.00 88.38 352 GLY A N 1
ATOM 2540 C CA . GLY A 1 352 ? -1.936 15.559 -23.544 1.00 88.38 352 GLY A CA 1
ATOM 2541 C C . GLY A 1 352 ? -2.013 16.741 -22.571 1.00 88.38 352 GLY A C 1
ATOM 2542 O O . GLY A 1 352 ? -0.980 17.166 -22.053 1.00 88.38 352 GLY A O 1
ATOM 2543 N N . GLY A 1 353 ? -3.207 17.268 -22.285 1.00 91.31 353 GLY A N 1
ATOM 2544 C CA . GLY A 1 353 ? -3.405 18.331 -21.305 1.00 91.31 353 GLY A CA 1
ATOM 2545 C C . GLY A 1 353 ? -3.104 17.864 -19.880 1.00 91.31 353 GLY A C 1
ATOM 2546 O O . GLY A 1 353 ? -3.378 16.721 -19.518 1.00 91.31 353 GLY A O 1
ATOM 2547 N N . ALA A 1 354 ? -2.550 18.747 -19.045 1.00 91.88 354 ALA A N 1
ATOM 2548 C CA . ALA A 1 354 ? -2.322 18.445 -17.633 1.00 91.88 354 ALA A CA 1
ATOM 2549 C C . ALA A 1 354 ? -3.654 18.190 -16.911 1.00 91.88 354 ALA A C 1
ATOM 2551 O O . ALA A 1 354 ? -4.605 18.956 -17.070 1.00 91.88 354 ALA A O 1
ATOM 2552 N N . ASN A 1 355 ? -3.704 17.146 -16.085 1.00 90.50 355 ASN A N 1
ATOM 2553 C CA . ASN A 1 355 ? -4.872 16.841 -15.270 1.00 90.50 355 ASN A CA 1
ATOM 2554 C C . ASN A 1 355 ? -4.755 17.535 -13.896 1.00 90.50 355 ASN A C 1
ATOM 2556 O O . ASN A 1 355 ? -3.990 17.063 -13.056 1.00 90.50 355 ASN A O 1
ATOM 2560 N N . PRO A 1 356 ? -5.498 18.624 -13.608 1.00 88.81 356 PRO A N 1
ATOM 2561 C CA . PRO A 1 356 ? -5.479 19.273 -12.292 1.00 88.81 356 PRO A CA 1
ATOM 2562 C C . PRO A 1 356 ? -5.995 18.379 -11.155 1.00 88.81 356 PRO A C 1
ATOM 2564 O O . PRO A 1 356 ? -5.728 18.666 -9.993 1.00 88.81 356 PRO A O 1
ATOM 2567 N N . GLY A 1 357 ? -6.734 17.312 -11.473 1.00 86.81 357 GLY A N 1
ATOM 2568 C CA . GLY A 1 357 ? -7.163 16.300 -10.509 1.00 86.81 357 GLY A CA 1
ATOM 2569 C C . GLY A 1 357 ? -6.144 15.179 -10.297 1.00 86.81 357 GLY A C 1
ATOM 2570 O O . GLY A 1 357 ? -6.467 14.206 -9.618 1.00 86.81 357 GLY A O 1
ATOM 2571 N N . TYR A 1 358 ? -4.952 15.268 -10.899 1.00 90.69 358 TYR A N 1
ATOM 2572 C CA . TYR A 1 358 ? -3.901 14.279 -10.706 1.00 90.69 358 TYR A CA 1
ATOM 2573 C C . TYR A 1 358 ? -3.401 14.305 -9.265 1.00 90.69 358 TYR A C 1
ATOM 2575 O O . TYR A 1 358 ? -2.895 15.313 -8.773 1.00 90.69 358 TYR A O 1
ATOM 2583 N N . ASP A 1 359 ? -3.495 13.150 -8.624 1.00 89.88 359 ASP A N 1
ATOM 2584 C CA . ASP A 1 359 ? -2.892 12.882 -7.334 1.00 89.88 359 ASP A CA 1
ATOM 2585 C C . ASP A 1 359 ? -2.051 11.616 -7.471 1.00 89.88 359 ASP A C 1
ATOM 2587 O O . ASP A 1 359 ? -2.567 10.531 -7.751 1.00 89.88 359 ASP A O 1
ATOM 2591 N N . ARG A 1 360 ? -0.740 11.765 -7.277 1.00 89.25 360 ARG A N 1
ATOM 2592 C CA . ARG A 1 360 ? 0.237 10.687 -7.439 1.00 89.25 360 ARG A CA 1
ATOM 2593 C C . ARG A 1 360 ? -0.013 9.516 -6.487 1.00 89.25 360 ARG A C 1
ATOM 2595 O O . ARG A 1 360 ? 0.294 8.391 -6.852 1.00 89.25 360 ARG A O 1
ATOM 2602 N N . ARG A 1 361 ? -0.595 9.756 -5.306 1.00 88.25 361 ARG A N 1
ATOM 2603 C CA . ARG A 1 361 ? -0.941 8.689 -4.350 1.00 88.25 361 ARG A CA 1
ATOM 2604 C C . ARG A 1 361 ? -2.226 7.949 -4.727 1.00 88.25 361 ARG A C 1
ATOM 2606 O O . ARG A 1 361 ? -2.524 6.894 -4.179 1.00 88.25 361 ARG A O 1
ATOM 2613 N N . ARG A 1 362 ? -3.002 8.486 -5.670 1.00 89.50 362 ARG A N 1
ATOM 2614 C CA . ARG A 1 362 ? -4.227 7.857 -6.189 1.00 89.50 362 ARG A CA 1
ATOM 2615 C C . ARG A 1 362 ? -4.019 7.204 -7.545 1.00 89.50 362 ARG A C 1
ATOM 2617 O O . ARG A 1 362 ? -4.703 6.235 -7.843 1.00 89.50 362 ARG A O 1
ATOM 2624 N N . ALA A 1 363 ? -3.108 7.737 -8.353 1.00 93.69 363 ALA A N 1
ATOM 2625 C CA . ALA A 1 363 ? -2.658 7.128 -9.600 1.00 93.69 363 ALA A CA 1
ATOM 2626 C C . ALA A 1 363 ? -2.021 5.760 -9.353 1.00 93.69 363 ALA A C 1
ATOM 2628 O O . ALA A 1 363 ? -1.594 5.479 -8.236 1.00 93.69 363 ALA A O 1
ATOM 2629 N N . VAL A 1 364 ? -1.939 4.911 -10.378 1.00 96.00 364 VAL A N 1
ATOM 2630 C CA . VAL A 1 364 ? -1.196 3.647 -10.268 1.00 96.00 364 VAL A CA 1
ATOM 2631 C C . VAL A 1 364 ? 0.270 3.938 -9.964 1.00 96.00 364 VAL A C 1
ATOM 2633 O O . VAL A 1 364 ? 0.905 4.716 -10.674 1.00 96.00 364 VAL A O 1
ATOM 2636 N N . HIS A 1 365 ? 0.793 3.326 -8.908 1.00 96.38 365 HIS A N 1
ATOM 2637 C CA . HIS A 1 365 ? 2.177 3.495 -8.472 1.00 96.38 365 HIS A CA 1
ATOM 2638 C C . HIS A 1 365 ? 2.652 2.279 -7.673 1.00 96.38 365 HIS A C 1
ATOM 2640 O O . HIS A 1 365 ? 1.853 1.453 -7.221 1.00 96.38 365 HIS A O 1
ATOM 2646 N N . LEU A 1 366 ? 3.966 2.202 -7.476 1.00 96.94 366 LEU A N 1
ATOM 2647 C CA . LEU A 1 366 ? 4.615 1.312 -6.528 1.00 96.94 366 LEU A CA 1
ATOM 2648 C C . LEU A 1 366 ? 5.023 2.077 -5.269 1.00 96.94 366 LEU A C 1
ATOM 2650 O O . LEU A 1 366 ? 5.532 3.202 -5.341 1.00 96.94 366 LEU A O 1
ATOM 2654 N N . LEU A 1 367 ? 4.847 1.422 -4.123 1.00 94.44 367 LEU A N 1
ATOM 2655 C CA . LEU A 1 367 ? 5.537 1.753 -2.879 1.00 94.44 367 LEU A CA 1
ATOM 2656 C C . LEU A 1 367 ? 6.503 0.627 -2.541 1.00 94.44 367 LEU A C 1
ATOM 2658 O O . LEU A 1 367 ? 6.103 -0.531 -2.477 1.00 94.44 367 LEU A O 1
ATOM 2662 N N . ALA A 1 368 ? 7.754 0.960 -2.272 1.00 92.62 368 ALA A N 1
ATOM 2663 C CA . ALA A 1 368 ? 8.695 0.038 -1.663 1.00 92.62 368 ALA A CA 1
ATOM 2664 C C . ALA A 1 368 ? 8.473 -0.019 -0.144 1.00 92.62 368 ALA A C 1
ATOM 2666 O O . ALA A 1 368 ? 8.328 1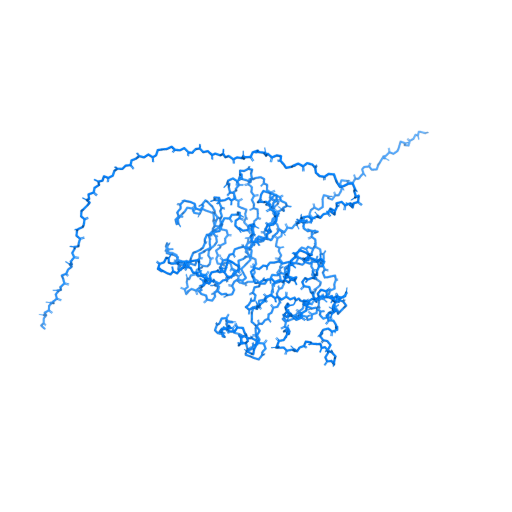.012 0.518 1.00 92.62 368 ALA A O 1
ATOM 2667 N N . VAL A 1 369 ? 8.428 -1.227 0.408 1.00 89.44 369 VAL A N 1
ATOM 2668 C CA . VAL A 1 369 ? 8.414 -1.492 1.847 1.00 89.44 369 VAL A CA 1
ATOM 2669 C C . VAL A 1 369 ? 9.623 -2.363 2.164 1.00 89.44 369 VAL A C 1
ATOM 2671 O O . VAL A 1 369 ? 9.705 -3.470 1.623 1.00 89.44 369 VAL A O 1
ATOM 2674 N N . PRO A 1 370 ? 10.556 -1.899 3.012 1.00 86.94 370 PRO A N 1
ATOM 2675 C CA . PRO A 1 370 ? 11.693 -2.710 3.405 1.00 86.94 370 PRO A CA 1
ATOM 2676 C C . PRO A 1 370 ? 11.202 -3.918 4.201 1.00 86.94 370 PRO A C 1
ATOM 2678 O O . PRO A 1 370 ? 10.460 -3.788 5.179 1.00 86.94 370 PRO A O 1
ATOM 2681 N N . VAL A 1 371 ? 11.627 -5.094 3.767 1.00 83.25 371 VAL A N 1
ATOM 2682 C CA . VAL A 1 371 ? 11.492 -6.347 4.496 1.00 83.25 371 VAL A CA 1
ATOM 2683 C C . VAL A 1 371 ? 12.871 -6.615 5.078 1.00 83.25 371 VAL A C 1
ATOM 2685 O O . VAL A 1 371 ? 13.875 -6.556 4.371 1.00 83.25 371 VAL A O 1
ATOM 2688 N N . LYS A 1 372 ? 12.941 -6.801 6.392 1.00 71.31 372 LYS A N 1
ATOM 2689 C CA . LYS A 1 372 ? 14.193 -7.133 7.059 1.00 71.31 372 LYS A CA 1
ATOM 2690 C C . LYS A 1 372 ? 14.151 -8.607 7.406 1.00 71.31 372 LYS A C 1
ATOM 2692 O O . LYS A 1 372 ? 13.207 -9.041 8.061 1.00 71.31 372 LYS A O 1
ATOM 2697 N N . ASP A 1 373 ? 15.164 -9.339 6.971 1.00 58.09 373 ASP A N 1
ATOM 2698 C CA . ASP A 1 373 ? 15.412 -10.676 7.478 1.00 58.09 373 ASP A CA 1
ATOM 2699 C C . ASP A 1 373 ? 16.114 -10.603 8.835 1.00 58.09 373 ASP A C 1
ATOM 2701 O O . ASP A 1 373 ? 17.167 -9.973 8.973 1.00 58.09 373 ASP A O 1
ATOM 2705 N N . ASP A 1 374 ? 15.547 -11.291 9.824 1.00 52.50 374 ASP A N 1
ATOM 2706 C CA . ASP A 1 374 ? 16.182 -11.598 11.108 1.00 52.50 374 ASP A CA 1
ATOM 2707 C C . ASP A 1 374 ? 17.259 -12.673 10.940 1.00 52.50 374 ASP A C 1
ATOM 2709 O O . ASP A 1 374 ? 17.310 -13.662 11.671 1.00 52.50 374 ASP A O 1
ATOM 2713 N N . VAL A 1 375 ? 18.181 -12.484 9.993 1.00 49.53 375 VAL A N 1
ATOM 2714 C CA . VAL A 1 375 ? 19.486 -13.128 10.142 1.00 49.53 375 VAL A CA 1
ATOM 2715 C C . VAL A 1 375 ? 20.266 -12.292 11.152 1.00 49.53 375 VAL A C 1
ATOM 2717 O O . VAL A 1 375 ? 21.228 -11.603 10.817 1.00 49.53 375 VAL A O 1
ATOM 2720 N N . GLU A 1 376 ? 19.817 -12.320 12.411 1.00 49.06 376 GLU A N 1
ATOM 2721 C CA . GLU A 1 376 ? 20.753 -12.166 13.512 1.00 49.06 376 GLU A CA 1
ATOM 2722 C C . GLU A 1 376 ? 21.850 -13.198 13.262 1.00 49.06 376 GLU A C 1
ATOM 2724 O O . GLU A 1 376 ? 21.600 -14.405 13.197 1.00 49.06 376 GLU A O 1
ATOM 2729 N N . ASP A 1 377 ? 23.053 -12.678 13.035 1.00 43.84 377 ASP A N 1
ATOM 2730 C CA . ASP A 1 377 ? 24.324 -13.364 13.169 1.00 43.84 377 ASP A CA 1
ATOM 2731 C C . ASP A 1 377 ? 24.240 -14.197 14.450 1.00 43.84 377 ASP A C 1
ATOM 2733 O O . ASP A 1 377 ? 24.340 -13.657 15.553 1.00 43.84 377 ASP A O 1
ATOM 2737 N N . ALA A 1 378 ? 23.886 -15.482 14.310 1.00 40.69 378 ALA A N 1
ATOM 2738 C CA . ALA A 1 378 ? 23.728 -16.405 15.417 1.00 40.69 378 ALA A CA 1
ATOM 2739 C C . ALA A 1 378 ? 25.079 -16.422 16.112 1.00 40.69 378 ALA A C 1
ATOM 2741 O O . ALA A 1 378 ? 26.013 -17.040 15.599 1.00 40.69 378 ALA A O 1
ATOM 2742 N N . GLY A 1 379 ? 25.171 -15.635 17.191 1.00 41.78 379 GLY A N 1
ATOM 2743 C CA . GLY A 1 379 ? 26.431 -15.138 17.711 1.00 41.78 379 GLY A CA 1
ATOM 2744 C C . GLY A 1 379 ? 27.454 -16.249 17.712 1.00 41.78 379 GLY A C 1
ATOM 2745 O O . GLY A 1 379 ? 27.185 -17.323 18.256 1.00 41.78 379 GLY A O 1
ATOM 2746 N N . THR A 1 380 ? 28.596 -16.014 17.060 1.00 41.72 380 THR A N 1
ATOM 2747 C CA . THR A 1 380 ? 29.752 -16.903 17.178 1.00 41.72 380 THR A CA 1
ATOM 2748 C C . THR A 1 380 ? 29.853 -17.296 18.645 1.00 41.72 380 THR A C 1
ATOM 2750 O O . THR A 1 380 ? 29.998 -16.381 19.466 1.00 41.72 380 THR A O 1
ATOM 2753 N N . PRO A 1 381 ? 29.692 -18.587 19.003 1.00 43.69 381 PRO A N 1
ATOM 2754 C CA . PRO A 1 381 ? 29.726 -18.988 20.395 1.00 43.69 381 PRO A CA 1
ATOM 2755 C C . PRO A 1 381 ? 31.039 -18.458 20.939 1.00 43.69 381 PRO A C 1
ATOM 2757 O O . PRO A 1 381 ? 32.101 -18.752 20.382 1.00 43.69 381 PRO A O 1
ATOM 2760 N N . SER A 1 382 ? 30.952 -17.600 21.955 1.00 46.06 382 SER A N 1
ATOM 2761 C CA . SER A 1 382 ? 32.115 -17.179 22.713 1.00 46.06 382 SER A CA 1
ATOM 2762 C C . SER A 1 382 ? 32.841 -18.462 23.078 1.00 46.06 382 SER A C 1
ATOM 2764 O O . SER A 1 382 ? 32.287 -19.315 23.770 1.00 46.06 382 SER A O 1
ATOM 2766 N N . VAL A 1 383 ? 34.022 -18.657 22.490 1.00 53.16 383 VAL A N 1
ATOM 2767 C CA . VAL A 1 383 ? 34.896 -19.770 22.831 1.00 53.16 383 VAL A CA 1
ATOM 2768 C C . VAL A 1 383 ? 35.268 -19.512 24.277 1.00 53.16 383 VAL A C 1
ATOM 2770 O O . VAL A 1 383 ? 36.155 -18.707 24.556 1.00 53.16 383 VAL A O 1
ATOM 2773 N N . ASP A 1 384 ? 34.501 -20.114 25.181 1.00 52.00 384 ASP A N 1
ATOM 2774 C CA . ASP A 1 38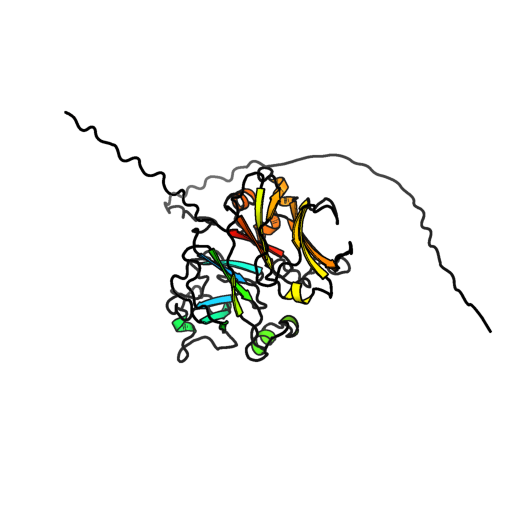4 ? 34.782 -20.072 26.596 1.00 52.00 384 ASP A CA 1
ATOM 2775 C C . ASP A 1 384 ? 36.176 -20.654 26.786 1.00 52.00 384 ASP A C 1
ATOM 2777 O O . ASP A 1 384 ? 36.478 -21.804 26.455 1.00 52.00 384 ASP A O 1
ATOM 2781 N N . ASP A 1 385 ? 37.016 -19.749 27.259 1.00 50.75 385 ASP A N 1
ATOM 2782 C CA . ASP A 1 385 ? 38.356 -19.890 27.774 1.00 50.75 385 ASP A CA 1
ATOM 2783 C C . ASP A 1 385 ? 38.534 -21.245 28.478 1.00 50.75 385 ASP A C 1
ATOM 2785 O O . ASP A 1 385 ? 38.113 -21.461 29.620 1.00 50.75 385 ASP A O 1
ATOM 2789 N N . ALA A 1 386 ? 39.140 -22.197 27.765 1.00 49.53 386 ALA A N 1
ATOM 2790 C CA . ALA A 1 386 ? 39.592 -23.453 28.334 1.00 49.53 386 ALA A CA 1
ATOM 2791 C C . ALA A 1 386 ? 40.758 -23.149 29.282 1.00 49.53 386 ALA A C 1
ATOM 2793 O O . ALA A 1 386 ? 41.929 -23.182 28.898 1.00 49.53 386 ALA A O 1
ATOM 2794 N N . GLY A 1 387 ? 40.419 -22.835 30.532 1.00 53.91 387 GLY A N 1
ATOM 2795 C CA . GLY A 1 387 ? 41.387 -22.660 31.602 1.00 53.91 387 GLY A CA 1
ATOM 2796 C C . GLY A 1 387 ? 42.316 -23.882 31.706 1.00 53.91 387 GLY A C 1
ATOM 2797 O O . GLY A 1 387 ? 41.852 -25.024 31.619 1.00 53.91 387 GLY A O 1
ATOM 2798 N N . PRO A 1 388 ? 43.632 -23.682 31.892 1.00 56.94 388 PRO A N 1
ATOM 2799 C CA . PRO A 1 388 ? 44.585 -24.778 31.934 1.00 56.94 388 PRO A CA 1
ATOM 2800 C C . PRO A 1 388 ? 44.422 -25.562 33.240 1.00 56.94 388 PRO A C 1
ATOM 2802 O O . PRO A 1 388 ? 44.695 -25.055 34.328 1.00 56.94 388 PRO A O 1
ATOM 2805 N N . THR A 1 389 ? 44.030 -26.832 33.145 1.00 58.75 389 THR A N 1
ATOM 2806 C CA . THR A 1 389 ? 44.204 -27.784 34.246 1.00 58.75 389 THR A CA 1
ATOM 2807 C C . THR A 1 389 ? 45.693 -28.096 34.380 1.00 58.75 389 THR A C 1
ATOM 2809 O O . THR A 1 389 ? 46.260 -28.817 33.557 1.00 58.75 389 THR A O 1
ATOM 2812 N N . GLY A 1 390 ? 46.332 -27.499 35.388 1.00 58.94 390 GLY A N 1
ATOM 2813 C CA . GLY A 1 390 ? 47.693 -27.832 35.803 1.00 58.94 390 GLY A CA 1
ATOM 2814 C C . GLY A 1 390 ? 47.795 -29.226 36.452 1.00 58.94 390 GLY A C 1
ATOM 2815 O O . GLY A 1 390 ? 46.769 -29.765 36.872 1.00 58.94 390 GLY A O 1
ATOM 2816 N N . PRO A 1 391 ? 49.013 -29.801 36.494 1.00 57.94 391 PRO A N 1
ATOM 2817 C CA . PRO A 1 391 ? 49.294 -31.182 36.905 1.00 57.94 391 PRO A CA 1
ATOM 2818 C C . PRO A 1 391 ? 49.150 -31.464 38.404 1.00 57.94 391 PRO A C 1
ATOM 2820 O O . PRO A 1 391 ? 49.369 -30.537 39.218 1.00 57.94 391 PRO A O 1
#

pLDDT: mean 78.1, std 21.29, range [24.0, 97.75]

Sequence (391 aa):
MRRLWTPAAIAITIATVAAGTACGADGESAFGDGTNVDAGDFDGGLGAPTSDAGSVGSASGVVIVHAASFPAFRLCFENYPDLPPQPDRTVMPQANVVGVEMGSVVRIGPLDRRPGKVFVVAQRKVAATPTESAAKSCGELLDPVQGELTRDLEYHEAGELTSPLGVDSVSMLAIAGCGGGAYLQALGVPQAECGAGYDATHGSLHARTLTLLPSIPATEQSLPVQIIHLSTMLEANRGDGEDVEVTFGPLDGGAYALEQPVASNPPLFDASAPVTLTLDQSIEATYGTHGFRIALRSSGDAGASFTVDQSLAEVQQLSAPQTVPTDYYLAASNYALLLLGDPRIARTYADGGANPGYDRRRAVHLLAVPVKDDVEDAGTPSVDDAGPTGP

Foldseek 3Di:
DDDDDDDDDDDDDDDDDDDDDDDDDDDDDDPDDDDDDDDDDDDDDDPDPPPPQPPLDDQFWEKEAEQAPAAWWFKAFPVFQQAFTPPDCVQVVPDPQRTAGFLAIGIDGWQPAFRFWIKIFDSVQQVDDPPDPDGHGNNCQPPPVRHPDDELAGMATQDTGHGTGRPQGYKYKYWYFYGAQVNCVVVVHDPVQRDPPADNRRTNIHIDIADDDFDAFDDQFKAKEKEAESAPQVVVPQDDQWWWWKFKDFPPPPLPGRDGTQDIRDDHGYIDPIDIDGHRLVDLVQQVGIWMKIFTDHVPDSDTPAIDTAGNQRLCCRHRVSDRSSCVRNVAGHWYKYFHAHRVQDQADPVRHGDPSHDPSRHTDIHIDGTHDPPPVPPPPPPPDPPDDDD

Radius of gyration: 26.49 Å; chains: 1; bounding box: 75×66×99 Å